Protein AF-J2QDH2-F1 (afdb_monomer_lite)

Structure (mmCIF, N/CA/C/O backbone):
data_AF-J2QDH2-F1
#
_entry.id   AF-J2QDH2-F1
#
loop_
_atom_site.group_PDB
_atom_site.id
_atom_site.type_symbol
_atom_site.label_atom_id
_atom_site.label_alt_id
_atom_site.label_comp_id
_atom_site.label_asym_id
_atom_site.label_entity_id
_atom_site.label_seq_id
_atom_site.pdbx_PDB_ins_code
_atom_site.Cartn_x
_atom_site.Cartn_y
_atom_site.Cartn_z
_atom_site.occupancy
_atom_site.B_iso_or_equiv
_atom_site.auth_seq_id
_atom_site.auth_comp_id
_atom_site.auth_asym_id
_atom_site.auth_atom_id
_atom_site.pdbx_PDB_model_num
ATOM 1 N N . MET A 1 1 ? -19.167 -17.449 27.082 1.00 42.44 1 MET A N 1
ATOM 2 C CA . MET A 1 1 ? -19.226 -16.406 26.036 1.00 42.44 1 MET A CA 1
ATOM 3 C C . MET A 1 1 ? -18.760 -15.128 26.693 1.00 42.44 1 MET A C 1
ATOM 5 O O . MET A 1 1 ? -19.269 -14.835 27.764 1.00 42.44 1 MET A O 1
ATOM 9 N N . THR A 1 2 ? -17.743 -14.459 26.155 1.00 48.00 2 THR A N 1
ATOM 10 C CA . THR A 1 2 ? -17.289 -13.172 26.697 1.00 48.00 2 THR A CA 1
ATOM 11 C C . THR A 1 2 ? -18.470 -12.206 26.712 1.00 48.00 2 THR A C 1
ATOM 13 O O . THR A 1 2 ? -19.178 -12.081 25.714 1.00 48.00 2 THR A O 1
ATOM 16 N N . ASP A 1 3 ? -18.713 -11.571 27.857 1.00 68.75 3 ASP A N 1
ATOM 17 C CA . ASP A 1 3 ? -19.910 -10.754 28.105 1.00 68.75 3 ASP A CA 1
ATOM 18 C C . ASP A 1 3 ? -19.932 -9.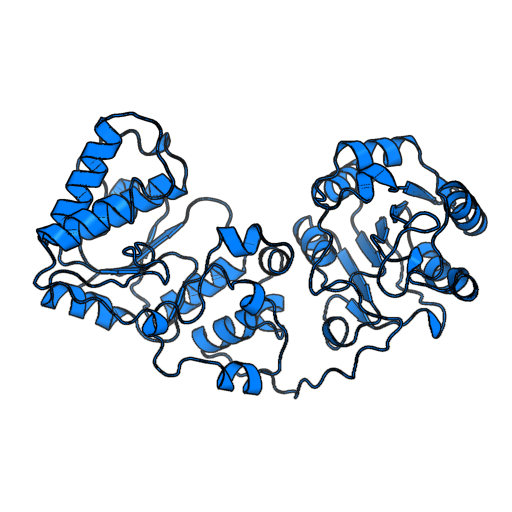466 27.249 1.00 68.75 3 ASP A C 1
ATOM 20 O O . ASP A 1 3 ? -20.932 -8.748 27.194 1.00 68.75 3 ASP A O 1
ATOM 24 N N . HIS A 1 4 ? -18.834 -9.182 26.529 1.00 82.88 4 HIS A N 1
ATOM 25 C CA . HIS A 1 4 ? -18.648 -7.997 25.694 1.00 82.88 4 HIS A CA 1
ATOM 26 C C . HIS A 1 4 ? -18.075 -8.370 24.318 1.00 82.88 4 HIS A C 1
ATOM 28 O O . HIS A 1 4 ? -16.984 -8.943 24.244 1.00 82.88 4 HIS A O 1
ATOM 34 N N . PRO A 1 5 ? -18.792 -8.070 23.222 1.00 94.06 5 PRO A N 1
ATOM 35 C CA . PRO A 1 5 ? -18.316 -8.352 21.875 1.00 94.06 5 PRO A CA 1
ATOM 36 C C . PRO A 1 5 ? -17.188 -7.396 21.460 1.00 94.06 5 PRO A C 1
ATOM 38 O O . PRO A 1 5 ? -17.185 -6.221 21.829 1.00 94.06 5 PRO A O 1
ATOM 41 N N . ILE A 1 6 ? -16.253 -7.903 20.656 1.00 97.94 6 ILE A N 1
ATOM 42 C CA . ILE A 1 6 ? -15.279 -7.091 19.918 1.00 97.94 6 ILE A CA 1
ATOM 43 C C . ILE A 1 6 ? -15.691 -7.139 18.450 1.00 97.94 6 ILE A C 1
ATOM 45 O O . ILE A 1 6 ? -15.802 -8.222 17.876 1.00 97.94 6 ILE A O 1
ATOM 49 N N . TRP A 1 7 ? -15.959 -5.980 17.868 1.00 98.56 7 TRP A N 1
ATOM 50 C CA . TRP A 1 7 ? -16.484 -5.815 16.521 1.00 98.56 7 TRP A CA 1
ATOM 51 C C . TRP A 1 7 ? -15.403 -5.304 15.579 1.00 98.56 7 TRP A C 1
ATOM 53 O O . TRP A 1 7 ? -14.687 -4.359 15.906 1.00 98.56 7 TRP A O 1
ATOM 63 N N . LEU A 1 8 ? -15.347 -5.907 14.399 1.00 98.44 8 LEU A N 1
ATOM 64 C CA . LEU A 1 8 ? -14.529 -5.492 13.268 1.00 98.44 8 LEU A CA 1
ATOM 65 C C . LEU A 1 8 ? -15.455 -5.384 12.056 1.00 98.44 8 LEU A C 1
ATOM 67 O O . LEU A 1 8 ? -16.413 -6.154 11.944 1.00 98.44 8 LEU A O 1
ATOM 71 N N . PHE A 1 9 ? -15.162 -4.475 11.135 1.00 98.12 9 PHE A N 1
ATOM 72 C CA . PHE A 1 9 ? -15.890 -4.370 9.875 1.00 98.12 9 PHE A CA 1
ATOM 73 C C . PHE A 1 9 ? -14.920 -4.294 8.697 1.00 98.12 9 PHE A C 1
ATOM 75 O O . PHE A 1 9 ? -13.940 -3.550 8.744 1.00 98.12 9 PHE A O 1
ATOM 82 N N . TRP A 1 10 ? -15.193 -5.063 7.643 1.00 97.50 10 TRP A N 1
ATOM 83 C CA . TRP A 1 10 ? -14.480 -4.965 6.372 1.00 97.50 10 TRP A CA 1
ATOM 84 C C . TRP A 1 10 ? -15.395 -5.345 5.212 1.00 97.50 10 TRP A C 1
ATOM 86 O O . TRP A 1 10 ? -16.083 -6.359 5.275 1.00 97.50 10 TRP A O 1
ATOM 96 N N . GLU A 1 11 ? -15.342 -4.570 4.132 1.00 94.81 11 GLU A N 1
ATOM 97 C CA . GLU A 1 11 ? -16.109 -4.805 2.910 1.00 94.81 11 GLU A CA 1
ATOM 98 C C . GLU A 1 11 ? -15.200 -4.610 1.689 1.00 94.81 11 GLU A C 1
ATOM 100 O O . GLU A 1 11 ? -14.429 -3.649 1.625 1.00 94.81 11 GLU A O 1
ATOM 105 N N . GLY A 1 12 ? -15.309 -5.507 0.707 1.00 92.75 12 GLY A N 1
ATOM 106 C CA . GLY A 1 12 ? -14.529 -5.459 -0.531 1.00 92.75 12 GLY A CA 1
ATOM 107 C C . GLY A 1 12 ? -13.142 -6.121 -0.458 1.00 92.75 12 GLY A C 1
ATOM 108 O O . GLY A 1 12 ? -12.828 -6.832 0.503 1.00 92.75 12 GLY A O 1
ATOM 109 N N . PRO A 1 13 ? -12.305 -5.926 -1.498 1.00 92.50 13 PRO A N 1
ATOM 110 C CA . PRO A 1 13 ? -10.986 -6.546 -1.594 1.00 92.50 13 PRO A CA 1
ATOM 111 C C . PRO A 1 13 ? -10.103 -6.212 -0.393 1.00 92.50 13 PRO A C 1
ATOM 113 O O . PRO A 1 13 ? -10.040 -5.063 0.047 1.00 92.50 13 PRO A O 1
ATOM 116 N N . ARG A 1 14 ? -9.405 -7.223 0.124 1.00 93.81 14 ARG A N 1
ATOM 117 C CA . ARG A 1 14 ? -8.587 -7.110 1.329 1.00 93.81 14 ARG A CA 1
ATOM 118 C C . ARG A 1 14 ? -7.113 -7.362 1.006 1.00 93.81 14 ARG A C 1
ATOM 120 O O . ARG A 1 14 ? -6.783 -8.464 0.580 1.00 93.81 14 ARG A O 1
ATOM 127 N N . PRO A 1 15 ? -6.231 -6.361 1.178 1.00 96.06 15 PRO A N 1
ATOM 128 C CA . PRO A 1 15 ? -4.789 -6.559 1.065 1.00 96.06 15 PRO A CA 1
ATOM 129 C C . PRO A 1 15 ? -4.255 -7.518 2.134 1.00 96.06 15 PRO A C 1
ATOM 131 O O . PRO A 1 15 ? -4.761 -7.549 3.258 1.00 96.06 15 PRO A O 1
ATOM 134 N N . ALA A 1 16 ? -3.162 -8.218 1.827 1.00 98.12 16 ALA A N 1
ATOM 135 C CA . ALA A 1 16 ? -2.583 -9.225 2.717 1.00 98.12 16 ALA A CA 1
ATOM 136 C C . ALA A 1 16 ? -2.164 -8.668 4.091 1.00 98.12 16 ALA A C 1
ATOM 138 O O . ALA A 1 16 ? -2.292 -9.351 5.105 1.00 98.12 16 ALA A O 1
ATOM 139 N N . TYR A 1 17 ? -1.700 -7.417 4.168 1.00 98.31 17 TYR A N 1
ATOM 140 C CA . TYR A 1 17 ? -1.352 -6.822 5.461 1.00 98.31 17 TYR A CA 1
ATOM 141 C C . TYR A 1 17 ? -2.584 -6.589 6.353 1.00 98.31 17 TYR A C 1
ATOM 143 O O . TYR A 1 17 ? -2.464 -6.675 7.573 1.00 98.31 17 TYR A O 1
ATOM 151 N N . ILE A 1 18 ? -3.769 -6.357 5.772 1.00 98.50 18 ILE A N 1
ATOM 152 C CA . ILE A 1 18 ? -5.029 -6.266 6.524 1.00 98.50 18 ILE A CA 1
ATOM 153 C C . ILE A 1 18 ? -5.440 -7.653 7.022 1.00 98.50 18 ILE A C 1
ATOM 155 O O . ILE A 1 18 ? -5.856 -7.785 8.170 1.00 98.50 18 ILE A O 1
ATOM 159 N N . ASP A 1 19 ? -5.272 -8.705 6.210 1.00 98.50 19 ASP A N 1
ATOM 160 C CA . ASP A 1 19 ? -5.447 -10.087 6.680 1.00 98.50 19 ASP A CA 1
ATOM 161 C C . ASP A 1 19 ? -4.558 -10.384 7.892 1.00 98.50 19 ASP A C 1
ATOM 163 O O . ASP A 1 19 ? -5.022 -10.957 8.878 1.00 98.50 19 ASP A O 1
ATOM 167 N N . LEU A 1 20 ? -3.294 -9.957 7.855 1.00 98.81 20 LEU A N 1
ATOM 168 C CA . LEU A 1 20 ? -2.367 -10.128 8.973 1.00 98.81 20 LEU A CA 1
ATOM 169 C C . LEU A 1 20 ? -2.765 -9.279 10.193 1.00 98.81 20 LEU A C 1
ATOM 171 O O . LEU A 1 20 ? -2.701 -9.782 11.313 1.00 98.81 20 LEU A O 1
ATOM 175 N N . CYS A 1 21 ? -3.248 -8.045 10.006 1.00 98.81 21 CYS A N 1
ATOM 176 C CA . CYS A 1 21 ? -3.816 -7.232 11.091 1.00 98.81 21 CYS A CA 1
ATOM 177 C C . CYS A 1 21 ? -4.972 -7.973 11.781 1.00 98.81 21 CYS A C 1
ATOM 179 O O . CYS A 1 21 ? -4.939 -8.191 12.993 1.00 98.81 21 CYS A O 1
ATOM 181 N N . LEU A 1 22 ? -5.937 -8.479 11.010 1.00 98.69 22 LEU A N 1
ATOM 182 C CA . LEU A 1 22 ? -7.057 -9.269 11.529 1.00 98.69 22 LEU A CA 1
ATOM 183 C C . LEU A 1 22 ? -6.595 -10.528 12.270 1.00 98.69 22 LEU A C 1
ATOM 185 O O . LEU A 1 22 ? -7.142 -10.849 13.325 1.00 98.69 22 LEU A O 1
ATOM 189 N N . GLN A 1 23 ? -5.576 -11.225 11.763 1.00 98.69 23 GLN A N 1
ATOM 190 C CA . GLN A 1 23 ? -4.991 -12.376 12.454 1.00 98.69 23 GLN A CA 1
ATOM 191 C C . GLN A 1 23 ? -4.374 -11.978 13.799 1.00 98.69 23 GLN A C 1
ATOM 193 O O . GLN A 1 23 ? -4.548 -12.708 14.776 1.00 98.69 23 GLN A O 1
ATOM 198 N N . THR A 1 24 ? -3.712 -10.817 13.886 1.00 98.81 24 THR A N 1
ATOM 199 C CA . THR A 1 24 ? -3.190 -10.314 15.168 1.00 98.81 24 THR A CA 1
ATOM 200 C C . THR A 1 24 ? -4.336 -10.076 16.154 1.00 98.81 24 THR A C 1
ATOM 202 O O . THR A 1 24 ? -4.274 -10.542 17.289 1.00 98.81 24 THR A O 1
ATOM 205 N N . ILE A 1 25 ? -5.442 -9.466 15.709 1.00 98.62 25 ILE A N 1
ATOM 206 C CA . ILE A 1 25 ? -6.617 -9.216 16.552 1.00 98.62 25 ILE A CA 1
ATOM 207 C C . ILE A 1 25 ? -7.249 -10.533 17.006 1.00 98.62 25 ILE A C 1
ATOM 209 O O . ILE A 1 25 ? -7.475 -10.712 18.198 1.00 98.62 25 ILE A O 1
ATOM 213 N N . LEU A 1 26 ? -7.502 -11.478 16.097 1.00 98.19 26 LEU A N 1
ATOM 214 C CA . LEU A 1 26 ? -8.117 -12.771 16.423 1.00 98.19 26 LEU A CA 1
ATOM 215 C C . LEU A 1 26 ? -7.245 -13.615 17.354 1.00 98.19 26 LEU A C 1
ATOM 217 O O . LEU A 1 26 ? -7.765 -14.331 18.207 1.00 98.19 26 LEU A O 1
ATOM 221 N N . ARG A 1 27 ? -5.920 -13.509 17.236 1.00 97.88 27 ARG A N 1
ATOM 222 C CA . ARG A 1 27 ? -4.990 -14.170 18.152 1.00 97.88 27 ARG A CA 1
ATOM 223 C C . ARG A 1 27 ? -5.118 -13.630 19.575 1.00 97.88 27 ARG A C 1
ATOM 225 O O . ARG A 1 27 ? -5.117 -14.409 20.526 1.00 97.88 27 ARG A O 1
ATOM 232 N N . ARG A 1 28 ? -5.209 -12.306 19.725 1.00 97.19 28 ARG A N 1
ATOM 233 C CA . ARG A 1 28 ? -5.349 -11.643 21.031 1.00 97.19 28 ARG A CA 1
ATOM 234 C C . ARG A 1 28 ? -6.768 -11.739 21.586 1.00 97.19 28 ARG A C 1
ATOM 236 O O . ARG A 1 28 ? -6.949 -11.801 22.796 1.00 97.19 28 ARG A O 1
ATOM 243 N N . CYS A 1 29 ? -7.755 -11.793 20.701 1.00 96.69 29 CYS A N 1
ATOM 244 C CA . CYS A 1 29 ? -9.174 -11.769 21.008 1.00 96.69 29 CYS A CA 1
ATOM 245 C C . CYS A 1 29 ? -9.929 -12.806 20.151 1.00 96.69 29 CYS A C 1
ATOM 247 O O . CYS A 1 29 ? -10.618 -12.427 19.200 1.00 96.69 29 CYS A O 1
ATOM 249 N N . PRO A 1 30 ? -9.883 -14.111 20.495 1.00 95.88 30 PRO A N 1
ATOM 250 C CA . PRO A 1 30 ? -10.499 -15.174 19.684 1.00 95.88 30 PRO A CA 1
ATOM 251 C C . PRO A 1 30 ? -12.016 -15.045 19.483 1.00 95.88 30 PRO A C 1
ATOM 253 O O . PRO A 1 30 ? -12.580 -15.663 18.587 1.00 95.88 30 PRO A O 1
ATOM 256 N N . GLY A 1 31 ? -12.688 -14.257 20.329 1.00 94.81 31 GLY A N 1
ATOM 257 C CA . GLY A 1 31 ? -14.117 -13.956 20.220 1.00 94.81 31 GLY A CA 1
ATOM 258 C C . GLY A 1 31 ? -14.459 -12.735 19.358 1.00 94.81 31 GLY A C 1
ATOM 259 O O . GLY A 1 31 ? -15.637 -12.375 19.299 1.00 94.81 31 GLY A O 1
ATOM 260 N N . ALA A 1 32 ? -13.473 -12.071 18.741 1.00 97.50 32 ALA A N 1
ATOM 261 C CA . ALA A 1 32 ? -13.716 -10.926 17.870 1.00 97.50 32 ALA A CA 1
ATOM 262 C C . ALA A 1 32 ? -14.526 -11.333 16.629 1.00 97.50 32 ALA A C 1
ATOM 264 O O . ALA A 1 32 ? -14.354 -12.414 16.067 1.00 97.50 32 ALA A O 1
ATOM 265 N N . ARG A 1 33 ? -15.440 -10.457 16.214 1.00 97.75 33 ARG A N 1
ATOM 266 C CA . ARG A 1 33 ? -16.404 -10.699 15.140 1.00 97.75 33 ARG A CA 1
ATOM 267 C C . ARG A 1 33 ? -16.120 -9.761 13.985 1.00 97.75 33 ARG A C 1
ATOM 269 O O . ARG A 1 33 ? -16.406 -8.570 14.080 1.00 97.75 33 ARG A O 1
ATOM 276 N N . LEU A 1 34 ? -15.587 -10.317 12.903 1.00 97.94 34 LEU A N 1
ATOM 277 C CA . LEU A 1 34 ? -15.494 -9.621 11.631 1.00 97.94 34 LEU A CA 1
ATOM 278 C C . LEU A 1 34 ? -16.835 -9.680 10.909 1.00 97.94 34 LEU A C 1
ATOM 280 O O . LEU A 1 34 ? -17.331 -10.763 10.609 1.00 97.94 34 LEU A O 1
ATOM 284 N N . LEU A 1 35 ? -17.402 -8.508 10.651 1.00 98.19 35 LEU A N 1
ATOM 285 C CA . LEU A 1 35 ? -18.624 -8.336 9.886 1.00 98.19 35 LEU A CA 1
ATOM 286 C C . LEU A 1 35 ? -18.293 -7.784 8.499 1.00 98.19 35 LEU A C 1
ATOM 288 O O . LEU A 1 35 ? -17.455 -6.894 8.360 1.00 98.19 35 LEU A O 1
ATOM 292 N N . ASP A 1 36 ? -19.000 -8.291 7.500 1.00 96.94 36 ASP A N 1
ATOM 293 C CA . ASP A 1 36 ? -19.213 -7.628 6.218 1.00 96.94 36 ASP A CA 1
ATOM 294 C C . ASP A 1 36 ? -20.588 -6.932 6.235 1.00 96.94 36 ASP A C 1
ATOM 296 O O . ASP A 1 36 ? -21.283 -6.883 7.266 1.00 96.94 36 ASP A O 1
ATOM 300 N N . ARG A 1 37 ? -21.011 -6.369 5.102 1.00 96.19 37 ARG A N 1
ATOM 301 C CA . ARG A 1 37 ? -22.301 -5.683 4.999 1.00 96.19 37 ARG A CA 1
ATOM 302 C C . ARG A 1 37 ? -23.484 -6.600 5.325 1.00 96.19 37 ARG A C 1
ATOM 304 O O . ARG A 1 37 ? -24.434 -6.134 5.961 1.00 96.19 37 ARG A O 1
ATOM 311 N N . ALA A 1 38 ? -23.439 -7.871 4.924 1.00 96.69 38 ALA A N 1
ATOM 312 C CA . ALA A 1 38 ? -24.506 -8.843 5.170 1.00 96.69 38 ALA A CA 1
ATOM 313 C C . ALA A 1 38 ? -24.568 -9.264 6.649 1.00 96.69 38 ALA A C 1
ATOM 315 O O . ALA A 1 38 ? -25.647 -9.302 7.245 1.00 96.69 38 ALA A O 1
ATOM 316 N N . GLY A 1 39 ? -23.412 -9.506 7.266 1.00 97.50 39 GLY A N 1
ATOM 317 C CA . GLY A 1 39 ? -23.271 -9.803 8.686 1.00 97.50 39 GLY A CA 1
ATOM 318 C C . GLY A 1 39 ? -23.740 -8.649 9.568 1.00 97.50 39 GLY A C 1
ATOM 319 O O . GLY A 1 39 ? -24.411 -8.881 10.574 1.00 97.50 39 GLY A O 1
ATOM 320 N N . PHE A 1 40 ? -23.466 -7.402 9.168 1.00 98.06 40 PHE A N 1
ATOM 321 C CA . PHE A 1 40 ? -24.058 -6.235 9.819 1.00 98.06 40 PHE A CA 1
ATOM 322 C C . PHE A 1 40 ? -25.580 -6.166 9.623 1.00 98.06 40 PHE A C 1
ATOM 324 O O . PHE A 1 40 ? -26.294 -5.873 10.582 1.00 98.06 40 PHE A O 1
ATOM 331 N N . ASP A 1 41 ? -26.098 -6.467 8.423 1.00 97.81 41 ASP A N 1
ATOM 332 C CA . ASP A 1 41 ? -27.541 -6.395 8.138 1.00 97.81 41 ASP A CA 1
ATOM 333 C C . ASP A 1 41 ? -28.371 -7.257 9.094 1.00 97.81 41 ASP A C 1
ATOM 335 O O . ASP A 1 41 ? -29.416 -6.820 9.567 1.00 97.81 41 ASP A O 1
ATOM 339 N N . ALA A 1 42 ? -27.859 -8.438 9.451 1.00 97.56 42 ALA A N 1
ATOM 340 C CA . ALA A 1 42 ? -28.499 -9.354 10.394 1.00 97.56 42 ALA A CA 1
ATOM 341 C C . ALA A 1 42 ? -28.635 -8.788 11.824 1.00 97.56 42 ALA A C 1
ATOM 343 O O . ALA A 1 42 ? -29.474 -9.255 12.595 1.00 97.56 42 ALA A O 1
ATOM 344 N N . LEU A 1 43 ? -27.816 -7.796 12.190 1.00 97.31 43 LEU A N 1
ATOM 345 C CA . LEU A 1 43 ? -27.856 -7.106 13.486 1.00 97.31 43 LEU A CA 1
ATOM 346 C C . LEU A 1 43 ? -28.612 -5.769 13.412 1.00 97.31 43 LEU A C 1
ATOM 348 O O . LEU A 1 43 ? -29.001 -5.201 14.439 1.00 97.31 43 LEU A O 1
ATOM 352 N N . TRP A 1 44 ? -28.815 -5.246 12.204 1.00 97.88 44 TRP A N 1
ATOM 353 C CA . TRP A 1 44 ? -29.377 -3.927 11.973 1.00 97.88 44 TRP A CA 1
ATOM 354 C C . TRP A 1 44 ? -30.910 -3.974 11.962 1.00 97.88 44 TRP A C 1
ATOM 356 O O . TRP A 1 44 ? -31.519 -4.382 10.979 1.00 97.88 44 TRP A O 1
ATOM 366 N N . VAL A 1 45 ? -31.545 -3.530 13.052 1.00 97.38 45 VAL A N 1
ATOM 367 C CA . VAL A 1 45 ? -33.010 -3.546 13.241 1.00 97.38 45 VAL A CA 1
ATOM 368 C C . VAL A 1 45 ? -33.621 -2.158 13.471 1.00 97.38 45 VAL A C 1
ATOM 370 O O . VAL A 1 45 ? -34.803 -1.963 13.193 1.00 97.38 45 VAL A O 1
ATOM 373 N N . HIS A 1 46 ? -32.841 -1.178 13.938 1.00 96.12 46 HIS A N 1
ATOM 374 C CA . HIS A 1 46 ? -33.297 0.204 14.160 1.00 96.12 46 HIS A CA 1
ATOM 375 C C . HIS A 1 46 ? -32.850 1.148 13.039 1.00 96.12 46 HIS A C 1
ATOM 377 O O . HIS A 1 46 ? -31.790 0.952 12.457 1.00 96.12 46 HIS A O 1
ATOM 383 N N . ASP A 1 47 ? -33.647 2.181 12.744 1.00 97.62 47 ASP A N 1
ATOM 384 C CA . ASP A 1 47 ? -33.337 3.207 11.730 1.00 97.62 47 ASP A CA 1
ATOM 385 C C . ASP A 1 47 ? -33.039 2.625 10.326 1.00 97.62 47 ASP A C 1
ATOM 387 O O . ASP A 1 47 ? -32.196 3.127 9.583 1.00 97.62 47 ASP A O 1
ATOM 391 N N . ARG A 1 48 ? -33.763 1.557 9.947 1.00 96.81 48 ARG A N 1
ATOM 392 C CA . ARG A 1 48 ? -33.691 0.888 8.627 1.00 96.81 48 ARG A CA 1
ATOM 393 C C . ARG A 1 48 ? -34.063 1.788 7.445 1.00 96.81 48 ARG A C 1
ATOM 395 O O . ARG A 1 48 ? -33.834 1.413 6.302 1.00 96.81 48 ARG A O 1
ATOM 402 N N . ASP A 1 49 ? -34.655 2.951 7.709 1.00 96.06 49 ASP A N 1
ATOM 403 C CA . ASP A 1 49 ? -34.978 3.965 6.703 1.00 96.06 49 ASP A CA 1
ATOM 404 C C . ASP A 1 49 ? -33.740 4.698 6.157 1.00 96.06 49 ASP A C 1
ATOM 406 O O . ASP A 1 49 ? -33.832 5.404 5.147 1.00 96.06 49 ASP A O 1
ATOM 410 N N . LEU A 1 50 ? -32.587 4.571 6.823 1.00 96.88 50 LEU A N 1
ATOM 411 C CA . LEU A 1 50 ? -31.356 5.239 6.415 1.00 96.88 50 LEU A CA 1
ATOM 412 C C . LEU A 1 50 ? -30.748 4.593 5.158 1.00 96.88 50 LEU A C 1
ATOM 414 O O . LEU A 1 50 ? -30.679 3.369 5.063 1.00 96.88 50 LEU A O 1
ATOM 418 N N . PRO A 1 51 ? -30.246 5.390 4.197 1.00 93.44 51 PRO A N 1
ATOM 419 C CA . PRO A 1 51 ? -29.789 4.882 2.907 1.00 93.44 51 PRO A CA 1
ATOM 420 C C . PRO A 1 51 ? -28.326 4.407 2.980 1.00 93.44 51 PRO A C 1
ATOM 422 O O . PRO A 1 51 ? -27.465 4.946 2.285 1.00 93.44 51 PRO A O 1
ATOM 425 N N . LEU A 1 52 ? -28.025 3.436 3.849 1.00 95.00 52 LEU A N 1
ATOM 426 C CA . LEU A 1 52 ? -26.652 3.003 4.145 1.00 95.00 52 LEU A CA 1
ATOM 427 C C . LEU A 1 52 ? -25.877 2.586 2.886 1.00 95.00 52 LEU A C 1
ATOM 429 O O . LEU A 1 52 ? -24.758 3.042 2.679 1.00 95.00 52 LEU A O 1
ATOM 433 N N . ASP A 1 53 ? -26.515 1.823 1.999 1.00 94.19 53 ASP A N 1
ATOM 434 C CA . ASP A 1 53 ? -25.883 1.288 0.783 1.00 94.19 53 ASP A CA 1
ATOM 435 C C . ASP A 1 53 ? -25.563 2.372 -0.266 1.00 94.19 53 ASP A C 1
ATOM 437 O O . ASP A 1 53 ? -24.835 2.122 -1.222 1.00 94.19 53 ASP A O 1
ATOM 441 N N . SER A 1 54 ? -26.083 3.593 -0.090 1.00 94.12 54 SER A N 1
ATOM 442 C CA . SER A 1 54 ? -25.745 4.747 -0.938 1.00 94.12 54 SER A CA 1
ATOM 443 C C . SER A 1 54 ? -24.522 5.529 -0.450 1.00 94.12 54 SER A C 1
ATOM 445 O O . SER A 1 54 ? -24.052 6.432 -1.143 1.00 94.12 54 SER A O 1
ATOM 447 N N . LEU A 1 55 ? -24.026 5.229 0.754 1.00 95.88 55 LEU A N 1
ATOM 448 C CA . LEU A 1 55 ? -22.879 5.916 1.337 1.00 95.88 55 LEU A CA 1
ATOM 449 C C . LEU A 1 55 ? -21.567 5.334 0.805 1.00 95.88 55 LEU A C 1
ATOM 451 O O . LEU A 1 55 ? -21.477 4.150 0.480 1.00 95.88 55 LEU A O 1
ATOM 455 N N . ALA A 1 56 ? -20.515 6.152 0.797 1.00 95.25 56 ALA A N 1
ATOM 456 C CA . ALA A 1 56 ? -19.156 5.656 0.606 1.00 95.25 56 ALA A CA 1
ATOM 457 C C . ALA A 1 56 ? -18.778 4.675 1.735 1.00 95.25 56 ALA A C 1
ATOM 459 O O . ALA A 1 56 ? -19.244 4.819 2.866 1.00 95.25 56 ALA A O 1
ATOM 460 N N . LEU A 1 57 ? -17.924 3.686 1.448 1.00 94.56 57 LEU A N 1
ATOM 461 C CA . LEU A 1 57 ? -17.597 2.598 2.387 1.00 94.56 57 LEU A CA 1
ATOM 462 C C . LEU A 1 57 ? -17.079 3.089 3.749 1.00 94.56 57 LEU A C 1
ATOM 464 O O . LEU A 1 57 ? -17.428 2.522 4.782 1.00 94.56 57 LEU A O 1
ATOM 468 N N . ASN A 1 58 ? -16.297 4.170 3.774 1.00 94.31 58 ASN A N 1
ATOM 469 C CA . ASN A 1 58 ? -15.836 4.789 5.019 1.00 94.31 58 ASN A CA 1
ATOM 470 C C . ASN A 1 58 ? -17.014 5.304 5.867 1.00 94.31 58 ASN A C 1
ATOM 472 O O . ASN A 1 58 ? -17.078 5.040 7.064 1.00 94.31 58 ASN A O 1
ATOM 476 N N . HIS A 1 59 ? -17.993 5.960 5.241 1.00 97.44 59 HIS A N 1
ATOM 477 C CA . HIS A 1 59 ? -19.201 6.443 5.916 1.00 97.44 59 HIS A CA 1
ATOM 478 C C . HIS A 1 59 ? -20.142 5.307 6.328 1.00 97.44 59 HIS A C 1
ATOM 480 O O . HIS A 1 59 ? -20.809 5.421 7.357 1.00 97.44 59 HIS A O 1
ATOM 486 N N . GLN A 1 60 ? -20.181 4.205 5.570 1.00 97.38 60 GLN A N 1
ATOM 487 C CA . GLN A 1 60 ? -20.873 2.990 6.004 1.00 97.38 60 GLN A CA 1
ATOM 488 C C . GLN A 1 60 ? -20.245 2.449 7.291 1.00 97.38 60 GLN A C 1
ATOM 490 O O . GLN A 1 60 ? -20.957 2.240 8.271 1.00 97.38 60 GLN A O 1
ATOM 495 N N . SER A 1 61 ? -18.916 2.308 7.321 1.00 97.31 61 SER A N 1
ATOM 496 C CA . SER A 1 61 ? -18.176 1.859 8.507 1.00 97.31 61 SER A CA 1
ATOM 497 C C . SER A 1 61 ? -18.417 2.762 9.727 1.00 97.31 61 SER A C 1
ATOM 499 O O . SER A 1 61 ? -18.667 2.272 10.828 1.00 97.31 61 SER A O 1
ATOM 501 N N . ASP A 1 62 ? -18.440 4.087 9.545 1.00 98.31 62 ASP A N 1
ATOM 502 C CA . ASP A 1 62 ? -18.744 5.050 10.616 1.00 98.31 62 ASP A CA 1
ATOM 503 C C . ASP A 1 62 ? -20.144 4.869 11.214 1.00 98.31 62 ASP A C 1
ATOM 505 O O . ASP A 1 62 ? -20.320 4.915 12.436 1.00 98.31 62 ASP A O 1
ATOM 509 N N . PHE A 1 63 ? -21.149 4.624 10.371 1.00 98.56 63 PHE A N 1
ATOM 510 C CA . PHE A 1 63 ? -22.492 4.307 10.850 1.00 98.56 63 PHE A CA 1
ATOM 511 C C . PHE A 1 63 ? -22.529 2.958 11.576 1.00 98.56 63 PHE A C 1
ATOM 513 O O . PHE A 1 63 ? -23.088 2.864 12.669 1.00 98.56 63 PHE A O 1
ATOM 520 N N . ILE A 1 64 ? -21.914 1.928 10.991 1.00 98.56 64 ILE A N 1
ATOM 521 C CA . ILE A 1 64 ? -21.905 0.559 11.513 1.00 98.56 64 ILE A CA 1
ATOM 522 C C . ILE A 1 64 ? -21.286 0.518 12.908 1.00 98.56 64 ILE A C 1
ATOM 524 O O . ILE A 1 64 ? -21.909 0.006 13.837 1.00 98.56 64 ILE A O 1
ATOM 528 N N . ARG A 1 65 ? -20.110 1.125 13.103 1.00 98.19 65 ARG A N 1
ATOM 529 C CA . ARG A 1 65 ? -19.463 1.166 14.422 1.00 98.19 65 ARG A CA 1
ATOM 530 C C . ARG A 1 65 ? -20.295 1.918 15.462 1.00 98.19 65 ARG A C 1
ATOM 532 O O . ARG A 1 65 ? -20.395 1.472 16.605 1.00 98.19 65 ARG A O 1
ATOM 539 N N . ALA A 1 66 ? -20.935 3.025 15.069 1.00 98.56 66 ALA A N 1
ATOM 540 C CA . ALA A 1 66 ? -21.813 3.789 15.952 1.00 98.56 66 ALA A CA 1
ATOM 541 C C . ALA A 1 66 ? -23.036 2.958 16.368 1.00 98.56 66 ALA A C 1
ATOM 543 O O . ALA A 1 66 ? -23.378 2.911 17.550 1.00 98.56 66 ALA A O 1
ATOM 544 N N . TYR A 1 67 ? -23.662 2.269 15.409 1.00 98.69 67 TYR A N 1
ATOM 545 C CA . TYR A 1 67 ? -24.806 1.392 15.643 1.00 98.69 67 TYR A CA 1
ATOM 546 C C . TYR A 1 67 ? -24.441 0.227 16.571 1.00 98.69 67 TYR A C 1
ATOM 548 O O . TYR A 1 67 ? -25.106 0.009 17.585 1.00 98.69 67 TYR A O 1
ATOM 556 N N . LEU A 1 68 ? -23.367 -0.503 16.251 1.00 98.44 68 LEU A N 1
ATOM 557 C CA . LEU A 1 68 ? -22.945 -1.683 17.005 1.00 98.44 68 LEU A CA 1
ATOM 558 C C . LEU A 1 68 ? -22.690 -1.335 18.469 1.00 98.44 68 LEU A C 1
ATOM 560 O O . LEU A 1 68 ? -23.232 -1.985 19.361 1.00 98.44 68 LEU A O 1
ATOM 564 N N . LEU A 1 69 ? -21.943 -0.264 18.736 1.00 98.31 69 LEU A N 1
ATOM 565 C CA . LEU A 1 69 ? -21.666 0.145 20.109 1.00 98.31 69 LEU A CA 1
ATOM 566 C C . LEU A 1 69 ? -22.897 0.719 20.821 1.00 98.31 69 LEU A C 1
ATOM 568 O O . LEU A 1 69 ? -23.066 0.484 22.018 1.00 98.31 69 LEU A O 1
ATOM 572 N N . ALA A 1 70 ? -23.778 1.441 20.123 1.00 98.19 70 ALA A N 1
ATOM 573 C CA . ALA A 1 70 ? -24.986 1.989 20.737 1.00 98.19 70 ALA A CA 1
ATOM 574 C C . ALA A 1 70 ? -25.965 0.890 21.176 1.00 98.19 70 ALA A C 1
ATOM 576 O O . ALA A 1 70 ? -26.510 0.968 22.280 1.00 98.19 70 ALA A O 1
ATOM 577 N N . HIS A 1 71 ? -26.163 -0.131 20.338 1.00 97.62 71 HIS A N 1
ATOM 578 C CA . HIS A 1 71 ? -27.187 -1.159 20.541 1.00 97.62 71 HIS A CA 1
ATOM 579 C C . HIS A 1 71 ? -26.665 -2.446 21.183 1.00 97.62 71 HIS A C 1
ATOM 581 O O . HIS A 1 71 ? -27.404 -3.101 21.913 1.00 97.62 71 HIS A O 1
ATOM 587 N N . HIS A 1 72 ? -25.399 -2.795 20.956 1.00 96.88 72 HIS A N 1
ATOM 588 C CA . HIS A 1 72 ? -24.800 -4.036 21.453 1.00 96.88 72 HIS A CA 1
ATOM 589 C C . HIS A 1 72 ? -23.625 -3.806 22.410 1.00 96.88 72 HIS A C 1
ATOM 591 O O . HIS A 1 72 ? -23.228 -4.733 23.115 1.00 96.88 72 HIS A O 1
ATOM 597 N N . GLY A 1 73 ? -23.095 -2.581 22.486 1.00 97.44 73 GLY A N 1
ATOM 598 C CA . GLY A 1 73 ? -21.936 -2.261 23.316 1.00 97.44 73 GLY A CA 1
ATOM 599 C C . GLY A 1 73 ? -20.682 -3.030 22.898 1.00 97.44 73 GLY A C 1
ATOM 600 O O . GLY A 1 73 ? -20.573 -3.519 21.771 1.00 97.44 73 GLY A O 1
ATOM 601 N N . GLY A 1 74 ? -19.740 -3.141 23.832 1.00 97.75 74 GLY A N 1
ATOM 602 C CA . GLY A 1 74 ? -18.472 -3.831 23.625 1.00 97.75 74 GLY A CA 1
ATOM 603 C C . GLY A 1 74 ? -17.381 -2.891 23.126 1.00 97.75 74 GLY A C 1
ATOM 604 O O . GLY A 1 74 ? -17.331 -1.730 23.536 1.00 97.75 74 GLY A O 1
ATOM 605 N N . LEU A 1 75 ? -16.503 -3.402 22.266 1.00 98.62 75 LEU A N 1
ATOM 606 C CA . LEU A 1 75 ? -15.392 -2.672 21.656 1.00 98.62 75 LEU A CA 1
ATOM 607 C C . LEU A 1 75 ? -15.503 -2.762 20.136 1.00 98.62 75 LEU A C 1
ATOM 609 O O . LEU A 1 75 ? -15.788 -3.827 19.602 1.00 98.62 75 LEU A O 1
ATOM 613 N N . TYR A 1 76 ? -15.258 -1.664 19.442 1.00 98.75 76 TYR A N 1
ATOM 614 C CA . TYR A 1 76 ? -15.066 -1.639 18.001 1.00 98.75 76 TYR A CA 1
ATOM 615 C C . TYR A 1 76 ? -13.600 -1.318 17.708 1.00 98.75 76 TYR A C 1
ATOM 617 O O . TYR A 1 76 ? -13.029 -0.432 18.354 1.00 98.75 76 TYR A O 1
ATOM 625 N N . VAL A 1 77 ? -13.011 -2.028 16.747 1.00 98.56 77 VAL A N 1
ATOM 626 C CA . VAL A 1 77 ? -11.632 -1.838 16.284 1.00 98.56 77 VAL A CA 1
ATOM 627 C C . VAL A 1 77 ? -11.637 -1.855 14.751 1.00 98.56 77 VAL A C 1
ATOM 629 O O . VAL A 1 77 ? -12.243 -2.737 14.145 1.00 98.56 77 VAL A O 1
ATOM 632 N N . ASP A 1 78 ? -10.999 -0.883 14.103 1.00 98.00 78 ASP A N 1
ATOM 633 C CA . ASP A 1 78 ? -10.816 -0.926 12.651 1.00 98.00 78 ASP A CA 1
ATOM 634 C C . ASP A 1 78 ? -9.881 -2.088 12.266 1.00 98.00 78 ASP A C 1
ATOM 636 O O . ASP A 1 78 ? -8.979 -2.479 13.011 1.00 98.00 78 ASP A O 1
ATOM 640 N N . ALA A 1 79 ? -10.131 -2.685 11.099 1.00 97.69 79 ALA A N 1
ATOM 641 C CA . ALA A 1 79 ? -9.446 -3.899 10.651 1.00 97.69 79 ALA A CA 1
ATOM 642 C C . ALA A 1 79 ? -7.947 -3.696 10.359 1.00 97.69 79 ALA A C 1
ATOM 644 O O . ALA A 1 79 ? -7.199 -4.669 10.309 1.00 97.69 79 ALA A O 1
ATOM 645 N N . ASP A 1 80 ? -7.505 -2.452 10.181 1.00 97.56 80 ASP A N 1
ATOM 646 C CA . ASP A 1 80 ? -6.109 -2.047 10.008 1.00 97.56 80 ASP A CA 1
ATOM 647 C C . ASP A 1 80 ? -5.405 -1.787 11.355 1.00 97.56 80 ASP A C 1
ATOM 649 O O . ASP A 1 80 ? -4.566 -0.900 11.491 1.00 97.56 80 ASP A O 1
ATOM 653 N N . CYS A 1 81 ? -5.726 -2.592 12.369 1.00 98.50 81 CYS A N 1
ATOM 654 C CA . CYS A 1 81 ? -5.101 -2.566 13.686 1.00 98.50 81 CYS A CA 1
ATOM 655 C C . CYS A 1 81 ? -4.152 -3.755 13.876 1.00 98.50 81 CYS A C 1
ATOM 657 O O . CYS A 1 81 ? -4.549 -4.913 13.727 1.00 98.50 81 CYS A O 1
ATOM 659 N N . VAL A 1 82 ? -2.910 -3.478 14.281 1.00 98.56 82 VAL A N 1
ATOM 660 C CA . VAL A 1 82 ? -1.985 -4.516 14.754 1.00 98.56 82 VAL A CA 1
ATOM 661 C C . VAL A 1 82 ? -2.112 -4.645 16.268 1.00 98.56 82 VAL A C 1
ATOM 663 O O . VAL A 1 82 ? -1.595 -3.812 17.015 1.00 98.56 82 VAL A O 1
ATOM 666 N N . ALA A 1 83 ? -2.792 -5.692 16.736 1.00 98.44 83 ALA A N 1
ATOM 667 C CA . ALA A 1 83 ? -2.993 -5.950 18.159 1.00 98.44 83 ALA A CA 1
ATOM 668 C C . ALA A 1 83 ? -1.755 -6.605 18.792 1.00 98.44 83 ALA A C 1
ATOM 670 O O . ALA A 1 83 ? -1.335 -7.701 18.413 1.00 98.44 83 ALA A O 1
ATOM 671 N N . LEU A 1 84 ? -1.187 -5.950 19.807 1.00 97.81 84 LEU A N 1
ATOM 672 C CA . LEU A 1 84 ? -0.012 -6.439 20.537 1.00 97.81 84 LEU A CA 1
ATOM 673 C C . LEU A 1 84 ? -0.387 -7.139 21.849 1.00 97.81 84 LEU A C 1
ATOM 675 O O . LEU A 1 84 ? 0.373 -7.969 22.344 1.00 97.81 84 LEU A O 1
ATOM 679 N N . ARG A 1 85 ? -1.564 -6.828 22.403 1.00 96.38 85 ARG A N 1
ATOM 680 C CA . ARG A 1 85 ? -2.083 -7.351 23.677 1.00 96.38 85 ARG A CA 1
ATOM 681 C C . ARG A 1 85 ? -3.549 -7.762 23.521 1.00 96.38 85 ARG A C 1
ATOM 683 O O . ARG A 1 85 ? -4.197 -7.382 22.549 1.00 96.38 85 ARG A O 1
ATOM 690 N N . ASP A 1 86 ? -4.076 -8.522 24.482 1.00 96.88 86 ASP A N 1
ATOM 691 C CA . ASP A 1 86 ? -5.523 -8.767 24.586 1.00 96.88 86 ASP A CA 1
ATOM 692 C C . ASP A 1 86 ? -6.266 -7.433 24.742 1.00 96.88 86 ASP A C 1
ATOM 694 O O . ASP A 1 86 ? -5.987 -6.685 25.673 1.00 96.88 86 ASP A O 1
ATOM 698 N N . LEU A 1 87 ? -7.192 -7.128 23.830 1.00 97.75 87 LEU A N 1
ATOM 699 C CA . LEU A 1 87 ? -7.977 -5.889 23.831 1.00 97.75 87 LEU A CA 1
ATOM 700 C C . LEU A 1 87 ? -9.265 -6.000 24.664 1.00 97.75 87 LEU A C 1
ATOM 702 O O . LEU A 1 87 ? -9.921 -4.988 24.916 1.00 97.75 87 LEU A O 1
ATOM 706 N N . SER A 1 88 ? -9.627 -7.197 25.139 1.00 96.31 88 SER A N 1
ATOM 707 C CA . SER A 1 88 ? -10.818 -7.433 25.972 1.00 96.31 88 SER A CA 1
ATOM 708 C C . SER A 1 88 ? -10.895 -6.543 27.227 1.00 96.31 88 SER A C 1
ATOM 710 O O . SER A 1 88 ? -11.995 -6.077 27.545 1.00 96.31 88 SER A O 1
ATOM 712 N N . PRO A 1 89 ? -9.781 -6.212 27.918 1.00 97.06 89 PRO A N 1
ATOM 713 C CA . PRO A 1 89 ? -9.802 -5.259 29.027 1.00 97.06 89 PRO A CA 1
ATOM 714 C C . PRO A 1 89 ? -10.348 -3.875 28.651 1.00 97.06 89 PRO A C 1
ATOM 716 O O . PRO A 1 89 ? -10.985 -3.237 29.484 1.00 97.06 89 PRO A O 1
ATOM 719 N N . LEU A 1 90 ? -10.171 -3.416 27.405 1.00 97.56 90 LEU A N 1
ATOM 720 C CA . LEU A 1 90 ? -10.708 -2.127 26.950 1.00 97.56 90 LEU A CA 1
ATOM 721 C C . LEU A 1 90 ? -12.242 -2.151 26.859 1.00 97.56 90 LEU A C 1
ATOM 723 O O . LEU A 1 90 ? -12.898 -1.162 27.191 1.00 97.56 90 LEU A O 1
ATOM 727 N N . ALA A 1 91 ? -12.825 -3.289 26.466 1.00 96.25 91 ALA A N 1
ATOM 728 C CA . ALA A 1 91 ? -14.275 -3.484 26.464 1.00 96.25 91 ALA A CA 1
ATOM 729 C C . ALA A 1 91 ? -14.847 -3.464 27.894 1.00 96.25 91 ALA A C 1
ATOM 731 O O . ALA A 1 91 ? -15.887 -2.854 28.148 1.00 96.25 91 ALA A O 1
ATOM 732 N N . GLU A 1 92 ? -14.140 -4.080 28.844 1.00 95.62 92 GLU A N 1
ATOM 733 C CA . GLU A 1 92 ? -14.528 -4.074 30.258 1.00 95.62 92 GLU A CA 1
ATOM 734 C C . GLU A 1 92 ? -14.415 -2.671 30.875 1.00 95.62 92 GLU A C 1
ATOM 736 O O . GLU A 1 92 ? -15.343 -2.207 31.541 1.00 95.62 92 GLU A O 1
ATOM 741 N N . MET A 1 93 ? -13.338 -1.934 30.584 1.00 96.75 93 MET A N 1
ATOM 742 C CA . MET A 1 93 ? -13.220 -0.527 30.980 1.00 96.75 93 MET A CA 1
ATOM 743 C C . MET A 1 93 ? -14.382 0.306 30.420 1.00 96.75 93 MET A C 1
ATOM 745 O O . MET A 1 93 ? -14.956 1.125 31.137 1.00 96.75 93 MET A O 1
ATOM 749 N N . ALA A 1 94 ? -14.799 0.065 29.173 1.00 96.81 94 ALA A N 1
ATOM 750 C CA . ALA A 1 94 ? -15.934 0.766 28.579 1.00 96.81 94 ALA A CA 1
ATOM 751 C C . ALA A 1 94 ? -17.262 0.469 29.287 1.00 96.81 94 ALA A C 1
ATOM 753 O O . ALA A 1 94 ? -18.114 1.351 29.404 1.00 96.81 94 ALA A O 1
ATOM 754 N N . ARG A 1 95 ? -17.447 -0.747 29.806 1.00 93.88 95 ARG A N 1
ATOM 755 C CA . ARG A 1 95 ? -18.616 -1.094 30.621 1.00 93.88 95 ARG A CA 1
ATOM 756 C C . ARG A 1 95 ? -18.632 -0.336 31.951 1.00 93.88 95 ARG A C 1
ATOM 758 O O . ARG A 1 95 ? -19.697 0.135 32.366 1.00 93.88 95 ARG A O 1
ATOM 765 N N . GLN A 1 96 ? -17.469 -0.226 32.596 1.00 94.75 96 GLN A N 1
ATOM 766 C CA . GLN A 1 96 ? -17.288 0.434 33.894 1.00 94.75 96 GLN A CA 1
ATOM 767 C C . GLN A 1 96 ? -17.434 1.960 33.792 1.00 94.75 96 GLN A C 1
ATOM 769 O O . GLN A 1 96 ? -18.172 2.558 34.570 1.00 94.75 96 GLN A O 1
ATOM 774 N N . HIS A 1 97 ? -16.797 2.567 32.792 1.00 96.94 97 HIS A N 1
ATOM 775 C CA . HIS A 1 97 ? -16.749 4.018 32.565 1.00 96.94 97 HIS A CA 1
ATOM 776 C C . HIS A 1 97 ? -17.856 4.534 31.627 1.00 96.94 97 HIS A C 1
ATOM 778 O O . HIS A 1 97 ? -17.944 5.721 31.317 1.00 96.94 97 HIS A O 1
ATOM 784 N N . GLY A 1 98 ? -18.695 3.639 31.104 1.00 96.50 98 GLY A N 1
ATOM 785 C CA . GLY A 1 98 ? -19.721 3.938 30.102 1.00 96.50 98 GLY A CA 1
ATOM 786 C C . GLY A 1 98 ? -19.174 4.147 28.683 1.00 96.50 98 GLY A C 1
ATOM 787 O O . GLY A 1 98 ? -19.875 3.820 27.721 1.00 96.50 98 GLY A O 1
ATOM 788 N N . PHE A 1 99 ? -17.947 4.656 28.544 1.00 98.50 99 PHE A N 1
ATOM 789 C CA . PHE A 1 99 ? -17.233 4.823 27.280 1.00 98.50 99 PHE A CA 1
ATOM 790 C C . PHE A 1 99 ? -15.713 4.785 27.487 1.00 98.50 99 PHE A C 1
ATOM 792 O O . PHE A 1 99 ? -15.207 5.341 28.464 1.00 98.50 99 PHE A O 1
ATOM 799 N N . VAL A 1 100 ? -15.001 4.186 26.532 1.00 98.56 100 VAL A N 1
ATOM 800 C CA . VAL A 1 100 ? -13.540 4.236 26.392 1.00 98.56 100 VAL A CA 1
ATOM 801 C C . VAL A 1 100 ? -13.188 4.643 24.968 1.00 98.56 100 VAL A C 1
ATOM 803 O O . VAL A 1 100 ? -13.754 4.124 24.009 1.00 98.56 100 VAL A O 1
ATOM 806 N N . GLY A 1 101 ? -12.217 5.534 24.818 1.00 98.25 101 GLY A N 1
ATOM 807 C CA . GLY A 1 101 ? -11.644 5.888 23.521 1.00 98.25 101 GLY A CA 1
ATOM 808 C C . GLY A 1 101 ? -10.365 6.689 23.700 1.00 98.25 101 GLY A C 1
ATOM 809 O O . GLY A 1 101 ? -9.863 6.819 24.812 1.00 98.25 101 GLY A O 1
ATOM 810 N N . TYR A 1 102 ? -9.840 7.256 22.622 1.00 98.19 102 TYR A N 1
ATOM 811 C CA . TYR A 1 102 ? -8.650 8.104 22.674 1.00 98.19 102 TYR A CA 1
ATOM 812 C C . TYR A 1 102 ? -8.783 9.284 21.707 1.00 98.19 102 TYR A C 1
ATOM 814 O O . TYR A 1 102 ? -9.680 9.319 20.858 1.00 98.19 102 TYR A O 1
ATOM 822 N N . ARG A 1 103 ? -7.908 10.281 21.858 1.00 97.38 103 ARG A N 1
ATOM 823 C CA . ARG A 1 103 ? -7.811 11.407 20.923 1.00 97.38 103 ARG A CA 1
ATOM 824 C C . ARG A 1 103 ? -6.675 11.173 19.944 1.00 97.38 103 ARG A C 1
ATOM 826 O O . ARG A 1 103 ? -5.599 10.735 20.346 1.00 97.38 103 ARG A O 1
ATOM 833 N N . GLU A 1 104 ? -6.899 11.497 18.681 1.00 93.38 104 GLU A N 1
ATOM 834 C CA . GLU A 1 104 ? -5.808 11.576 17.714 1.00 93.38 104 GLU A CA 1
ATOM 835 C C . GLU A 1 104 ? -4.848 12.724 18.070 1.00 93.38 104 GLU A C 1
ATOM 837 O O . GLU A 1 104 ? -5.235 13.626 18.824 1.00 93.38 104 GLU A O 1
ATOM 842 N N . PRO A 1 105 ? -3.612 12.736 17.534 1.00 91.19 105 PRO A N 1
ATOM 843 C CA . PRO A 1 105 ? -2.648 13.812 17.783 1.00 91.19 105 PRO A CA 1
ATOM 844 C C . PRO A 1 105 ? -3.193 15.218 17.485 1.00 91.19 105 PRO A C 1
ATOM 846 O O . PRO A 1 105 ? -2.832 16.183 18.153 1.00 91.19 105 PRO A O 1
ATOM 849 N N . GLN A 1 106 ? -4.123 15.337 16.534 1.00 90.56 106 GLN A N 1
ATOM 850 C CA . GLN A 1 106 ? -4.793 16.589 16.169 1.00 90.56 106 GLN A CA 1
ATOM 851 C C . GLN A 1 106 ? -5.881 17.020 17.179 1.00 90.56 106 GLN A C 1
ATOM 853 O O . GLN A 1 106 ? -6.499 18.072 17.024 1.00 90.56 106 GLN A O 1
ATOM 858 N N . GLY A 1 107 ? -6.138 16.224 18.221 1.00 93.31 107 GLY A N 1
ATOM 859 C CA . GLY A 1 107 ? -6.966 16.577 19.377 1.00 93.31 107 GLY A CA 1
ATOM 860 C C . GLY A 1 107 ? -8.435 16.154 19.302 1.00 93.31 107 GLY A C 1
ATOM 861 O O . GLY A 1 107 ? -9.143 16.222 20.312 1.00 93.31 107 GLY A O 1
ATOM 862 N N . TYR A 1 108 ? -8.930 15.680 18.158 1.00 95.06 108 TYR A N 1
ATOM 863 C CA . TYR A 1 108 ? -10.290 15.146 18.054 1.00 95.06 108 TYR A CA 1
ATOM 864 C C . TYR A 1 108 ? -10.376 13.690 18.532 1.00 95.06 108 TYR A C 1
ATOM 866 O O . TYR A 1 108 ? -9.388 12.962 18.537 1.00 95.06 108 TYR A O 1
ATOM 874 N N . MET A 1 109 ? -11.569 13.259 18.953 1.00 97.69 109 MET A N 1
ATOM 875 C CA . MET A 1 109 ? -11.820 11.857 19.294 1.00 97.69 109 MET A CA 1
ATOM 876 C C . MET A 1 109 ? -11.646 10.955 18.073 1.00 97.69 109 MET A C 1
ATOM 878 O O . MET A 1 109 ? -12.311 11.167 17.055 1.00 97.69 109 MET A O 1
ATOM 882 N N . SER A 1 110 ? -10.811 9.927 18.201 1.00 97.00 110 SER A N 1
ATOM 883 C CA . SER A 1 110 ? -10.764 8.854 17.215 1.00 97.00 110 SER A CA 1
ATOM 884 C C . SER A 1 110 ? -12.015 7.979 17.322 1.00 97.00 110 SER A C 1
ATOM 886 O O . SER A 1 110 ? -12.602 7.842 18.398 1.00 97.00 110 SER A O 1
ATOM 888 N N . CYS A 1 111 ? -12.426 7.391 16.200 1.00 97.19 111 CYS A N 1
ATOM 889 C CA . CYS A 1 111 ? -13.481 6.377 16.149 1.00 97.19 111 CYS A CA 1
ATOM 890 C C . CYS A 1 111 ? -12.977 5.025 15.616 1.00 97.19 111 CYS A C 1
ATOM 892 O O . CYS A 1 111 ? -13.783 4.108 15.464 1.00 97.19 111 CYS A O 1
ATOM 894 N N . ASN A 1 112 ? -11.672 4.888 15.348 1.00 96.75 112 ASN A N 1
ATOM 895 C CA . ASN A 1 112 ? -11.054 3.654 14.845 1.00 96.75 112 ASN A CA 1
ATOM 896 C C . ASN A 1 112 ? -10.811 2.598 15.940 1.00 96.75 112 ASN A C 1
ATOM 898 O O . ASN A 1 112 ? -10.729 1.413 15.644 1.00 96.75 112 ASN A O 1
ATOM 902 N N . LEU A 1 113 ? -10.778 3.010 17.209 1.00 98.38 113 LEU A N 1
ATOM 903 C CA . LEU A 1 113 ? -10.842 2.142 18.377 1.00 98.38 113 LEU A CA 1
ATOM 904 C C . LEU A 1 113 ? -11.646 2.853 19.461 1.00 98.38 113 LEU A C 1
ATOM 906 O O . LEU A 1 113 ? -11.246 3.901 19.973 1.00 98.38 113 LEU A O 1
ATOM 910 N N . MET A 1 114 ? -12.795 2.285 19.811 1.00 98.12 114 MET A N 1
ATOM 911 C CA . MET A 1 114 ? -13.652 2.813 20.870 1.00 98.12 114 MET A CA 1
ATOM 912 C C . MET A 1 114 ? -14.538 1.719 21.449 1.00 98.12 114 MET A C 1
ATOM 914 O O . MET A 1 114 ? -14.969 0.808 20.745 1.00 98.12 114 MET A O 1
ATOM 918 N N . GLY A 1 115 ? -14.823 1.814 22.742 1.00 98.38 115 GLY A N 1
ATOM 919 C CA . GLY A 1 115 ? -15.715 0.904 23.441 1.00 98.38 115 GLY A CA 1
ATOM 920 C C . GLY A 1 115 ? -16.818 1.655 24.163 1.00 98.38 115 GLY A C 1
ATOM 921 O O . GLY A 1 115 ? -16.635 2.789 24.610 1.00 98.38 115 GLY A O 1
ATOM 922 N N . ALA A 1 116 ? -17.971 1.013 24.318 1.00 98.19 116 ALA A N 1
ATOM 923 C CA . ALA A 1 116 ? -19.078 1.581 25.071 1.00 98.19 116 ALA A CA 1
ATOM 924 C C . ALA A 1 116 ? -19.923 0.513 25.763 1.00 98.19 116 ALA A C 1
ATOM 926 O O . ALA A 1 116 ? -20.067 -0.617 25.291 1.00 98.19 116 ALA A O 1
ATOM 927 N N . ARG A 1 117 ? -20.575 0.910 26.857 1.00 96.38 117 ARG A N 1
ATOM 928 C CA . ARG A 1 117 ? -21.729 0.171 27.371 1.00 96.38 117 ARG A CA 1
ATOM 929 C C . ARG A 1 117 ? -22.914 0.392 26.428 1.00 96.38 117 ARG A C 1
ATOM 931 O O . ARG A 1 117 ? -23.204 1.541 26.093 1.00 96.38 117 ARG A O 1
ATOM 938 N N . ALA A 1 118 ? -23.624 -0.673 26.053 1.00 95.06 118 ALA A N 1
ATOM 939 C CA . ALA A 1 118 ? -24.854 -0.562 25.263 1.00 95.06 118 ALA A CA 1
ATOM 940 C C . ALA A 1 118 ? -25.835 0.421 25.934 1.00 95.06 118 ALA A C 1
ATOM 942 O O . ALA A 1 118 ? -26.020 0.388 27.154 1.00 95.06 118 ALA A O 1
ATOM 943 N N . GLY A 1 119 ? -26.409 1.343 25.158 1.00 94.69 119 GLY A N 1
ATOM 944 C CA . GLY A 1 119 ? -27.266 2.417 25.674 1.00 94.69 119 GLY A CA 1
ATOM 945 C C . GLY A 1 119 ? -26.565 3.462 26.560 1.00 94.69 119 GLY A C 1
ATOM 946 O O . GLY A 1 119 ? -27.236 4.302 27.160 1.00 94.69 119 GLY A O 1
ATOM 947 N N . GLY A 1 120 ? -25.232 3.441 26.671 1.00 96.00 120 GLY A N 1
ATOM 948 C CA . GLY A 1 120 ? -24.455 4.414 27.439 1.00 96.00 120 GLY A CA 1
ATOM 949 C C . GLY A 1 120 ? -24.641 5.849 26.931 1.00 96.00 120 GLY A C 1
ATOM 950 O O . GLY A 1 120 ? -24.813 6.084 25.736 1.00 96.00 120 GLY A O 1
ATOM 951 N N . ALA A 1 121 ? -24.586 6.834 27.834 1.00 97.69 121 ALA A N 1
ATOM 952 C CA . ALA A 1 121 ? -24.963 8.218 27.525 1.00 97.69 121 ALA A CA 1
ATOM 953 C C . ALA A 1 121 ? -24.146 8.853 26.383 1.00 97.69 121 ALA A C 1
ATOM 955 O O . ALA A 1 121 ? -24.712 9.579 25.566 1.00 97.69 121 ALA A O 1
ATOM 956 N N . VAL A 1 122 ? -22.838 8.572 26.316 1.00 98.44 122 VAL A N 1
ATOM 957 C CA . VAL A 1 122 ? -21.951 9.060 25.246 1.00 98.44 122 VAL A CA 1
ATOM 958 C C . VAL A 1 122 ? -22.315 8.414 23.912 1.00 98.44 122 VAL A C 1
ATOM 960 O O . VAL A 1 122 ? -22.640 9.128 22.966 1.00 98.44 122 VAL A O 1
ATOM 963 N N . ILE A 1 123 ? -22.314 7.079 23.833 1.00 98.38 123 ILE A N 1
ATOM 964 C CA . ILE A 1 123 ? -22.529 6.384 22.559 1.00 98.38 123 ILE A CA 1
ATOM 965 C C . ILE A 1 123 ? -23.952 6.574 22.024 1.00 98.38 123 ILE A C 1
ATOM 967 O O . ILE A 1 123 ? -24.141 6.756 20.826 1.00 98.38 123 ILE A O 1
ATOM 971 N N . ALA A 1 124 ? -24.955 6.647 22.903 1.00 98.44 124 ALA A N 1
ATOM 972 C CA . ALA A 1 124 ? -26.325 6.950 22.506 1.00 98.44 124 ALA A CA 1
ATOM 973 C C . ALA A 1 124 ? -26.464 8.384 21.960 1.00 98.44 124 ALA A C 1
ATOM 975 O O . ALA A 1 124 ? -27.261 8.623 21.053 1.00 98.44 124 ALA A O 1
ATOM 976 N N . ASP A 1 125 ? -25.714 9.359 22.494 1.00 98.69 125 ASP A N 1
ATOM 977 C CA . ASP A 1 125 ? -25.687 10.721 21.944 1.00 98.69 125 ASP A CA 1
ATOM 978 C C . ASP A 1 125 ? -24.929 10.798 20.619 1.00 98.69 125 ASP A C 1
ATOM 980 O O . ASP A 1 125 ? -25.414 11.444 19.690 1.00 98.69 125 ASP A O 1
ATOM 984 N N . HIS A 1 126 ? -23.795 10.102 20.504 1.00 98.75 126 HIS A N 1
ATOM 985 C CA . HIS A 1 126 ? -23.047 9.966 19.252 1.00 98.75 126 HIS A CA 1
ATOM 986 C C . HIS A 1 126 ? -23.927 9.376 18.148 1.00 98.75 126 HIS A C 1
ATOM 988 O O . HIS A 1 126 ? -24.142 10.035 17.131 1.00 98.75 126 HIS A O 1
ATOM 994 N N . TYR A 1 127 ? -24.537 8.214 18.391 1.00 98.75 127 TYR A N 1
ATOM 995 C CA . TYR A 1 127 ? -25.420 7.548 17.436 1.00 98.75 127 TYR A CA 1
ATOM 996 C C . TYR A 1 127 ? -26.600 8.433 17.011 1.00 98.75 127 TYR A C 1
ATOM 998 O O . TYR A 1 127 ? -26.832 8.624 15.818 1.00 98.75 127 TYR A O 1
ATOM 1006 N N . ARG A 1 128 ? -27.293 9.086 17.959 1.00 98.69 128 ARG A N 1
ATOM 1007 C CA . ARG A 1 128 ? -28.383 10.028 17.629 1.00 98.69 128 ARG A CA 1
ATOM 1008 C C . ARG A 1 128 ? -27.921 11.165 16.716 1.00 98.69 128 ARG A C 1
ATOM 1010 O O . ARG A 1 128 ? -28.673 11.581 15.833 1.00 98.69 128 ARG A O 1
ATOM 1017 N N . ARG A 1 129 ? -26.705 11.685 16.912 1.00 98.62 129 ARG A N 1
ATOM 1018 C CA . ARG A 1 129 ? -26.134 12.739 16.057 1.00 98.62 129 ARG A CA 1
ATOM 1019 C C . ARG A 1 129 ? -25.793 12.218 14.664 1.00 98.62 129 ARG A C 1
ATOM 1021 O O . ARG A 1 129 ? -26.084 12.921 13.701 1.00 98.62 129 ARG A O 1
ATOM 1028 N N . VAL A 1 130 ? -25.246 11.006 14.555 1.00 98.56 130 VAL A N 1
ATOM 1029 C CA . VAL A 1 130 ? -24.984 10.328 13.273 1.00 98.56 130 VAL A CA 1
ATOM 1030 C C . VAL A 1 130 ? -26.287 10.130 12.494 1.00 98.56 130 VAL A C 1
ATOM 1032 O O . VAL A 1 130 ? -26.397 10.583 11.355 1.00 98.56 130 VAL A O 1
ATOM 1035 N N . VAL A 1 131 ? -27.322 9.567 13.126 1.00 98.62 131 VAL A N 1
ATOM 1036 C CA . VAL A 1 131 ? -28.651 9.380 12.513 1.00 98.62 131 VAL A CA 1
ATOM 1037 C C . VAL A 1 131 ? -29.242 10.717 12.061 1.00 98.62 131 VAL A C 1
ATOM 1039 O O . VAL A 1 131 ? -29.690 10.855 10.922 1.00 98.62 131 VAL A O 1
ATOM 1042 N N . ALA A 1 132 ? -29.203 11.743 12.917 1.00 98.19 132 ALA A N 1
ATOM 1043 C CA . ALA A 1 132 ? -29.678 13.076 12.556 1.00 98.19 132 ALA A CA 1
ATOM 1044 C C . ALA A 1 132 ? -28.884 13.677 11.383 1.00 98.19 132 ALA A C 1
ATOM 1046 O O . ALA A 1 132 ? -29.469 14.339 10.524 1.00 98.19 132 ALA A O 1
ATOM 1047 N N . ARG A 1 133 ? -27.566 13.443 11.318 1.00 97.75 133 ARG A N 1
ATOM 1048 C CA . ARG A 1 133 ? -26.703 13.917 10.230 1.00 97.75 133 ARG A CA 1
ATOM 1049 C C . ARG A 1 133 ? -27.034 13.246 8.899 1.00 97.75 133 ARG A C 1
ATOM 1051 O O . ARG A 1 133 ? -27.055 13.942 7.882 1.00 97.75 133 ARG A O 1
ATOM 1058 N N . LEU A 1 134 ? -27.333 11.949 8.911 1.00 97.75 134 LEU A N 1
ATOM 1059 C CA . LEU A 1 134 ? -27.759 11.195 7.730 1.00 97.75 134 LEU A CA 1
ATOM 1060 C C . LEU A 1 134 ? -29.156 11.615 7.253 1.00 97.75 134 LEU A C 1
ATOM 1062 O O . LEU A 1 134 ? -29.357 11.847 6.061 1.00 97.75 134 LEU A O 1
ATOM 1066 N N . ARG A 1 135 ? -30.109 11.824 8.173 1.00 97.44 135 ARG A N 1
ATOM 1067 C CA . ARG A 1 135 ? -31.476 12.271 7.833 1.00 97.44 135 ARG A CA 1
ATOM 1068 C C . ARG A 1 135 ? -31.539 13.656 7.188 1.00 97.44 135 ARG A C 1
ATOM 1070 O O . ARG A 1 135 ? -32.489 13.932 6.464 1.00 97.44 135 ARG A O 1
ATOM 1077 N N . ARG A 1 136 ? -30.528 14.511 7.391 1.00 95.75 136 ARG A N 1
ATOM 1078 C CA . ARG A 1 136 ? -30.418 15.805 6.688 1.00 95.75 136 ARG A CA 1
ATOM 1079 C C . ARG A 1 136 ? -30.192 15.655 5.183 1.00 95.75 136 ARG A C 1
ATOM 1081 O O . ARG A 1 136 ? -30.490 16.595 4.457 1.00 95.75 136 ARG A O 1
ATOM 1088 N N . ARG A 1 137 ? -29.670 14.508 4.722 1.00 91.88 137 ARG A N 1
ATOM 1089 C CA . ARG A 1 137 ? -29.403 14.209 3.301 1.00 91.88 137 ARG A CA 1
ATOM 1090 C C . ARG A 1 137 ? -28.566 15.282 2.586 1.00 91.88 137 ARG A C 1
ATOM 1092 O O . ARG A 1 137 ? -28.763 15.552 1.408 1.00 91.88 137 ARG A O 1
ATOM 1099 N N . THR A 1 138 ? -27.624 15.892 3.304 1.00 93.88 138 THR A N 1
ATOM 1100 C CA . THR A 1 138 ? -26.650 16.842 2.745 1.00 93.88 138 THR A CA 1
ATOM 1101 C C . THR A 1 138 ? -25.285 16.175 2.552 1.00 93.88 138 THR A C 1
ATOM 1103 O O . THR A 1 138 ? -24.961 15.277 3.341 1.00 93.88 138 THR A O 1
ATOM 1106 N N . PRO A 1 139 ? -24.463 16.630 1.578 1.00 95.56 139 PRO A N 1
ATOM 1107 C CA . PRO A 1 139 ? -23.143 16.058 1.296 1.00 95.56 139 PRO A CA 1
ATOM 1108 C C . PRO A 1 139 ? -22.297 15.891 2.557 1.00 95.56 139 PRO A C 1
ATOM 1110 O O . PRO A 1 139 ? -22.254 16.805 3.380 1.00 95.56 139 PRO A O 1
ATOM 1113 N N . LEU A 1 140 ? -21.673 14.727 2.729 1.00 96.75 140 LEU A N 1
ATOM 1114 C CA . LEU A 1 140 ? -20.899 14.366 3.919 1.00 96.75 140 LEU A CA 1
ATOM 1115 C C . LEU A 1 140 ? -19.418 14.689 3.737 1.00 96.75 140 LEU A C 1
ATOM 1117 O O . LEU A 1 140 ? -18.835 14.382 2.701 1.00 96.75 140 LEU A O 1
ATOM 1121 N N . GLN A 1 141 ? -18.813 15.269 4.769 1.00 96.62 141 GLN A N 1
ATOM 1122 C CA . GLN A 1 141 ? -17.362 15.384 4.896 1.00 96.62 141 GLN A CA 1
ATOM 1123 C C . GLN A 1 141 ? -16.779 14.172 5.633 1.00 96.62 141 GLN A C 1
ATOM 1125 O O . GLN A 1 141 ? -17.509 13.367 6.215 1.00 96.62 141 GLN A O 1
ATOM 1130 N N . TRP A 1 142 ? -15.450 14.049 5.625 1.00 93.75 142 TRP A N 1
ATOM 1131 C CA . TRP A 1 142 ? -14.724 12.914 6.208 1.00 93.75 142 TRP A CA 1
ATOM 1132 C C . TRP A 1 142 ? -15.134 12.604 7.659 1.00 93.75 142 TRP A C 1
ATOM 1134 O O . TRP A 1 142 ? -15.441 11.465 7.979 1.00 93.75 142 TRP A O 1
ATOM 1144 N N . LEU A 1 143 ? -15.227 13.622 8.522 1.00 95.81 143 LEU A N 1
ATOM 1145 C CA . LEU A 1 143 ? -15.469 13.444 9.963 1.00 95.81 143 LEU A CA 1
ATOM 1146 C C . LEU A 1 143 ? -16.951 13.497 10.375 1.00 95.81 143 LEU A C 1
ATOM 1148 O O . LEU A 1 143 ? -17.258 13.403 11.567 1.00 95.81 143 LEU A O 1
ATOM 1152 N N . ASP A 1 144 ? -17.874 13.683 9.426 1.00 97.06 144 ASP A N 1
ATOM 1153 C CA . ASP A 1 144 ? -19.274 14.031 9.715 1.00 97.06 144 ASP A CA 1
ATOM 1154 C C . ASP A 1 144 ? -20.054 12.934 10.452 1.00 97.06 144 ASP A C 1
ATOM 1156 O O . ASP A 1 144 ? -21.012 13.249 11.163 1.00 97.06 144 ASP A O 1
ATOM 1160 N N . LEU A 1 145 ? -19.655 11.667 10.300 1.00 97.94 145 LEU A N 1
ATOM 1161 C CA . LEU A 1 145 ? -20.293 10.516 10.951 1.00 97.94 145 LEU A CA 1
ATOM 1162 C C . LEU A 1 145 ? -19.431 9.887 12.061 1.00 97.94 145 LEU A C 1
ATOM 1164 O O . LEU A 1 145 ? -19.908 9.022 12.790 1.00 97.94 145 LEU A O 1
ATOM 1168 N N . ALA A 1 146 ? -18.197 10.361 12.243 1.00 96.56 146 ALA A N 1
ATOM 1169 C CA . ALA A 1 146 ? -17.232 9.821 13.198 1.00 96.56 146 ALA A CA 1
ATOM 1170 C C . ALA A 1 146 ? -16.859 10.861 14.270 1.00 96.56 146 ALA A C 1
ATOM 1172 O O . ALA A 1 146 ? -17.625 11.107 15.209 1.00 96.56 146 ALA A O 1
ATOM 1173 N N . SER A 1 147 ? -15.695 11.500 14.135 1.00 97.62 147 SER A N 1
ATOM 1174 C CA . SER A 1 147 ? -15.092 12.346 15.169 1.00 97.62 147 SER A CA 1
ATOM 1175 C C . SER A 1 147 ? -15.895 13.603 15.500 1.00 97.62 147 SER A C 1
ATOM 1177 O O . SER A 1 147 ? -15.935 14.002 16.665 1.00 97.62 147 SER A O 1
ATOM 1179 N N . THR A 1 148 ? -16.563 14.227 14.522 1.00 98.31 148 THR A N 1
ATOM 1180 C CA . THR A 1 148 ? -17.374 15.437 14.753 1.00 98.31 148 THR A CA 1
ATOM 1181 C C . THR A 1 148 ? -18.530 15.169 15.727 1.00 98.31 148 THR A C 1
ATOM 1183 O O . THR A 1 148 ? -18.590 15.825 16.776 1.00 98.31 148 THR A O 1
ATOM 1186 N N . PRO A 1 149 ? -19.440 14.205 15.468 1.00 98.38 149 PRO A N 1
ATOM 1187 C CA . PRO A 1 149 ? -20.485 13.873 16.430 1.00 98.38 149 PRO A CA 1
ATOM 1188 C C . PRO A 1 149 ? -19.925 13.269 17.726 1.00 98.38 149 PRO A C 1
ATOM 1190 O O . PRO A 1 149 ? -20.525 13.485 18.780 1.00 98.38 149 PRO A O 1
ATOM 1193 N N . MET A 1 150 ? -18.787 12.561 17.687 1.00 98.56 150 MET A N 1
ATOM 1194 C CA . MET A 1 150 ? -18.202 11.941 18.884 1.00 98.56 150 MET A CA 1
ATOM 1195 C C . MET A 1 150 ? -17.638 12.986 19.851 1.00 98.56 150 MET A C 1
ATOM 1197 O O . MET A 1 150 ? -17.930 12.945 21.045 1.00 98.56 150 MET A O 1
ATOM 1201 N N . ASN A 1 151 ? -16.905 13.984 19.350 1.00 98.44 151 ASN A N 1
ATOM 1202 C CA . ASN A 1 151 ? -16.444 15.117 20.156 1.00 98.44 151 ASN A CA 1
ATOM 1203 C C . ASN A 1 151 ? -17.615 15.826 20.847 1.00 98.44 151 ASN A C 1
ATOM 1205 O O . ASN A 1 151 ? -17.534 16.135 22.035 1.00 98.44 151 ASN A O 1
ATOM 1209 N N . ALA A 1 152 ? -18.713 16.056 20.119 1.00 98.44 152 ALA A N 1
ATOM 1210 C CA . ALA A 1 152 ? -19.902 16.690 20.678 1.00 98.44 152 ALA A CA 1
ATOM 1211 C C . ALA A 1 152 ? -20.571 15.824 21.763 1.00 98.44 152 ALA A C 1
ATOM 1213 O O . ALA A 1 152 ? -21.020 16.357 22.779 1.00 98.44 152 ALA A O 1
ATOM 1214 N N . ALA A 1 153 ? -20.609 14.502 21.577 1.00 98.44 153 ALA A N 1
ATOM 1215 C CA . ALA A 1 153 ? -21.129 13.563 22.568 1.00 98.44 153 ALA A CA 1
ATOM 1216 C C . ALA A 1 153 ? -20.257 13.513 23.833 1.00 98.44 153 ALA A C 1
ATOM 1218 O O . ALA A 1 153 ? -20.783 13.593 24.943 1.00 98.44 153 ALA A O 1
ATOM 1219 N N . ILE A 1 154 ? -18.930 13.462 23.683 1.00 98.19 154 ILE A N 1
ATOM 1220 C CA . ILE A 1 154 ? -17.982 13.519 24.804 1.00 98.19 154 ILE A CA 1
ATOM 1221 C C . ILE A 1 154 ? -18.097 14.848 25.554 1.00 98.19 154 ILE A C 1
ATOM 1223 O O . ILE A 1 154 ? -18.195 14.842 26.778 1.00 98.19 154 ILE A O 1
ATOM 1227 N N . ALA A 1 155 ? -18.171 15.980 24.854 1.00 98.00 155 ALA A N 1
ATOM 1228 C CA . ALA A 1 155 ? -18.338 17.283 25.497 1.00 98.00 155 ALA A CA 1
ATOM 1229 C C . ALA A 1 155 ? -19.649 17.378 26.300 1.00 98.00 155 ALA A C 1
ATOM 1231 O O . ALA A 1 155 ? -19.677 17.969 27.376 1.00 98.00 155 ALA A O 1
ATOM 1232 N N . ALA A 1 156 ? -20.734 16.780 25.800 1.00 98.12 156 ALA A N 1
ATOM 1233 C CA . ALA A 1 156 ? -22.042 16.842 26.446 1.00 98.12 156 ALA A CA 1
ATOM 1234 C C . ALA A 1 156 ? -22.242 15.797 27.560 1.00 98.12 156 ALA A C 1
ATOM 1236 O O . ALA A 1 156 ? -23.002 16.043 28.498 1.00 98.12 156 ALA A O 1
ATOM 1237 N N . ARG A 1 157 ? -21.640 14.606 27.433 1.00 97.44 157 ARG A N 1
ATOM 1238 C CA . ARG A 1 157 ? -21.976 13.410 28.234 1.00 97.44 157 ARG A CA 1
ATOM 1239 C C . ARG A 1 157 ? -20.764 12.655 28.788 1.00 97.44 157 ARG A C 1
ATOM 1241 O O . ARG A 1 157 ? -20.947 11.680 29.506 1.00 97.44 157 ARG A O 1
ATOM 1248 N N . GLY A 1 158 ? -19.542 13.082 28.485 1.00 94.62 158 GLY A N 1
ATOM 1249 C CA . GLY A 1 158 ? -18.307 12.336 28.741 1.00 94.62 158 GLY A CA 1
ATOM 1250 C C . GLY A 1 158 ? -17.721 12.460 30.147 1.00 94.62 158 GLY A C 1
ATOM 1251 O O . GLY A 1 158 ? -16.542 12.184 30.309 1.00 94.62 158 GLY A O 1
ATOM 1252 N N . ARG A 1 159 ? -18.494 12.868 31.165 1.00 95.12 159 ARG A N 1
ATOM 1253 C CA . ARG A 1 159 ? -17.973 13.061 32.536 1.00 95.12 159 ARG A CA 1
ATOM 1254 C C . ARG A 1 159 ? -17.320 11.798 33.111 1.00 95.12 159 ARG A C 1
ATOM 1256 O O . ARG A 1 159 ? -16.339 11.905 33.834 1.00 95.12 159 ARG A O 1
ATOM 1263 N N . GLU A 1 160 ? -17.887 10.633 32.815 1.00 92.62 160 GLU A N 1
ATOM 1264 C CA . GLU A 1 160 ? -17.399 9.327 33.287 1.00 92.62 160 GLU A CA 1
ATOM 1265 C C . GLU A 1 160 ? -16.521 8.612 32.250 1.00 92.62 160 GLU A C 1
ATOM 1267 O O . GLU A 1 160 ? -15.928 7.585 32.569 1.00 92.62 160 GLU A O 1
ATOM 1272 N N . ALA A 1 161 ? -16.419 9.159 31.030 1.00 97.38 161 ALA A N 1
ATOM 1273 C CA . ALA A 1 161 ? -15.707 8.533 29.925 1.00 97.38 161 ALA A CA 1
ATOM 1274 C C . ALA A 1 161 ? -14.203 8.459 30.204 1.00 97.38 161 ALA A C 1
ATOM 1276 O O . ALA A 1 161 ? -13.580 9.446 30.603 1.00 97.38 161 ALA A O 1
ATOM 1277 N N . LEU A 1 162 ? -13.610 7.301 29.928 1.00 98.31 162 LEU A N 1
ATOM 1278 C CA . LEU A 1 162 ? -12.174 7.097 30.036 1.00 98.31 162 LEU A CA 1
ATOM 1279 C C . LEU A 1 162 ? -11.506 7.403 28.691 1.00 98.31 162 LEU A C 1
ATOM 1281 O O . LEU A 1 162 ? -11.750 6.727 27.691 1.00 98.31 162 LEU A O 1
ATOM 1285 N N . ILE A 1 163 ? -10.655 8.429 28.674 1.00 98.25 163 ILE A N 1
ATOM 1286 C CA . ILE A 1 163 ? -9.859 8.796 27.500 1.00 98.25 163 ILE A CA 1
ATOM 1287 C C . ILE A 1 163 ? -8.434 8.282 27.696 1.00 98.25 163 ILE A C 1
ATOM 1289 O O . ILE A 1 163 ? -7.716 8.751 28.578 1.00 98.25 163 ILE A O 1
ATOM 1293 N N . LEU A 1 164 ? -8.044 7.302 26.887 1.00 97.81 164 LEU A N 1
ATOM 1294 C CA . LEU A 1 164 ? -6.732 6.668 26.939 1.00 97.81 164 LEU A CA 1
ATOM 1295 C C . LEU A 1 164 ? -5.648 7.586 26.350 1.00 97.81 164 LEU A C 1
ATOM 129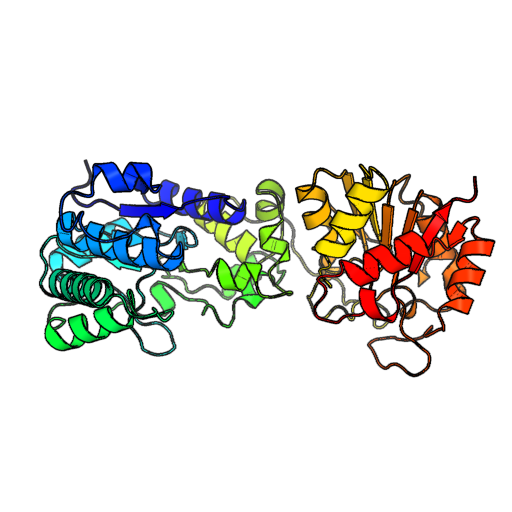7 O O . LEU A 1 164 ? -5.936 8.362 25.430 1.00 97.81 164 LEU A O 1
ATOM 1301 N N . PRO A 1 165 ? -4.390 7.478 26.820 1.00 96.62 165 PRO A N 1
ATOM 1302 C CA . PRO A 1 165 ? -3.261 8.151 26.189 1.00 96.62 165 PRO A CA 1
ATOM 1303 C C . PRO A 1 165 ? -3.095 7.705 24.733 1.00 96.62 165 PRO A C 1
ATOM 1305 O O . PRO A 1 165 ? -3.058 6.507 24.455 1.00 96.62 165 PRO A O 1
ATOM 1308 N N . THR A 1 166 ? -2.933 8.654 23.808 1.00 96.44 166 THR A N 1
ATOM 1309 C CA . THR A 1 166 ? -2.728 8.366 22.377 1.00 96.44 166 THR A CA 1
ATOM 1310 C C . THR A 1 166 ? -1.595 7.365 22.124 1.00 96.44 166 THR A C 1
ATOM 1312 O O . THR A 1 166 ? -1.850 6.398 21.409 1.00 96.44 166 THR A O 1
ATOM 1315 N N . PRO A 1 167 ? -0.407 7.472 22.764 1.00 95.69 167 PRO A N 1
ATOM 1316 C CA . PRO A 1 167 ? 0.678 6.514 22.541 1.00 95.69 167 PRO A CA 1
ATOM 1317 C C . PRO A 1 167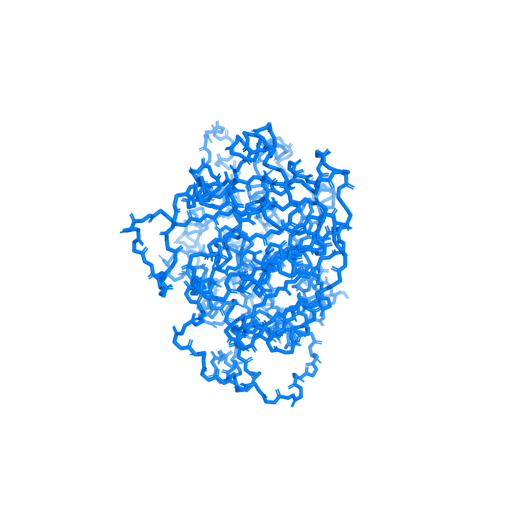 ? 0.374 5.080 22.993 1.00 95.69 167 PRO A C 1
ATOM 1319 O O . PRO A 1 167 ? 1.130 4.181 22.662 1.00 95.69 167 PRO A O 1
ATOM 1322 N N . ALA A 1 168 ? -0.704 4.836 23.747 1.00 96.19 168 ALA A N 1
ATOM 1323 C CA . ALA A 1 168 ? -1.097 3.482 24.137 1.00 96.19 168 ALA A CA 1
ATOM 1324 C C . ALA A 1 168 ? -1.899 2.749 23.042 1.00 96.19 168 ALA A C 1
ATOM 1326 O O . ALA A 1 168 ? -2.023 1.529 23.101 1.00 96.19 168 ALA A O 1
ATOM 1327 N N . ILE A 1 169 ? -2.466 3.477 22.072 1.00 97.44 169 ILE A N 1
ATOM 1328 C CA . ILE A 1 169 ? -3.338 2.940 21.007 1.00 97.44 169 ILE A CA 1
ATOM 1329 C C . ILE A 1 169 ? -2.771 3.232 19.614 1.00 97.44 169 ILE A C 1
ATOM 1331 O O . ILE A 1 169 ? -2.835 2.409 18.705 1.00 97.44 169 ILE A O 1
ATOM 1335 N N . MET A 1 170 ? -2.199 4.419 19.447 1.00 96.12 170 MET A N 1
ATOM 1336 C CA . MET A 1 170 ? -1.639 4.903 18.198 1.00 96.12 170 MET A CA 1
ATOM 1337 C C . MET A 1 170 ? -0.250 5.496 18.464 1.00 96.12 170 MET A C 1
ATOM 1339 O O . MET A 1 170 ? -0.086 6.717 18.448 1.00 96.12 170 MET A O 1
ATOM 1343 N N . PRO A 1 171 ? 0.754 4.645 18.758 1.00 95.94 171 PRO A N 1
ATOM 1344 C CA . PRO A 1 171 ? 2.122 5.105 18.988 1.00 95.94 171 PRO A CA 1
ATOM 1345 C C . PRO A 1 171 ? 2.727 5.790 17.760 1.00 95.94 171 PRO A C 1
ATOM 1347 O O . PRO A 1 171 ? 3.554 6.683 17.909 1.00 95.94 171 PRO A O 1
ATOM 1350 N N . LEU A 1 172 ? 2.297 5.379 16.562 1.00 94.94 172 LEU A N 1
ATOM 1351 C CA . LEU A 1 172 ? 2.674 5.979 15.289 1.00 94.94 172 LEU A CA 1
ATOM 1352 C C . LEU A 1 172 ? 1.472 6.728 14.685 1.00 94.94 172 LEU A C 1
ATOM 1354 O O . LEU A 1 172 ? 0.483 6.082 14.326 1.00 94.94 172 LEU A O 1
ATOM 1358 N N . PRO A 1 173 ? 1.525 8.064 14.562 1.00 92.94 173 PRO A N 1
ATOM 1359 C CA . PRO A 1 173 ? 0.506 8.847 13.872 1.00 92.94 173 PRO A CA 1
ATOM 1360 C C . PRO A 1 173 ? 0.350 8.465 12.393 1.00 92.94 173 PRO A C 1
ATOM 1362 O O . PRO A 1 173 ? 1.310 8.115 11.711 1.00 92.94 173 PRO A O 1
ATOM 1365 N N . TRP A 1 174 ? -0.859 8.606 11.846 1.00 90.88 174 TRP A N 1
ATOM 1366 C CA . TRP A 1 174 ? -1.154 8.247 10.454 1.00 90.88 174 TRP A CA 1
ATOM 1367 C C . TRP A 1 174 ? -0.460 9.178 9.454 1.00 90.88 174 TRP A C 1
ATOM 1369 O O . TRP A 1 174 ? -0.260 8.787 8.309 1.00 90.88 174 TRP A O 1
ATOM 1379 N N . ASN A 1 175 ? -0.096 10.395 9.869 1.00 89.88 175 ASN A N 1
ATOM 1380 C CA . ASN A 1 175 ? 0.658 11.363 9.071 1.00 89.88 175 ASN A CA 1
ATOM 1381 C C . ASN A 1 175 ? 2.178 11.124 9.108 1.00 89.88 175 ASN A C 1
ATOM 1383 O O . ASN A 1 175 ? 2.912 11.919 8.533 1.00 89.88 175 ASN A O 1
ATOM 1387 N N . GLU A 1 176 ? 2.626 10.062 9.782 1.00 93.94 176 GLU A N 1
ATOM 1388 C CA . GLU A 1 176 ? 4.019 9.590 9.834 1.00 93.94 176 GLU A CA 1
ATOM 1389 C C . GLU A 1 176 ? 4.115 8.127 9.350 1.00 93.94 176 GLU A C 1
ATOM 1391 O O . GLU A 1 176 ? 5.008 7.362 9.725 1.00 93.94 176 GLU A O 1
ATOM 1396 N N . SER A 1 177 ? 3.146 7.696 8.531 1.00 93.81 177 SER A N 1
ATOM 1397 C CA . SER A 1 177 ? 3.013 6.300 8.100 1.00 93.81 177 SER A CA 1
ATOM 1398 C C . SER A 1 177 ? 4.208 5.779 7.299 1.00 93.81 177 SER A C 1
ATOM 1400 O O . SER A 1 177 ? 4.405 4.569 7.254 1.00 93.81 177 SER A O 1
ATOM 1402 N N . GLU A 1 178 ? 5.043 6.648 6.720 1.00 95.69 178 GLU A N 1
ATOM 1403 C CA . GLU A 1 178 ? 6.290 6.255 6.055 1.00 95.69 178 GLU A CA 1
ATOM 1404 C C . GLU A 1 178 ? 7.216 5.446 6.964 1.00 95.69 178 GLU A C 1
ATOM 1406 O O . GLU A 1 178 ? 7.948 4.583 6.482 1.00 95.69 178 GLU A O 1
ATOM 1411 N N . ALA A 1 179 ? 7.132 5.646 8.284 1.00 96.00 179 ALA A N 1
ATOM 1412 C CA . ALA A 1 179 ? 7.897 4.872 9.249 1.00 96.00 179 ALA A CA 1
ATOM 1413 C C . ALA A 1 179 ? 7.595 3.366 9.151 1.00 96.00 179 ALA A C 1
ATOM 1415 O O . ALA A 1 179 ? 8.482 2.556 9.424 1.00 96.00 179 ALA A O 1
ATOM 1416 N N . LEU A 1 180 ? 6.386 2.986 8.709 1.00 97.38 180 LEU A N 1
ATOM 1417 C CA . LEU A 1 180 ? 5.977 1.594 8.488 1.00 97.38 180 LEU A CA 1
ATOM 1418 C C . LEU A 1 180 ? 6.816 0.899 7.413 1.00 97.38 180 LEU A C 1
ATOM 1420 O O . LEU A 1 180 ? 7.039 -0.307 7.517 1.00 97.38 180 LEU A O 1
ATOM 1424 N N . ALA A 1 181 ? 7.293 1.649 6.417 1.00 96.75 181 ALA A N 1
ATOM 1425 C CA . ALA A 1 181 ? 8.094 1.153 5.300 1.00 96.75 181 ALA A CA 1
ATOM 1426 C C . ALA A 1 181 ? 9.608 1.324 5.514 1.00 96.75 181 ALA A C 1
ATOM 1428 O O . ALA A 1 181 ? 10.401 1.049 4.614 1.00 96.75 181 ALA A O 1
ATOM 1429 N N . VAL A 1 182 ? 10.048 1.725 6.711 1.00 94.81 182 VAL A N 1
ATOM 1430 C CA . VAL A 1 182 ? 11.481 1.778 7.015 1.00 94.81 182 VAL A CA 1
ATOM 1431 C C . VAL A 1 182 ? 12.004 0.385 7.359 1.00 94.81 182 VAL A C 1
ATOM 1433 O O . VAL A 1 182 ? 11.452 -0.301 8.221 1.00 94.81 182 VAL A O 1
ATOM 1436 N N . ARG A 1 183 ? 13.101 -0.013 6.707 1.00 93.06 183 ARG A N 1
ATOM 1437 C CA . ARG A 1 183 ? 13.794 -1.290 6.926 1.00 93.06 183 ARG A CA 1
ATOM 1438 C C . ARG A 1 183 ? 14.830 -1.167 8.044 1.00 93.06 183 ARG A C 1
ATOM 1440 O O . ARG A 1 183 ? 15.657 -0.257 8.013 1.00 93.06 183 ARG A O 1
ATOM 1447 N N . ARG A 1 184 ? 14.795 -2.070 9.030 1.00 91.31 184 ARG A N 1
ATOM 1448 C CA . ARG A 1 184 ? 15.800 -2.199 10.110 1.00 91.31 184 ARG A CA 1
ATOM 1449 C C . ARG A 1 184 ? 15.875 -3.645 10.598 1.00 91.31 184 ARG A C 1
ATOM 1451 O O . ARG A 1 184 ? 14.990 -4.446 10.314 1.00 91.31 184 ARG A O 1
ATOM 1458 N N . ASP A 1 185 ? 16.908 -3.968 11.370 1.00 91.12 185 ASP A N 1
ATOM 1459 C CA . ASP A 1 185 ? 16.871 -5.175 12.196 1.00 91.12 185 ASP A CA 1
ATOM 1460 C C . ASP A 1 185 ? 15.771 -5.081 13.278 1.00 91.12 185 ASP A C 1
ATOM 1462 O O . ASP A 1 185 ? 15.371 -3.992 13.709 1.00 91.12 185 ASP A O 1
ATOM 1466 N N . ASP A 1 186 ? 15.281 -6.240 13.725 1.00 92.62 186 ASP A N 1
ATOM 1467 C CA . ASP A 1 186 ? 14.185 -6.325 14.697 1.00 92.62 186 ASP A CA 1
ATOM 1468 C C . ASP A 1 186 ? 14.567 -5.716 16.063 1.00 92.62 186 ASP A C 1
ATOM 1470 O O . ASP A 1 186 ? 13.692 -5.235 16.782 1.00 92.62 186 ASP A O 1
ATOM 1474 N N . SER A 1 187 ? 15.858 -5.672 16.425 1.00 91.50 187 SER A N 1
ATOM 1475 C CA . SER A 1 187 ? 16.314 -5.081 17.693 1.00 91.50 187 SER A CA 1
ATOM 1476 C C . SER A 1 187 ? 16.194 -3.554 17.705 1.00 91.50 187 SER A C 1
ATOM 1478 O O . SER A 1 187 ? 15.765 -2.965 18.698 1.00 91.50 187 SER A O 1
ATOM 1480 N N . ARG A 1 188 ? 16.492 -2.904 16.574 1.00 92.56 188 ARG A N 1
ATOM 1481 C CA . ARG A 1 188 ? 16.330 -1.461 16.378 1.00 92.56 188 ARG A CA 1
ATOM 1482 C C . ARG A 1 188 ? 14.863 -1.071 16.303 1.00 92.56 188 ARG A C 1
ATOM 1484 O O . ARG A 1 188 ? 14.495 -0.039 16.853 1.00 92.56 188 ARG A O 1
ATOM 1491 N N . HIS A 1 189 ? 14.023 -1.885 15.661 1.00 94.19 189 HIS A N 1
ATOM 1492 C CA . HIS A 1 189 ? 12.572 -1.678 15.704 1.00 94.19 189 HIS A CA 1
ATOM 1493 C C . HIS A 1 189 ? 12.032 -1.818 17.131 1.00 94.19 189 HIS A C 1
ATOM 1495 O O . HIS A 1 189 ? 11.265 -0.965 17.571 1.00 94.19 189 HIS A O 1
ATOM 1501 N N . ALA A 1 190 ? 12.483 -2.829 17.882 1.00 93.25 190 ALA A N 1
ATOM 1502 C CA . ALA A 1 190 ? 12.090 -3.027 19.278 1.00 93.25 190 ALA A CA 1
ATOM 1503 C C . ALA A 1 190 ? 12.440 -1.827 20.169 1.00 93.25 190 ALA A C 1
ATOM 1505 O O . ALA A 1 190 ? 11.615 -1.405 20.975 1.00 93.25 190 ALA A O 1
ATOM 1506 N N . ALA A 1 191 ? 13.629 -1.242 19.996 1.00 92.50 191 ALA A N 1
ATOM 1507 C CA . ALA A 1 191 ? 14.083 -0.087 20.773 1.00 92.50 191 ALA A CA 1
ATOM 1508 C C . ALA A 1 191 ? 13.250 1.191 20.547 1.00 92.50 191 ALA A C 1
ATOM 1510 O O . ALA A 1 191 ? 13.300 2.103 21.370 1.00 92.50 191 ALA A O 1
ATOM 1511 N N . LEU A 1 192 ? 12.498 1.267 19.444 1.00 90.06 192 LEU A N 1
ATOM 1512 C CA . LEU A 1 192 ? 11.628 2.397 19.102 1.00 90.06 192 LEU A CA 1
ATOM 1513 C C . LEU A 1 192 ? 10.161 2.162 19.496 1.00 90.06 192 LEU A C 1
ATOM 1515 O O . LEU A 1 192 ? 9.328 3.047 19.306 1.00 90.06 192 LEU A O 1
ATOM 1519 N N . MET A 1 193 ? 9.822 0.980 20.021 1.00 92.19 193 MET A N 1
ATOM 1520 C CA . MET A 1 193 ? 8.454 0.678 20.426 1.00 92.19 193 MET A CA 1
ATOM 1521 C C . MET A 1 193 ? 8.062 1.389 21.720 1.00 92.19 193 MET A C 1
ATOM 1523 O O . MET A 1 193 ? 8.833 1.481 22.672 1.00 92.19 193 MET A O 1
ATOM 1527 N N . VAL A 1 194 ? 6.787 1.765 21.803 1.00 92.19 194 VAL A N 1
ATOM 1528 C CA . VAL A 1 194 ? 6.134 2.058 23.083 1.00 92.19 194 VAL A CA 1
ATOM 1529 C C . VAL A 1 194 ? 5.794 0.736 23.780 1.00 92.19 194 VAL A C 1
ATOM 1531 O O . VAL A 1 194 ? 4.938 -0.009 23.304 1.00 92.19 194 VAL A O 1
ATOM 1534 N N . GLU A 1 195 ? 6.472 0.452 24.897 1.00 82.62 195 GLU A N 1
ATOM 1535 C CA . GLU A 1 195 ? 6.429 -0.838 25.613 1.00 82.62 195 GLU A CA 1
ATOM 1536 C C . GLU A 1 195 ? 5.008 -1.279 26.005 1.00 82.62 195 GLU A C 1
ATOM 1538 O O . GLU A 1 195 ? 4.640 -2.437 25.821 1.00 82.62 195 GLU A O 1
ATOM 1543 N N . ASP A 1 196 ? 4.180 -0.346 26.477 1.00 87.50 196 ASP A N 1
ATOM 1544 C CA . ASP A 1 196 ? 2.837 -0.636 26.988 1.00 87.50 196 ASP A CA 1
ATOM 1545 C C . ASP A 1 196 ? 1.703 -0.466 25.967 1.00 87.50 196 ASP A C 1
ATOM 1547 O O . ASP A 1 196 ? 0.526 -0.553 26.333 1.00 87.50 196 ASP A O 1
ATOM 1551 N N . ALA A 1 197 ? 2.023 -0.250 24.689 1.00 96.31 197 ALA A N 1
ATOM 1552 C CA . ALA A 1 197 ? 1.008 -0.092 23.655 1.00 96.31 197 ALA A CA 1
ATOM 1553 C C . ALA A 1 197 ? 0.111 -1.340 23.544 1.00 96.31 197 ALA A C 1
ATOM 1555 O O . ALA A 1 197 ? 0.582 -2.475 23.439 1.00 96.31 197 ALA A O 1
ATOM 1556 N N . TRP A 1 198 ? -1.207 -1.134 23.535 1.00 97.69 198 TRP A N 1
ATOM 1557 C CA . TRP A 1 198 ? -2.187 -2.194 23.280 1.00 97.69 198 TRP A CA 1
ATOM 1558 C C . TRP A 1 198 ? -2.120 -2.672 21.833 1.00 97.69 198 TRP A C 1
ATOM 1560 O O . TRP A 1 198 ? -2.264 -3.862 21.546 1.00 97.69 198 TRP A O 1
ATOM 1570 N N . CYS A 1 199 ? -1.920 -1.723 20.923 1.00 98.19 199 CYS A N 1
ATOM 1571 C CA . CYS A 1 199 ? -1.920 -1.936 19.489 1.00 98.19 199 CYS A CA 1
ATOM 1572 C C . CYS A 1 199 ? -1.217 -0.785 18.762 1.00 98.19 199 CYS A C 1
ATOM 1574 O O . CYS A 1 199 ? -0.841 0.216 19.375 1.00 98.19 199 CYS A O 1
ATOM 1576 N N . TYR A 1 200 ? -1.052 -0.954 17.453 1.00 97.69 200 TYR A N 1
ATOM 1577 C CA . TYR A 1 200 ? -0.748 0.119 16.514 1.00 97.69 200 TYR A CA 1
ATOM 1578 C C . TYR A 1 200 ? -1.927 0.247 15.552 1.00 97.69 200 TYR A C 1
ATOM 1580 O O . TYR A 1 200 ? -2.148 -0.637 14.721 1.00 97.69 200 TYR A O 1
ATOM 1588 N N . MET A 1 201 ? -2.680 1.341 15.670 1.00 97.38 201 MET A N 1
ATOM 1589 C CA . MET A 1 201 ? -3.670 1.717 14.660 1.00 97.38 201 MET A CA 1
ATOM 1590 C C . MET A 1 201 ? -2.955 2.211 13.402 1.00 97.38 201 MET A C 1
ATOM 1592 O O . MET A 1 201 ? -2.224 3.202 13.456 1.00 97.38 201 MET A O 1
ATOM 1596 N N . LEU A 1 202 ? -3.160 1.520 12.283 1.00 96.56 202 LEU A N 1
ATOM 1597 C CA . LEU A 1 202 ? -2.651 1.937 10.982 1.00 96.56 202 LEU A CA 1
ATOM 1598 C C . LEU A 1 202 ? -3.681 2.832 10.269 1.00 96.56 202 LEU A C 1
ATOM 1600 O O . LEU A 1 202 ? -4.708 3.215 10.827 1.00 96.56 202 LEU A O 1
ATOM 1604 N N . SER A 1 203 ? -3.376 3.191 9.023 1.00 95.06 203 SER A N 1
ATOM 1605 C CA . SER A 1 203 ? -4.311 3.849 8.112 1.00 95.06 203 SER A CA 1
ATOM 1606 C C . SER A 1 203 ? -4.196 3.199 6.741 1.00 95.06 203 SER A C 1
ATOM 1608 O O . SER A 1 203 ? -3.243 3.465 6.001 1.00 95.06 203 SER A O 1
ATOM 1610 N N . ASN A 1 204 ? -5.175 2.368 6.376 1.00 95.44 204 ASN A N 1
ATOM 1611 C CA . ASN A 1 204 ? -5.226 1.734 5.055 1.00 95.44 204 ASN A CA 1
ATOM 1612 C C . ASN A 1 204 ? -5.198 2.766 3.915 1.00 95.44 204 ASN A C 1
ATOM 1614 O O . ASN A 1 204 ? -4.580 2.541 2.875 1.00 95.44 204 ASN A O 1
ATOM 1618 N N . ASN A 1 205 ? -5.815 3.931 4.124 1.00 93.56 205 ASN A N 1
ATOM 1619 C CA . ASN A 1 205 ? -5.800 5.012 3.142 1.00 93.56 205 ASN A CA 1
ATOM 1620 C C . ASN A 1 205 ? -4.406 5.616 2.967 1.00 93.56 205 ASN A C 1
ATOM 1622 O O . ASN A 1 205 ? -3.996 5.850 1.832 1.00 93.56 205 ASN A O 1
ATOM 1626 N N . THR A 1 206 ? -3.671 5.850 4.059 1.00 94.44 206 THR A N 1
ATOM 1627 C CA . THR A 1 206 ? -2.326 6.428 3.953 1.00 94.44 206 THR A CA 1
ATOM 1628 C C . THR A 1 206 ? -1.337 5.414 3.386 1.00 94.44 206 THR A C 1
ATOM 1630 O O . THR A 1 206 ? -0.584 5.766 2.485 1.00 94.44 206 THR A O 1
ATOM 1633 N N . ILE A 1 207 ? -1.406 4.145 3.816 1.00 96.38 207 ILE A N 1
ATOM 1634 C CA . ILE A 1 207 ? -0.550 3.069 3.287 1.00 96.38 207 ILE A CA 1
ATOM 1635 C C . ILE A 1 207 ? -0.718 2.926 1.771 1.00 96.38 207 ILE A C 1
ATOM 1637 O O . ILE A 1 207 ? 0.258 2.749 1.058 1.00 96.38 207 ILE A O 1
ATOM 1641 N N . ARG A 1 208 ? -1.945 3.016 1.249 1.00 94.25 208 ARG A N 1
ATOM 1642 C CA . ARG A 1 208 ? -2.192 2.914 -0.200 1.00 94.25 208 ARG A CA 1
ATOM 1643 C C . ARG A 1 208 ? -1.910 4.213 -0.962 1.00 94.25 208 ARG A C 1
ATOM 1645 O O . ARG A 1 208 ? -1.707 4.173 -2.173 1.00 94.25 208 ARG A O 1
ATOM 1652 N N . GLY A 1 209 ? -1.972 5.358 -0.284 1.00 92.62 209 GLY A N 1
ATOM 1653 C CA . GLY A 1 209 ? -1.917 6.685 -0.898 1.00 92.62 209 GLY A CA 1
ATOM 1654 C C . GLY A 1 209 ? -0.526 7.321 -0.967 1.00 92.62 209 GLY A C 1
ATOM 1655 O O . GLY A 1 209 ? -0.323 8.209 -1.804 1.00 92.62 209 GLY A O 1
ATOM 1656 N N . ASP A 1 210 ? 0.407 6.898 -0.112 1.00 93.31 210 ASP A N 1
ATOM 1657 C CA . ASP A 1 210 ? 1.787 7.397 -0.056 1.00 93.31 210 ASP A CA 1
ATOM 1658 C C . ASP A 1 210 ? 2.735 6.459 -0.824 1.00 93.31 210 ASP A C 1
ATOM 1660 O O . ASP A 1 210 ? 2.753 5.249 -0.613 1.00 93.31 210 ASP A O 1
ATOM 1664 N N . GLU A 1 211 ? 3.543 7.017 -1.724 1.00 92.94 211 GLU A N 1
ATOM 1665 C CA . GLU A 1 211 ? 4.480 6.271 -2.579 1.00 92.94 211 GLU A CA 1
ATOM 1666 C C . GLU A 1 211 ? 5.560 5.525 -1.785 1.00 92.94 211 GLU A C 1
ATOM 1668 O O . GLU A 1 211 ? 6.088 4.522 -2.262 1.00 92.94 211 GLU A O 1
ATOM 1673 N N . ARG A 1 212 ? 5.853 5.969 -0.555 1.00 94.62 212 ARG A N 1
ATOM 1674 C CA . ARG A 1 212 ? 6.821 5.325 0.346 1.00 94.62 212 ARG A CA 1
ATOM 1675 C C . ARG A 1 212 ? 6.268 4.060 0.995 1.00 94.62 212 ARG A C 1
ATOM 1677 O O . ARG A 1 212 ? 7.034 3.192 1.394 1.00 94.62 212 ARG A O 1
ATOM 1684 N N . THR A 1 213 ? 4.946 3.940 1.126 1.00 96.81 213 THR A N 1
ATOM 1685 C CA . THR A 1 213 ? 4.289 2.828 1.840 1.00 96.81 213 THR A CA 1
ATOM 1686 C C . THR A 1 213 ? 3.436 1.950 0.937 1.00 96.81 213 THR A C 1
ATOM 1688 O O . THR A 1 213 ? 3.176 0.801 1.296 1.00 96.81 213 THR A O 1
ATOM 1691 N N . ARG A 1 214 ? 3.058 2.426 -0.255 1.00 96.62 214 ARG A N 1
ATOM 1692 C CA . ARG A 1 214 ? 2.174 1.720 -1.196 1.00 96.62 214 ARG A CA 1
ATOM 1693 C C . ARG A 1 214 ? 2.660 0.326 -1.567 1.00 96.62 214 ARG A C 1
ATOM 1695 O O . ARG A 1 214 ? 1.826 -0.564 -1.735 1.00 96.62 214 ARG A O 1
ATOM 1702 N N . LEU A 1 215 ? 3.973 0.089 -1.590 1.00 96.75 215 LEU A N 1
ATOM 1703 C CA . LEU A 1 215 ? 4.539 -1.247 -1.811 1.00 96.75 215 LEU A CA 1
ATOM 1704 C C . LEU A 1 215 ? 4.000 -2.282 -0.806 1.00 96.75 215 LEU A C 1
ATOM 1706 O O . LEU A 1 215 ? 3.667 -3.396 -1.200 1.00 96.75 215 LEU A O 1
ATOM 1710 N N . LEU A 1 216 ? 3.796 -1.894 0.461 1.00 97.50 216 LEU A N 1
ATOM 1711 C CA . LEU A 1 216 ? 3.282 -2.767 1.524 1.00 97.50 216 LEU A CA 1
ATOM 1712 C C . LEU A 1 216 ? 1.869 -3.284 1.214 1.00 97.50 216 LEU A C 1
ATOM 1714 O O . LEU A 1 216 ? 1.478 -4.344 1.697 1.00 97.50 216 LEU A O 1
ATOM 1718 N N . SER A 1 217 ? 1.098 -2.546 0.405 1.00 96.94 217 SER A N 1
ATOM 1719 C CA . SER A 1 217 ? -0.261 -2.933 0.015 1.00 96.94 217 SER A CA 1
ATOM 1720 C C . SER A 1 217 ? -0.314 -4.008 -1.074 1.00 96.94 217 SER A C 1
ATOM 1722 O O . SER A 1 217 ? -1.345 -4.665 -1.210 1.00 96.94 217 SER A O 1
ATOM 1724 N N . HIS A 1 218 ? 0.795 -4.221 -1.789 1.00 97.12 218 HIS A N 1
ATOM 1725 C CA . HIS A 1 218 ? 0.915 -5.193 -2.882 1.00 97.12 218 HIS A CA 1
ATOM 1726 C C . HIS A 1 218 ? 1.695 -6.452 -2.487 1.00 97.12 218 HIS A C 1
ATOM 1728 O O . HIS A 1 218 ? 1.674 -7.449 -3.205 1.00 97.12 218 HIS A O 1
ATOM 1734 N N . MET A 1 219 ? 2.381 -6.429 -1.343 1.00 97.44 219 MET A N 1
ATOM 1735 C CA . MET A 1 219 ? 3.159 -7.571 -0.871 1.00 97.44 219 MET A CA 1
ATOM 1736 C C . MET A 1 219 ? 2.261 -8.737 -0.423 1.00 97.44 219 MET A C 1
ATOM 1738 O O . MET A 1 219 ? 1.302 -8.519 0.324 1.00 97.44 219 MET A O 1
ATOM 1742 N N . PRO A 1 220 ? 2.593 -9.992 -0.784 1.00 97.06 220 PRO A N 1
ATOM 1743 C CA . PRO A 1 220 ? 1.930 -11.160 -0.218 1.00 97.06 220 PRO A CA 1
ATOM 1744 C C . PRO A 1 220 ? 2.296 -11.338 1.263 1.00 97.06 220 PRO A C 1
ATOM 1746 O O . PRO A 1 220 ? 3.346 -10.885 1.726 1.00 97.06 220 PRO A O 1
ATOM 1749 N N . ALA A 1 221 ? 1.437 -12.034 2.014 1.00 97.75 221 ALA A N 1
ATOM 1750 C CA . ALA A 1 221 ? 1.586 -12.204 3.463 1.00 97.75 221 ALA A CA 1
ATOM 1751 C C . ALA A 1 221 ? 2.929 -12.840 3.862 1.00 97.75 221 ALA A C 1
ATOM 1753 O O . ALA A 1 221 ? 3.568 -12.393 4.810 1.00 97.75 221 ALA A O 1
ATOM 1754 N N . GLU A 1 222 ? 3.376 -13.851 3.117 1.00 96.75 222 GLU A N 1
ATOM 1755 C CA . GLU A 1 222 ? 4.672 -14.510 3.317 1.00 96.75 222 GLU A CA 1
ATOM 1756 C C . GLU A 1 222 ? 5.846 -13.528 3.232 1.00 96.75 222 GLU A C 1
ATOM 1758 O O . GLU A 1 222 ? 6.691 -13.501 4.124 1.00 96.75 222 GLU A O 1
ATOM 1763 N N . HIS A 1 223 ? 5.857 -12.657 2.222 1.00 96.12 223 HIS A N 1
ATOM 1764 C CA . HIS A 1 223 ? 6.908 -11.659 2.056 1.00 96.12 223 HIS A CA 1
ATOM 1765 C C . HIS A 1 223 ? 6.801 -10.566 3.119 1.00 96.12 223 HIS A C 1
ATOM 1767 O O . HIS A 1 223 ? 7.811 -10.176 3.695 1.00 96.12 223 HIS A O 1
ATOM 1773 N N . LEU A 1 224 ? 5.587 -10.111 3.453 1.00 96.94 224 LEU A N 1
ATOM 1774 C CA . LEU A 1 224 ? 5.387 -9.163 4.555 1.00 96.94 224 LEU A CA 1
ATOM 1775 C C . LEU A 1 224 ? 5.991 -9.688 5.856 1.00 96.94 224 LEU A C 1
ATOM 1777 O O . LEU A 1 224 ? 6.613 -8.918 6.576 1.00 96.94 224 LEU A O 1
ATOM 1781 N N . LEU A 1 225 ? 5.844 -10.977 6.158 1.00 96.88 225 LEU A N 1
ATOM 1782 C CA . LEU A 1 225 ? 6.389 -11.573 7.378 1.00 96.88 225 LEU A CA 1
ATOM 1783 C C . LEU A 1 225 ? 7.888 -11.890 7.294 1.00 96.88 225 LEU A C 1
ATOM 1785 O O . LEU A 1 225 ? 8.535 -11.922 8.341 1.00 96.88 225 LEU A O 1
ATOM 1789 N N . ALA A 1 226 ? 8.441 -12.088 6.097 1.00 93.88 226 ALA A N 1
ATOM 1790 C CA . ALA A 1 226 ? 9.870 -12.330 5.879 1.00 93.88 226 ALA A CA 1
ATOM 1791 C C . ALA A 1 226 ? 10.710 -11.040 5.831 1.00 93.88 226 ALA A C 1
ATOM 1793 O O . ALA A 1 226 ? 11.917 -11.076 6.051 1.00 93.88 226 ALA A O 1
ATOM 1794 N N . GLU A 1 227 ? 10.081 -9.895 5.571 1.00 93.62 227 GLU A N 1
ATOM 1795 C CA . GLU A 1 227 ? 10.779 -8.634 5.323 1.00 93.62 227 GLU A CA 1
ATOM 1796 C C . GLU A 1 227 ? 11.068 -7.808 6.586 1.00 93.62 227 GLU A C 1
ATOM 1798 O O . GLU A 1 227 ? 10.565 -8.056 7.689 1.00 93.62 227 GLU A O 1
ATOM 1803 N N . ARG A 1 228 ? 11.914 -6.788 6.422 1.00 93.50 228 ARG A N 1
ATOM 1804 C CA . ARG A 1 228 ? 12.485 -5.987 7.523 1.00 93.50 228 ARG A CA 1
ATOM 1805 C C . ARG A 1 228 ? 11.800 -4.641 7.759 1.00 93.50 228 ARG A C 1
ATOM 1807 O O . ARG A 1 228 ? 12.311 -3.808 8.510 1.00 93.50 228 ARG A O 1
ATOM 1814 N N . TYR A 1 229 ? 10.650 -4.415 7.132 1.00 95.81 229 TYR A N 1
ATOM 1815 C CA . TYR A 1 229 ? 9.851 -3.210 7.340 1.00 95.81 229 TYR A CA 1
ATOM 1816 C C . TYR A 1 229 ? 9.348 -3.113 8.786 1.00 95.81 229 TYR A C 1
ATOM 1818 O O . TYR A 1 229 ? 9.139 -4.129 9.452 1.00 95.81 229 TYR A O 1
ATOM 1826 N N . PHE A 1 230 ? 9.114 -1.898 9.285 1.00 97.25 230 PHE A N 1
ATOM 1827 C CA . PHE A 1 230 ? 8.550 -1.734 10.627 1.00 97.25 230 PHE A CA 1
ATOM 1828 C C . PHE A 1 230 ? 7.165 -2.387 10.736 1.00 97.25 230 PHE A C 1
ATOM 1830 O O . PHE A 1 230 ? 6.882 -3.046 11.735 1.00 97.25 230 PHE A O 1
ATOM 1837 N N . LEU A 1 231 ? 6.338 -2.314 9.683 1.00 98.06 231 LEU A N 1
ATOM 1838 C CA . LEU A 1 231 ? 5.075 -3.057 9.629 1.00 98.06 231 LEU A CA 1
ATOM 1839 C C . LEU A 1 231 ? 5.296 -4.571 9.752 1.00 98.06 231 LEU A C 1
ATOM 1841 O O . LEU A 1 231 ? 4.614 -5.223 10.536 1.00 98.06 231 LEU A O 1
ATOM 1845 N N . SER A 1 232 ? 6.269 -5.128 9.028 1.00 97.44 232 SER A N 1
ATOM 1846 C CA . SER A 1 232 ? 6.627 -6.548 9.104 1.00 97.44 232 SER A CA 1
ATOM 1847 C C . SER A 1 232 ? 6.973 -6.973 10.531 1.00 97.44 232 SER A C 1
ATOM 1849 O O . SER A 1 232 ? 6.462 -7.976 11.032 1.00 97.44 232 SER A O 1
ATOM 1851 N N . TYR A 1 233 ? 7.784 -6.165 11.214 1.00 97.19 233 TYR A N 1
ATOM 1852 C CA . TYR A 1 233 ? 8.130 -6.372 12.615 1.00 97.19 233 TYR A CA 1
ATOM 1853 C C . TYR A 1 233 ? 6.896 -6.321 13.532 1.00 97.19 233 TYR A C 1
ATOM 1855 O O . TYR A 1 233 ? 6.696 -7.231 14.340 1.00 97.19 233 TYR A O 1
ATOM 1863 N N . LEU A 1 234 ? 6.031 -5.310 13.382 1.00 97.81 234 LEU A N 1
ATOM 1864 C CA . LEU A 1 234 ? 4.794 -5.189 14.163 1.00 97.81 234 LEU A CA 1
ATOM 1865 C C . LEU A 1 234 ? 3.879 -6.406 13.969 1.00 97.81 234 LEU A C 1
ATOM 1867 O O . LEU A 1 234 ? 3.360 -6.942 14.948 1.00 97.81 234 LEU A O 1
ATOM 1871 N N . LEU A 1 235 ? 3.716 -6.877 12.730 1.00 98.56 235 LEU A N 1
ATOM 1872 C CA . LEU A 1 235 ? 2.899 -8.049 12.409 1.00 98.56 235 LEU A CA 1
ATOM 1873 C C . LEU A 1 235 ? 3.475 -9.322 13.040 1.00 98.56 235 LEU A C 1
ATOM 1875 O O . LEU A 1 235 ? 2.737 -10.056 13.698 1.00 98.56 235 LEU A O 1
ATOM 1879 N N . ARG A 1 236 ? 4.794 -9.554 12.937 1.00 98.00 236 ARG A N 1
ATOM 1880 C CA . ARG A 1 236 ? 5.459 -10.675 13.627 1.00 98.00 236 ARG A CA 1
ATOM 1881 C C . ARG A 1 236 ? 5.226 -10.621 15.136 1.00 98.00 236 ARG A C 1
ATOM 1883 O O . ARG A 1 236 ? 4.827 -11.623 15.727 1.00 98.00 236 ARG A O 1
ATOM 1890 N N . ARG A 1 237 ? 5.400 -9.447 15.755 1.00 96.69 237 ARG A N 1
ATOM 1891 C CA . ARG A 1 237 ? 5.160 -9.238 17.195 1.00 96.69 237 ARG A CA 1
ATOM 1892 C C . ARG A 1 237 ? 3.706 -9.502 17.582 1.00 96.69 237 ARG A C 1
ATOM 1894 O O . ARG A 1 237 ? 3.457 -10.197 18.563 1.00 96.69 237 ARG A O 1
ATOM 1901 N N . GLY A 1 238 ? 2.744 -8.994 16.814 1.00 97.31 238 GLY A N 1
ATOM 1902 C CA . GLY A 1 238 ? 1.318 -9.221 17.056 1.00 97.31 238 GLY A CA 1
ATOM 1903 C C . GLY A 1 238 ? 0.906 -10.693 16.923 1.00 97.31 238 GLY A C 1
ATOM 1904 O O . GLY A 1 238 ? 0.006 -11.141 17.631 1.00 97.31 238 GLY A O 1
ATOM 1905 N N . LEU A 1 239 ? 1.606 -11.462 16.085 1.00 98.31 239 LEU A N 1
ATOM 1906 C CA . LEU A 1 239 ? 1.373 -12.892 15.854 1.00 98.31 239 LEU A CA 1
ATOM 1907 C C . LEU A 1 239 ? 2.201 -13.830 16.756 1.00 98.31 239 LEU A C 1
ATOM 1909 O O . LEU A 1 239 ? 2.055 -15.046 16.648 1.00 98.31 239 LEU A O 1
ATOM 1913 N N . ASP A 1 240 ? 3.037 -13.289 17.649 1.00 96.94 240 ASP A N 1
ATOM 1914 C CA . ASP A 1 240 ? 4.054 -14.024 18.425 1.00 96.94 240 ASP A CA 1
ATOM 1915 C C . ASP A 1 240 ? 4.991 -14.884 17.553 1.00 96.94 240 ASP A C 1
ATOM 1917 O O . ASP A 1 240 ? 5.408 -15.976 17.946 1.00 96.94 240 ASP A O 1
ATOM 1921 N N . LEU A 1 241 ? 5.315 -14.403 16.353 1.00 97.00 241 LEU A N 1
ATOM 1922 C CA . LEU A 1 241 ? 6.327 -15.024 15.506 1.00 97.00 241 LEU A CA 1
ATOM 1923 C C . LEU A 1 241 ? 7.731 -14.656 16.012 1.00 97.00 241 LEU A C 1
ATOM 1925 O O . LEU A 1 241 ? 7.921 -13.563 16.559 1.00 97.00 241 LEU A O 1
ATOM 1929 N N . PRO A 1 242 ? 8.722 -15.553 15.848 1.00 94.19 242 PRO A N 1
ATOM 1930 C CA . PRO A 1 242 ? 10.094 -15.251 16.228 1.00 94.19 242 PRO A CA 1
ATOM 1931 C C . PRO A 1 242 ? 10.630 -14.051 15.427 1.00 94.19 242 PRO A C 1
ATOM 1933 O O . PRO A 1 242 ? 10.200 -13.833 14.289 1.00 94.19 242 PRO A O 1
ATOM 1936 N N . PRO A 1 243 ? 11.567 -13.274 16.000 1.00 90.81 243 PRO A N 1
ATOM 1937 C CA . PRO A 1 243 ? 12.255 -12.237 15.247 1.00 90.81 243 PRO A CA 1
ATOM 1938 C C . PRO A 1 243 ? 13.092 -12.856 14.124 1.00 90.81 243 PRO A C 1
ATOM 1940 O O . PRO A 1 243 ? 13.462 -14.033 14.181 1.00 90.81 243 PRO A O 1
ATOM 1943 N N . LEU A 1 244 ? 13.428 -12.051 13.119 1.00 91.19 244 LEU A N 1
ATOM 1944 C CA . LEU A 1 244 ? 14.362 -12.474 12.076 1.00 91.19 244 LEU A CA 1
ATOM 1945 C C . LEU A 1 244 ? 15.751 -12.712 12.693 1.00 91.19 244 LEU A C 1
ATOM 1947 O O . LEU A 1 244 ? 16.249 -11.873 13.443 1.00 91.19 244 LEU A O 1
ATOM 1951 N N . ALA A 1 245 ? 16.348 -13.872 12.400 1.00 76.25 245 ALA A N 1
ATOM 1952 C CA . ALA A 1 245 ? 17.555 -14.357 13.075 1.00 76.25 245 ALA A CA 1
ATOM 1953 C C . ALA A 1 245 ? 18.811 -13.524 12.762 1.00 76.25 245 ALA A C 1
ATOM 1955 O O . ALA A 1 245 ? 19.665 -13.353 13.633 1.00 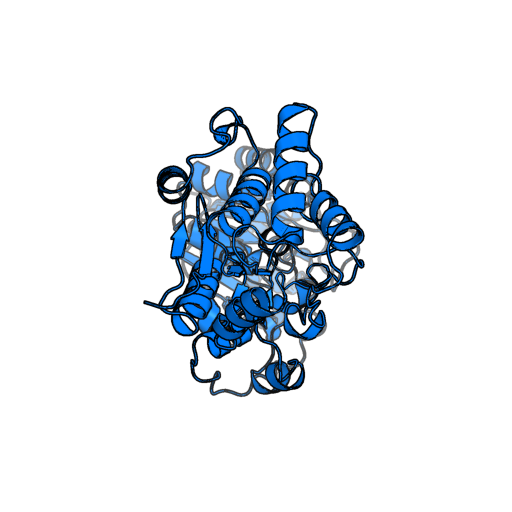76.25 245 ALA A O 1
ATOM 1956 N N . ASP A 1 246 ? 18.910 -12.990 11.543 1.00 75.56 246 ASP A N 1
ATOM 1957 C CA . ASP A 1 246 ? 20.130 -12.343 11.068 1.00 75.56 246 ASP A CA 1
ATOM 1958 C C . ASP A 1 246 ? 20.144 -10.842 11.361 1.00 75.56 246 ASP A C 1
ATOM 1960 O O . ASP A 1 246 ? 19.169 -10.118 11.096 1.00 75.56 246 ASP A O 1
ATOM 1964 N N . ALA A 1 247 ? 21.289 -10.370 11.861 1.00 71.75 247 ALA A N 1
ATOM 1965 C CA . ALA A 1 247 ? 21.571 -8.951 12.005 1.00 71.75 247 ALA A CA 1
ATOM 1966 C C . ALA A 1 247 ? 21.515 -8.272 10.631 1.00 71.75 247 ALA A C 1
ATOM 1968 O O . ALA A 1 247 ? 22.148 -8.717 9.679 1.00 71.75 247 ALA A O 1
ATOM 1969 N N . PHE A 1 248 ? 20.774 -7.170 10.541 1.00 76.31 248 PHE A N 1
ATOM 1970 C CA . PHE A 1 248 ? 20.689 -6.364 9.329 1.00 76.31 248 PHE A CA 1
ATOM 1971 C C . PHE A 1 248 ? 21.464 -5.073 9.524 1.00 76.31 248 PHE A C 1
ATOM 1973 O O . PHE A 1 248 ? 20.977 -4.108 10.117 1.00 76.31 248 PHE A O 1
ATOM 1980 N N . VAL A 1 249 ? 22.691 -5.075 9.022 1.00 71.56 249 VAL A N 1
ATOM 1981 C CA . VAL A 1 249 ? 23.497 -3.870 8.868 1.00 71.56 249 VAL A CA 1
ATOM 1982 C C . VAL A 1 249 ? 23.717 -3.722 7.369 1.00 71.56 249 VAL A C 1
ATOM 1984 O O . VAL A 1 249 ? 24.629 -4.364 6.849 1.00 71.56 249 VAL A O 1
ATOM 1987 N N . PRO A 1 250 ? 22.859 -2.970 6.653 1.00 68.38 250 PRO A N 1
ATOM 1988 C CA . PRO A 1 250 ? 23.117 -2.722 5.247 1.00 68.38 250 PRO A CA 1
ATOM 1989 C C . PRO A 1 250 ? 24.468 -2.013 5.152 1.00 68.38 250 PRO A C 1
ATOM 1991 O O . PRO A 1 250 ? 24.768 -1.114 5.949 1.00 68.38 250 PRO A O 1
ATOM 1994 N N . GLU A 1 251 ? 25.308 -2.466 4.225 1.00 79.31 251 GLU A N 1
ATOM 1995 C CA . GLU A 1 251 ? 26.508 -1.718 3.871 1.00 79.31 251 GLU A CA 1
ATOM 1996 C C . GLU A 1 251 ? 26.102 -0.304 3.436 1.00 79.31 251 GLU A C 1
ATOM 1998 O O . GLU A 1 251 ? 24.997 -0.126 2.913 1.00 79.31 251 GLU A O 1
ATOM 2003 N N . PRO A 1 252 ? 26.946 0.716 3.666 1.00 85.31 252 PRO A N 1
ATOM 2004 C CA . PRO A 1 252 ? 26.666 2.045 3.149 1.00 85.31 252 PRO A CA 1
ATOM 2005 C C . PRO A 1 252 ? 26.425 1.971 1.642 1.00 85.31 252 PRO A C 1
ATOM 2007 O O . PRO A 1 252 ? 27.272 1.453 0.913 1.00 85.31 252 PRO A O 1
ATOM 2010 N N . THR A 1 253 ? 25.283 2.486 1.190 1.00 89.25 253 THR A N 1
ATOM 2011 C CA . THR A 1 253 ? 24.970 2.590 -0.234 1.00 89.25 253 THR A CA 1
ATOM 2012 C C . THR A 1 253 ? 26.060 3.433 -0.912 1.00 89.25 253 THR A C 1
ATOM 2014 O O . THR A 1 253 ? 26.305 4.561 -0.468 1.00 89.25 253 THR A O 1
ATOM 2017 N N . PRO A 1 254 ? 26.761 2.903 -1.933 1.00 92.50 254 PRO A N 1
ATOM 2018 C CA . PRO A 1 254 ? 27.723 3.670 -2.720 1.00 92.50 254 PRO A CA 1
ATOM 2019 C C . PRO A 1 254 ? 27.116 4.967 -3.271 1.00 92.50 254 PRO A C 1
ATOM 2021 O O . PRO A 1 254 ? 25.936 4.999 -3.599 1.00 92.50 254 PRO A O 1
ATOM 2024 N N . GLU A 1 255 ? 27.922 6.026 -3.403 1.00 92.94 255 GLU A N 1
ATOM 2025 C CA . GLU A 1 255 ? 27.445 7.366 -3.801 1.00 92.94 255 GLU A CA 1
ATOM 2026 C C . GLU A 1 255 ? 26.742 7.380 -5.169 1.00 92.94 255 GLU A C 1
ATOM 2028 O O . GLU A 1 255 ? 25.824 8.169 -5.377 1.00 92.94 255 GLU A O 1
ATOM 2033 N N . HIS A 1 256 ? 27.141 6.490 -6.083 1.00 93.06 256 HIS A N 1
ATOM 2034 C CA . HIS A 1 256 ? 26.541 6.352 -7.412 1.00 93.06 256 HIS A CA 1
ATOM 2035 C C . HIS A 1 256 ? 25.230 5.552 -7.437 1.00 93.06 256 HIS A C 1
ATOM 2037 O O . HIS A 1 256 ? 24.553 5.539 -8.458 1.00 93.06 256 HIS A O 1
ATOM 2043 N N . LEU A 1 257 ? 24.864 4.889 -6.335 1.00 93.88 257 LEU A N 1
ATOM 2044 C CA . LEU A 1 257 ? 23.633 4.107 -6.193 1.00 93.88 257 LEU A CA 1
ATOM 2045 C C . LEU A 1 257 ? 22.604 4.856 -5.326 1.00 93.88 257 LEU A C 1
ATOM 2047 O O . LEU A 1 257 ? 22.901 5.891 -4.723 1.00 93.88 257 LEU A O 1
ATOM 2051 N N . GLY A 1 258 ? 21.379 4.333 -5.249 1.00 90.75 258 GLY A N 1
ATOM 2052 C CA . GLY A 1 258 ? 20.295 4.929 -4.466 1.00 90.75 258 GLY A CA 1
ATOM 2053 C C . GLY A 1 258 ? 19.536 6.014 -5.236 1.00 90.75 258 GLY A C 1
ATOM 2054 O O . GLY A 1 258 ? 19.103 5.796 -6.358 1.00 90.75 258 GLY A O 1
ATOM 2055 N N . GLY A 1 259 ? 19.292 7.174 -4.617 1.00 88.56 259 GLY A N 1
ATOM 2056 C CA . GLY A 1 259 ? 18.565 8.291 -5.249 1.00 88.56 259 GLY A CA 1
ATOM 2057 C C . GLY A 1 259 ? 17.036 8.152 -5.297 1.00 88.56 259 GLY A C 1
ATOM 2058 O O . GLY A 1 259 ? 16.340 9.144 -5.479 1.00 88.56 259 GLY A O 1
ATOM 2059 N N . HIS A 1 260 ? 16.494 6.965 -5.021 1.00 91.44 260 HIS A N 1
ATOM 2060 C CA . HIS A 1 260 ? 15.051 6.685 -5.037 1.00 91.44 260 HIS A CA 1
ATOM 2061 C C . HIS A 1 260 ? 14.271 7.273 -3.830 1.00 91.44 260 HIS A C 1
ATOM 2063 O O . HIS A 1 260 ? 13.059 7.099 -3.728 1.00 91.44 260 HIS A O 1
ATOM 2069 N N . GLU A 1 261 ? 14.935 7.900 -2.847 1.00 91.62 261 GLU A N 1
ATOM 2070 C CA . GLU A 1 261 ? 14.314 8.542 -1.662 1.00 91.62 261 GLU A CA 1
ATOM 2071 C C . GLU A 1 261 ? 13.297 7.671 -0.882 1.00 91.62 261 GLU A C 1
ATOM 2073 O O . GLU A 1 261 ? 12.293 8.157 -0.357 1.00 91.62 261 GLU A O 1
ATOM 2078 N N . HIS A 1 262 ? 13.541 6.361 -0.805 1.00 92.62 262 HIS A N 1
ATOM 2079 C CA . HIS A 1 262 ? 12.622 5.350 -0.248 1.00 92.62 262 HIS A CA 1
ATOM 2080 C C . HIS A 1 262 ? 11.235 5.268 -0.921 1.00 92.62 262 HIS A C 1
ATOM 2082 O O . HIS A 1 262 ? 10.286 4.770 -0.315 1.00 92.62 262 HIS A O 1
ATOM 2088 N N . LYS A 1 263 ? 11.105 5.742 -2.162 1.00 93.38 263 LYS A N 1
ATOM 2089 C CA . LYS A 1 263 ? 9.872 5.713 -2.957 1.00 93.38 263 LYS A CA 1
ATOM 2090 C C . LYS A 1 263 ? 10.024 4.758 -4.133 1.00 93.38 263 LYS A C 1
ATOM 2092 O O . LYS A 1 263 ? 11.108 4.613 -4.685 1.00 93.38 263 LYS A O 1
ATOM 2097 N N . THR A 1 264 ? 8.912 4.166 -4.544 1.00 95.62 264 THR A N 1
ATOM 2098 C CA . THR A 1 264 ? 8.786 3.549 -5.867 1.00 95.62 264 THR A CA 1
ATOM 2099 C C . THR A 1 264 ? 8.034 4.517 -6.776 1.00 95.62 264 THR A C 1
ATOM 2101 O O . THR A 1 264 ? 6.981 5.030 -6.384 1.00 95.62 264 THR A O 1
ATOM 2104 N N . GLN A 1 265 ? 8.518 4.725 -8.002 1.00 95.12 265 GLN A N 1
ATOM 2105 C CA . GLN A 1 265 ? 7.766 5.431 -9.044 1.00 95.12 265 GLN A CA 1
ATOM 2106 C C . GLN A 1 265 ? 6.655 4.520 -9.585 1.00 95.12 265 GLN A C 1
ATOM 2108 O O . GLN A 1 265 ? 6.811 3.843 -10.599 1.00 95.12 265 GLN A O 1
ATOM 2113 N N . PHE A 1 266 ? 5.533 4.452 -8.866 1.00 97.06 266 PHE A N 1
ATOM 2114 C CA . PHE A 1 266 ? 4.402 3.616 -9.263 1.00 97.06 266 PHE A CA 1
ATOM 2115 C C . PHE A 1 266 ? 3.766 4.112 -10.560 1.00 97.06 266 PHE A C 1
ATOM 2117 O O . PHE A 1 266 ? 3.320 5.257 -10.637 1.00 97.06 266 PHE A O 1
ATOM 2124 N N . ASP A 1 267 ? 3.622 3.207 -11.524 1.00 97.81 267 ASP A N 1
ATOM 2125 C CA . ASP A 1 267 ? 2.850 3.440 -12.737 1.00 97.81 267 ASP A CA 1
ATOM 2126 C C . ASP A 1 267 ? 1.982 2.230 -13.095 1.00 97.81 267 ASP A C 1
ATOM 2128 O O . ASP A 1 267 ? 2.206 1.492 -14.054 1.00 97.81 267 ASP A O 1
ATOM 2132 N N . GLU A 1 268 ? 0.973 2.024 -12.253 1.00 97.62 268 GLU A N 1
ATOM 2133 C CA . GLU A 1 268 ? 0.031 0.913 -12.336 1.00 97.62 268 GLU A CA 1
ATOM 2134 C C . GLU A 1 268 ? -0.716 0.889 -13.682 1.00 97.62 268 GLU A C 1
ATOM 2136 O O . GLU A 1 268 ? -0.824 -0.156 -14.319 1.00 97.62 268 GLU A O 1
ATOM 2141 N N . GLY A 1 269 ? -1.165 2.056 -14.153 1.00 98.38 269 GLY A N 1
ATOM 2142 C CA . GLY A 1 269 ? -1.897 2.190 -15.413 1.00 98.38 269 GLY A CA 1
ATOM 2143 C C . GLY A 1 269 ? -1.055 1.897 -16.660 1.00 98.38 269 GLY A C 1
ATOM 2144 O O . GLY A 1 269 ? -1.527 1.201 -17.561 1.00 98.38 269 GLY A O 1
ATOM 2145 N N . ALA A 1 270 ? 0.199 2.362 -16.708 1.00 98.56 270 ALA A N 1
ATOM 2146 C CA . ALA A 1 270 ? 1.102 2.023 -17.807 1.00 98.56 270 ALA A CA 1
ATOM 2147 C C . ALA A 1 270 ? 1.452 0.531 -17.820 1.00 98.56 270 ALA A C 1
ATOM 2149 O O . ALA A 1 270 ? 1.434 -0.088 -18.887 1.00 98.56 270 ALA A O 1
ATOM 2150 N N . LEU A 1 271 ? 1.727 -0.063 -16.651 1.00 98.75 271 LEU A N 1
ATOM 2151 C CA . LEU A 1 271 ? 2.019 -1.491 -16.575 1.00 98.75 271 LEU A CA 1
ATOM 2152 C C . LEU A 1 271 ? 0.813 -2.330 -17.017 1.00 98.75 271 LEU A C 1
ATOM 2154 O O . LEU A 1 271 ? 0.974 -3.219 -17.849 1.00 98.75 271 LEU A O 1
ATOM 2158 N N . ASP A 1 272 ? -0.391 -2.029 -16.524 1.00 98.75 272 ASP A N 1
ATOM 2159 C CA . ASP A 1 272 ? -1.619 -2.732 -16.917 1.00 98.75 272 ASP A CA 1
ATOM 2160 C C . ASP A 1 272 ? -1.859 -2.673 -18.431 1.00 98.75 272 ASP A C 1
ATOM 2162 O O . ASP A 1 272 ? -2.232 -3.675 -19.048 1.00 98.75 272 ASP A O 1
ATOM 2166 N N . TYR A 1 273 ? -1.615 -1.509 -19.043 1.00 98.81 273 TYR A N 1
ATOM 2167 C CA . TYR A 1 273 ? -1.702 -1.340 -20.490 1.00 98.81 273 TYR A CA 1
ATOM 2168 C C . TYR A 1 273 ? -0.723 -2.263 -21.228 1.00 98.81 273 TYR A C 1
ATOM 2170 O O . TYR A 1 273 ? -1.126 -2.948 -22.170 1.00 98.81 273 TYR A O 1
ATOM 2178 N N . LEU A 1 274 ? 0.543 -2.314 -20.803 1.00 98.81 274 LEU A N 1
ATOM 2179 C CA . LEU A 1 274 ? 1.564 -3.149 -21.443 1.00 98.81 274 LEU A CA 1
ATOM 2180 C C . LEU A 1 274 ? 1.300 -4.645 -21.245 1.00 98.81 274 LEU A C 1
ATOM 2182 O O . LEU A 1 274 ? 1.438 -5.410 -22.201 1.00 98.81 274 LEU A O 1
ATOM 2186 N N . ILE A 1 275 ? 0.846 -5.054 -20.055 1.00 98.75 275 ILE A N 1
ATOM 2187 C CA . ILE A 1 275 ? 0.409 -6.432 -19.785 1.00 98.75 275 ILE A CA 1
ATOM 2188 C C . ILE A 1 275 ? -0.690 -6.825 -20.774 1.00 98.75 275 ILE A C 1
ATOM 2190 O O . ILE A 1 275 ? -0.583 -7.856 -21.437 1.00 98.75 275 ILE A O 1
ATOM 2194 N N . ALA A 1 276 ? -1.727 -5.994 -20.913 1.00 98.69 276 ALA A N 1
ATOM 2195 C CA . ALA A 1 276 ? -2.850 -6.277 -21.801 1.00 98.69 276 ALA A CA 1
ATOM 2196 C C . ALA A 1 276 ? -2.456 -6.255 -23.286 1.00 98.69 276 ALA A C 1
ATOM 2198 O O . ALA A 1 276 ? -2.926 -7.090 -24.058 1.00 98.69 276 ALA A O 1
ATOM 2199 N N . ARG A 1 277 ? -1.597 -5.311 -23.692 1.00 98.44 277 ARG A N 1
ATOM 2200 C CA . ARG A 1 277 ? -1.150 -5.160 -25.082 1.00 98.44 277 ARG A CA 1
ATOM 2201 C C . ARG A 1 277 ? -0.313 -6.348 -25.546 1.00 98.44 277 ARG A C 1
ATOM 2203 O O . ARG A 1 277 ? -0.516 -6.818 -26.663 1.00 98.44 277 ARG A O 1
ATOM 2210 N N . PHE A 1 278 ? 0.630 -6.790 -24.719 1.00 98.50 278 PHE A N 1
ATOM 2211 C CA . PHE A 1 278 ? 1.608 -7.809 -25.098 1.00 98.50 278 PHE A CA 1
ATOM 2212 C C . PHE A 1 278 ? 1.259 -9.213 -24.593 1.00 98.50 278 PHE A C 1
ATOM 2214 O O . PHE A 1 278 ? 1.887 -10.181 -25.008 1.00 98.50 278 PHE A O 1
ATOM 2221 N N . GLY A 1 279 ? 0.252 -9.356 -23.724 1.00 98.19 279 GLY A N 1
ATOM 2222 C CA . GLY A 1 279 ? -0.068 -10.640 -23.096 1.00 98.19 279 GLY A CA 1
ATOM 2223 C C . GLY A 1 279 ? 1.062 -11.143 -22.192 1.00 98.19 279 GLY A C 1
ATOM 2224 O O . GLY A 1 279 ? 1.298 -12.349 -22.123 1.00 98.19 279 GLY A O 1
ATOM 2225 N N . ALA A 1 280 ? 1.783 -10.218 -21.550 1.00 98.31 280 ALA A N 1
ATOM 2226 C CA . ALA A 1 280 ? 2.979 -10.508 -20.766 1.00 98.31 280 ALA A CA 1
ATOM 2227 C C . ALA A 1 280 ? 2.654 -11.339 -19.514 1.00 98.31 280 ALA A C 1
ATOM 2229 O O . ALA A 1 280 ? 1.723 -11.026 -18.771 1.00 98.31 280 ALA A O 1
ATOM 2230 N N . ASN A 1 281 ? 3.464 -12.366 -19.253 1.00 98.56 281 ASN A N 1
ATOM 2231 C CA . ASN A 1 281 ? 3.365 -13.250 -18.087 1.00 98.56 281 ASN A CA 1
ATOM 2232 C C . ASN A 1 281 ? 4.572 -13.109 -17.148 1.00 98.56 281 ASN A C 1
ATOM 2234 O O . ASN A 1 281 ? 4.571 -13.659 -16.045 1.00 98.56 281 ASN A O 1
ATOM 2238 N N . SER A 1 282 ? 5.607 -12.384 -17.569 1.00 98.88 282 SER A N 1
ATOM 2239 C CA . SER A 1 282 ? 6.836 -12.184 -16.809 1.00 98.88 282 SER A CA 1
ATOM 2240 C C . SER A 1 282 ? 7.359 -10.749 -16.922 1.00 98.88 282 SER A C 1
ATOM 2242 O O . SER A 1 282 ? 7.220 -10.110 -17.965 1.00 98.88 282 SER A O 1
ATOM 2244 N N . PHE A 1 283 ? 7.919 -10.235 -15.824 1.00 98.88 283 PHE A N 1
ATOM 2245 C CA . PHE A 1 283 ? 8.311 -8.833 -15.656 1.00 98.88 283 PHE A CA 1
ATOM 2246 C C . PHE A 1 283 ? 9.687 -8.692 -14.994 1.00 98.88 283 PHE A C 1
ATOM 2248 O O . PHE A 1 283 ? 9.950 -9.345 -13.981 1.00 98.88 283 PHE A O 1
ATOM 2255 N N . LEU A 1 284 ? 10.533 -7.816 -15.530 1.00 98.88 284 LEU A N 1
ATOM 2256 C CA . LEU A 1 284 ? 11.828 -7.467 -14.950 1.00 98.88 284 LEU A CA 1
ATOM 2257 C C . LEU A 1 284 ? 11.940 -5.953 -14.757 1.00 98.88 284 LEU A C 1
ATOM 2259 O O . LEU A 1 284 ? 11.929 -5.211 -15.733 1.00 98.88 284 LEU A O 1
ATOM 2263 N N . ASP A 1 285 ? 12.084 -5.515 -13.509 1.00 98.81 285 ASP A N 1
ATOM 2264 C CA . ASP A 1 285 ? 12.243 -4.106 -13.128 1.00 98.81 285 ASP A CA 1
ATOM 2265 C C . ASP A 1 285 ? 13.723 -3.780 -12.877 1.00 98.81 285 ASP A C 1
ATOM 2267 O O . ASP A 1 285 ? 14.293 -4.202 -11.871 1.00 98.81 285 ASP A O 1
ATOM 2271 N N . VAL A 1 286 ? 14.376 -3.093 -13.810 1.00 98.69 286 VAL A N 1
ATOM 2272 C CA . VAL A 1 286 ? 15.802 -2.753 -13.757 1.00 98.69 286 VAL A CA 1
ATOM 2273 C C . VAL A 1 286 ? 15.972 -1.359 -13.154 1.00 98.69 286 VAL A C 1
ATOM 2275 O O . VAL A 1 286 ? 15.469 -0.381 -13.704 1.00 98.69 286 VAL A O 1
ATOM 2278 N N . GLY A 1 287 ? 16.701 -1.275 -12.038 1.00 97.81 287 GLY A N 1
ATOM 2279 C CA . GLY A 1 287 ? 16.758 -0.075 -11.200 1.00 97.81 287 GLY A CA 1
ATOM 2280 C C . GLY A 1 287 ? 15.532 0.056 -10.300 1.00 97.81 287 GLY A C 1
ATOM 2281 O O . GLY A 1 287 ? 14.969 1.140 -10.175 1.00 97.81 287 GLY A O 1
ATOM 2282 N N . CYS A 1 288 ? 15.058 -1.054 -9.725 1.00 97.81 288 CYS A N 1
ATOM 2283 C CA . CYS A 1 288 ? 13.747 -1.079 -9.076 1.00 97.81 288 CYS A CA 1
ATOM 2284 C C . CYS A 1 288 ? 13.681 -0.299 -7.751 1.00 97.81 288 CYS A C 1
ATOM 2286 O O . CYS A 1 288 ? 12.583 -0.024 -7.265 1.00 97.81 288 CYS A O 1
ATOM 2288 N N . GLY A 1 289 ? 14.822 0.004 -7.119 1.00 96.12 289 GLY A N 1
ATOM 2289 C CA . GLY A 1 289 ? 14.895 0.547 -5.766 1.00 96.12 289 GLY A CA 1
ATOM 2290 C C . GLY A 1 289 ? 14.044 -0.280 -4.787 1.00 96.12 289 GLY A C 1
ATOM 2291 O O . GLY A 1 289 ? 14.143 -1.513 -4.757 1.00 96.12 289 GLY A O 1
ATOM 2292 N N . PRO A 1 290 ? 13.149 0.348 -3.997 1.00 96.25 290 PRO A N 1
ATOM 2293 C CA . PRO A 1 290 ? 12.090 -0.377 -3.308 1.00 96.25 290 PRO A CA 1
ATOM 2294 C C . PRO A 1 290 ? 11.188 -1.095 -4.334 1.00 96.25 290 PRO A C 1
ATOM 2296 O O . PRO A 1 290 ? 10.618 -0.428 -5.199 1.00 96.25 290 PRO A O 1
ATOM 2299 N N . PRO A 1 291 ? 10.947 -2.415 -4.211 1.00 97.25 291 PRO A N 1
ATOM 2300 C CA . PRO A 1 291 ? 10.402 -3.255 -5.288 1.00 97.25 291 PRO A CA 1
ATOM 2301 C C . PRO A 1 291 ? 8.871 -3.147 -5.445 1.00 97.25 291 PRO A C 1
ATOM 2303 O O . PRO A 1 291 ? 8.157 -4.145 -5.562 1.00 97.25 291 PRO A O 1
ATOM 2306 N N . GLY A 1 292 ? 8.322 -1.933 -5.401 1.00 97.62 292 GLY A N 1
ATOM 2307 C CA . GLY A 1 292 ? 6.884 -1.685 -5.455 1.00 97.62 292 GLY A CA 1
ATOM 2308 C C . GLY A 1 292 ? 6.251 -2.097 -6.785 1.00 97.62 292 GLY A C 1
ATOM 2309 O O . GLY A 1 292 ? 5.197 -2.734 -6.765 1.00 97.62 292 GLY A O 1
ATOM 2310 N N . MET A 1 293 ? 6.898 -1.811 -7.922 1.00 98.50 293 MET A N 1
ATOM 2311 C CA . MET A 1 293 ? 6.403 -2.222 -9.242 1.00 98.50 293 MET A CA 1
ATOM 2312 C C . MET A 1 293 ? 6.522 -3.734 -9.444 1.00 98.50 293 MET A C 1
ATOM 2314 O O . MET A 1 293 ? 5.599 -4.341 -9.981 1.00 98.50 293 MET A O 1
ATOM 2318 N N . VAL A 1 294 ? 7.568 -4.371 -8.902 1.00 98.75 294 VAL A N 1
ATOM 2319 C CA . VAL A 1 294 ? 7.687 -5.839 -8.852 1.00 98.75 294 VAL A CA 1
ATOM 2320 C C . VAL A 1 294 ? 6.512 -6.459 -8.091 1.00 98.75 294 VAL A C 1
ATOM 2322 O O . VAL A 1 294 ? 5.848 -7.360 -8.604 1.00 98.75 294 VAL A O 1
ATOM 2325 N N . TYR A 1 295 ? 6.202 -5.968 -6.886 1.00 98.44 295 TYR A N 1
ATOM 2326 C CA . TYR A 1 295 ? 5.061 -6.473 -6.113 1.00 98.44 295 TYR A CA 1
ATOM 2327 C C . TYR A 1 295 ? 3.721 -6.200 -6.797 1.00 98.44 295 TYR A C 1
ATOM 2329 O O . TYR A 1 295 ? 2.843 -7.065 -6.790 1.00 98.44 295 TYR A O 1
ATOM 2337 N N . TYR A 1 296 ? 3.573 -5.043 -7.442 1.00 98.38 296 TYR A N 1
ATOM 2338 C CA . TYR A 1 296 ? 2.384 -4.748 -8.226 1.00 98.38 296 TYR A CA 1
ATOM 2339 C C . TYR A 1 296 ? 2.228 -5.711 -9.417 1.00 98.38 296 TYR A C 1
ATOM 2341 O O . TYR A 1 296 ? 1.158 -6.300 -9.577 1.00 98.38 296 TYR A O 1
ATOM 2349 N N . ALA A 1 297 ? 3.293 -5.981 -10.178 1.00 98.69 297 ALA A N 1
ATOM 2350 C CA . ALA A 1 297 ? 3.294 -6.958 -11.269 1.00 98.69 297 ALA A CA 1
ATOM 2351 C C . ALA A 1 297 ? 2.914 -8.371 -10.782 1.00 98.69 297 ALA A C 1
ATOM 2353 O O . ALA A 1 297 ? 2.075 -9.036 -11.394 1.00 98.69 297 ALA A O 1
ATOM 2354 N N . ARG A 1 298 ? 3.439 -8.811 -9.627 1.00 98.25 298 ARG A N 1
ATOM 2355 C CA . ARG A 1 298 ? 3.030 -10.086 -9.002 1.00 98.25 298 ARG A CA 1
ATOM 2356 C C . ARG A 1 298 ? 1.548 -10.099 -8.635 1.00 98.25 298 ARG A C 1
ATOM 2358 O O . ARG A 1 298 ? 0.884 -11.110 -8.842 1.00 98.25 298 ARG A O 1
ATOM 2365 N N . SER A 1 299 ? 1.003 -8.978 -8.153 1.00 96.56 299 SER A N 1
ATOM 2366 C CA . SER A 1 299 ? -0.436 -8.851 -7.862 1.00 96.56 299 SER A CA 1
ATOM 2367 C C . SER A 1 299 ? -1.317 -8.962 -9.118 1.00 96.56 299 SER A C 1
ATOM 2369 O O . SER A 1 299 ? -2.493 -9.318 -9.019 1.00 96.56 299 SER A O 1
ATOM 2371 N N . ARG A 1 300 ? -0.745 -8.712 -10.305 1.00 97.38 300 ARG A N 1
ATOM 2372 C CA . ARG A 1 300 ? -1.367 -8.945 -11.618 1.00 97.38 300 ARG A CA 1
ATOM 2373 C C . ARG A 1 300 ? -1.160 -10.364 -12.160 1.00 97.38 300 ARG A C 1
ATOM 2375 O O . ARG A 1 300 ? -1.685 -10.682 -13.221 1.00 97.38 300 ARG A O 1
ATOM 2382 N N . GLY A 1 301 ? -0.457 -11.226 -11.425 1.00 97.50 301 GLY A N 1
ATOM 2383 C CA . GLY A 1 301 ? -0.216 -12.622 -11.790 1.00 97.50 301 GLY A CA 1
ATOM 2384 C C . GLY A 1 301 ? 1.063 -12.867 -12.592 1.00 97.50 301 GLY A C 1
ATOM 2385 O O . GLY A 1 301 ? 1.251 -13.983 -13.068 1.00 97.50 301 GLY A O 1
ATOM 2386 N N . LEU A 1 302 ? 1.943 -11.869 -12.741 1.00 98.56 302 LEU A N 1
ATOM 2387 C CA . LEU A 1 302 ? 3.203 -12.037 -13.467 1.00 98.56 302 LEU A CA 1
ATOM 2388 C C . LEU A 1 302 ? 4.274 -12.703 -12.592 1.00 98.56 302 LEU A C 1
ATOM 2390 O O . LEU A 1 302 ? 4.390 -12.431 -11.393 1.00 98.56 302 LEU A O 1
ATOM 2394 N N . HIS A 1 303 ? 5.130 -13.509 -13.220 1.00 98.38 303 HIS A N 1
ATOM 2395 C CA . HIS A 1 303 ? 6.427 -13.866 -12.655 1.00 98.38 303 HIS A CA 1
ATOM 2396 C C . HIS A 1 303 ? 7.352 -12.644 -12.720 1.00 98.38 303 HIS A C 1
ATOM 2398 O O . HIS A 1 303 ? 7.839 -12.294 -13.795 1.00 98.38 303 HIS A O 1
ATOM 2404 N N . ALA A 1 304 ? 7.569 -11.980 -11.585 1.00 98.69 304 ALA A N 1
ATOM 2405 C CA . ALA A 1 304 ? 8.263 -10.696 -11.553 1.00 98.69 304 ALA A CA 1
ATOM 2406 C C . ALA A 1 304 ? 9.484 -10.680 -10.628 1.00 98.69 304 ALA A C 1
ATOM 2408 O O . ALA A 1 304 ? 9.402 -11.143 -9.483 1.00 98.69 304 ALA A O 1
ATOM 2409 N N . MET A 1 305 ? 10.569 -10.078 -11.113 1.00 98.69 305 MET A N 1
ATOM 2410 C CA . MET A 1 305 ? 11.811 -9.818 -10.382 1.00 98.69 305 MET A CA 1
ATOM 2411 C C . MET A 1 305 ? 12.259 -8.369 -10.597 1.00 98.69 305 MET A C 1
ATOM 2413 O O . MET A 1 305 ? 11.910 -7.750 -11.599 1.00 98.69 305 MET A O 1
ATOM 2417 N N . GLY A 1 306 ? 13.030 -7.838 -9.655 1.00 98.56 306 GLY A N 1
ATOM 2418 C CA . GLY A 1 306 ? 13.743 -6.572 -9.782 1.00 98.56 306 GLY A CA 1
ATOM 2419 C C . GLY A 1 306 ? 15.255 -6.772 -9.840 1.00 98.56 306 GLY A C 1
ATOM 2420 O O . GLY A 1 306 ? 15.767 -7.825 -9.452 1.00 98.56 306 GLY A O 1
ATOM 2421 N N . VAL A 1 307 ? 15.971 -5.752 -10.294 1.00 98.62 307 VAL A N 1
ATOM 2422 C CA . VAL A 1 307 ? 17.430 -5.640 -10.233 1.00 98.62 307 VAL A CA 1
ATOM 2423 C C . VAL A 1 307 ? 17.755 -4.285 -9.631 1.00 98.62 307 VAL A C 1
ATOM 2425 O O . VAL A 1 307 ? 17.287 -3.268 -10.139 1.00 98.62 307 VAL A O 1
ATOM 2428 N N . ASP A 1 308 ? 18.552 -4.257 -8.569 1.00 97.94 308 ASP A N 1
ATOM 2429 C CA . ASP A 1 308 ? 19.018 -3.005 -7.976 1.00 97.94 308 ASP A CA 1
ATOM 2430 C C . ASP A 1 308 ? 20.356 -3.200 -7.260 1.00 97.94 308 ASP A C 1
ATOM 2432 O O . ASP A 1 308 ? 20.656 -4.289 -6.766 1.00 97.94 308 ASP A O 1
ATOM 2436 N N . GLY A 1 309 ? 21.166 -2.146 -7.211 1.00 96.31 309 GLY A N 1
ATOM 2437 C CA . GLY A 1 309 ? 22.469 -2.170 -6.556 1.00 96.31 309 GLY A CA 1
ATOM 2438 C C . GLY A 1 309 ? 22.437 -1.729 -5.092 1.00 96.31 309 GLY A C 1
ATOM 2439 O O . GLY A 1 309 ? 23.424 -1.946 -4.391 1.00 96.31 309 GLY A O 1
ATOM 2440 N N . ASP A 1 310 ? 21.361 -1.092 -4.614 1.00 95.25 310 ASP A N 1
ATOM 2441 C CA . ASP A 1 310 ? 21.278 -0.585 -3.245 1.00 95.25 310 ASP A CA 1
ATOM 2442 C C . ASP A 1 310 ? 21.099 -1.740 -2.237 1.00 95.25 310 ASP A C 1
ATOM 2444 O O . ASP A 1 310 ? 20.013 -2.339 -2.152 1.00 95.25 310 ASP A O 1
ATOM 2448 N N . PRO A 1 311 ? 22.117 -2.039 -1.401 1.00 92.50 311 PRO A N 1
ATOM 2449 C CA . PRO A 1 311 ? 22.042 -3.127 -0.431 1.00 92.50 311 PRO A CA 1
ATOM 2450 C C . PRO A 1 311 ? 20.969 -2.893 0.641 1.00 92.50 311 PRO A C 1
ATOM 2452 O O . PRO A 1 311 ? 20.604 -3.834 1.345 1.00 92.50 311 PRO A O 1
ATOM 2455 N N . LEU A 1 312 ? 20.429 -1.675 0.791 1.00 92.12 312 LEU A N 1
ATOM 2456 C CA . LEU A 1 312 ? 19.303 -1.432 1.690 1.00 92.12 312 LEU A CA 1
ATOM 2457 C C . LEU A 1 312 ? 18.053 -2.224 1.274 1.00 92.12 312 LEU A C 1
ATOM 2459 O O . LEU A 1 312 ? 17.322 -2.693 2.155 1.00 92.12 312 LEU A O 1
ATOM 2463 N N . TYR A 1 313 ? 17.806 -2.379 -0.030 1.00 92.94 313 TYR A N 1
ATOM 2464 C CA . TYR A 1 313 ? 16.634 -3.081 -0.565 1.00 92.94 313 TYR A CA 1
ATOM 2465 C C . TYR A 1 313 ? 16.977 -4.427 -1.172 1.00 92.94 313 TYR A C 1
ATOM 2467 O O . TYR A 1 313 ? 16.255 -5.383 -0.902 1.00 92.94 313 TYR A O 1
ATOM 2475 N N . ALA A 1 314 ? 18.051 -4.504 -1.958 1.00 93.50 314 ALA A N 1
ATOM 2476 C CA . ALA A 1 314 ? 18.375 -5.697 -2.725 1.00 93.50 314 ALA A CA 1
ATOM 2477 C C . ALA A 1 314 ? 18.859 -6.855 -1.842 1.00 93.50 314 ALA A C 1
ATOM 2479 O O . ALA A 1 314 ? 18.502 -8.012 -2.079 1.00 93.50 314 ALA A O 1
ATOM 2480 N N . ARG A 1 315 ? 19.609 -6.544 -0.778 1.00 89.12 315 ARG A N 1
ATOM 2481 C CA . ARG A 1 315 ? 20.181 -7.558 0.107 1.00 89.12 315 ARG A CA 1
ATOM 2482 C C . ARG A 1 315 ? 19.097 -8.370 0.803 1.00 89.12 315 ARG A C 1
ATOM 2484 O O . ARG A 1 315 ? 18.184 -7.816 1.421 1.00 89.12 315 ARG A O 1
ATOM 2491 N N . ASP A 1 316 ? 19.242 -9.690 0.719 1.00 84.81 316 ASP A N 1
ATOM 2492 C CA . ASP A 1 316 ? 18.317 -10.695 1.254 1.00 84.81 316 ASP A CA 1
ATOM 2493 C C . ASP A 1 316 ? 16.879 -10.580 0.713 1.00 84.81 316 ASP A C 1
ATOM 2495 O O . ASP A 1 316 ? 15.955 -11.183 1.264 1.00 84.81 316 ASP A O 1
ATOM 2499 N N . SER A 1 317 ? 16.663 -9.811 -0.360 1.00 90.75 317 SER A N 1
ATOM 2500 C CA . SER A 1 317 ? 15.341 -9.683 -0.955 1.00 90.75 317 SER A CA 1
ATOM 2501 C C . SER A 1 317 ? 14.977 -10.949 -1.732 1.00 90.75 317 SER A C 1
ATOM 2503 O O . SER A 1 317 ? 15.740 -11.387 -2.592 1.00 90.75 317 SER A O 1
ATOM 2505 N N . PRO A 1 318 ? 13.774 -11.514 -1.535 1.00 92.06 318 PRO A N 1
ATOM 2506 C CA . PRO A 1 318 ? 13.305 -12.638 -2.341 1.00 92.06 318 PRO A CA 1
ATOM 2507 C C . PRO A 1 318 ? 12.861 -12.218 -3.752 1.00 92.06 318 PRO A C 1
ATOM 2509 O O . PRO A 1 318 ? 12.435 -13.065 -4.539 1.00 92.06 318 PRO A O 1
ATOM 2512 N N . VAL A 1 319 ? 12.865 -10.915 -4.059 1.00 96.81 319 VAL A N 1
ATOM 2513 C CA . VAL A 1 319 ? 12.330 -10.374 -5.318 1.00 96.81 319 VAL A CA 1
ATOM 2514 C C . VAL A 1 319 ? 13.299 -9.467 -6.060 1.00 96.81 319 VAL A C 1
ATOM 2516 O O . VAL A 1 319 ? 12.928 -8.970 -7.117 1.00 96.81 319 VAL A O 1
ATOM 2519 N N . ILE A 1 320 ? 14.511 -9.256 -5.543 1.00 97.81 320 ILE A N 1
ATOM 2520 C CA . ILE A 1 320 ? 15.521 -8.398 -6.166 1.00 97.81 320 ILE A CA 1
ATOM 2521 C C . ILE A 1 320 ? 16.813 -9.190 -6.347 1.00 97.81 320 ILE A C 1
ATOM 2523 O O . ILE A 1 320 ? 17.251 -9.900 -5.445 1.00 97.81 320 ILE A O 1
ATOM 2527 N N . ILE A 1 321 ? 17.424 -9.047 -7.516 1.00 97.81 321 ILE A N 1
ATOM 2528 C CA . ILE A 1 321 ? 18.795 -9.468 -7.785 1.00 97.81 321 ILE A CA 1
ATOM 2529 C C . ILE A 1 321 ? 19.710 -8.285 -7.434 1.00 97.81 321 ILE A C 1
ATOM 2531 O O . ILE A 1 321 ? 19.626 -7.240 -8.079 1.00 97.81 321 ILE A O 1
ATOM 2535 N N . GLU A 1 322 ? 20.563 -8.435 -6.413 1.00 96.88 322 GLU A N 1
ATOM 2536 C CA . GLU A 1 322 ? 21.556 -7.412 -6.036 1.00 96.88 322 GLU A CA 1
ATOM 2537 C C . GLU A 1 322 ? 22.638 -7.315 -7.117 1.00 96.88 322 GLU A C 1
ATOM 2539 O O . GLU A 1 322 ? 23.446 -8.235 -7.276 1.00 96.88 322 GLU A O 1
ATOM 2544 N N . HIS A 1 323 ? 22.647 -6.217 -7.878 1.00 97.62 323 HIS A N 1
ATOM 2545 C CA . HIS A 1 323 ? 23.613 -6.008 -8.957 1.00 97.62 323 HIS A CA 1
ATOM 2546 C C . HIS A 1 323 ? 23.924 -4.529 -9.198 1.00 97.62 323 HIS A C 1
ATOM 2548 O O . HIS A 1 323 ? 23.032 -3.705 -9.370 1.00 97.62 323 HIS A O 1
ATOM 2554 N N . ASP A 1 324 ? 25.216 -4.215 -9.273 1.00 97.00 324 ASP A N 1
ATOM 2555 C CA . ASP A 1 324 ? 25.742 -2.889 -9.599 1.00 97.00 324 ASP A CA 1
ATOM 2556 C C . ASP A 1 324 ? 26.302 -2.909 -11.026 1.00 97.00 324 ASP A C 1
ATOM 2558 O O . ASP A 1 324 ? 27.323 -3.550 -11.301 1.00 97.00 324 ASP A O 1
ATOM 2562 N N . TYR A 1 325 ? 25.644 -2.193 -11.940 1.00 97.62 325 TYR A N 1
ATOM 2563 C CA . TYR A 1 325 ? 26.027 -2.156 -13.350 1.00 97.62 325 TYR A CA 1
ATOM 2564 C C . TYR A 1 325 ? 27.374 -1.471 -13.614 1.00 97.62 325 TYR A C 1
ATOM 2566 O O . TYR A 1 325 ? 27.933 -1.676 -14.688 1.00 97.62 325 TYR A O 1
ATOM 2574 N N . ALA A 1 326 ? 27.975 -0.769 -12.647 1.00 95.94 326 ALA A N 1
ATOM 2575 C CA . ALA A 1 326 ? 29.364 -0.318 -12.767 1.00 95.94 326 ALA A CA 1
ATOM 2576 C C . ALA A 1 326 ? 30.379 -1.480 -12.694 1.00 95.94 326 ALA A C 1
ATOM 2578 O O . ALA A 1 326 ? 31.545 -1.316 -13.050 1.00 95.94 326 ALA A O 1
ATOM 2579 N N . ARG A 1 327 ? 29.960 -2.669 -12.234 1.00 96.12 327 ARG A N 1
ATOM 2580 C CA . ARG A 1 327 ? 30.839 -3.840 -12.052 1.00 96.12 327 ARG A CA 1
ATOM 2581 C C . ARG A 1 327 ? 30.828 -4.813 -13.228 1.00 96.12 327 ARG A C 1
ATOM 2583 O O . ARG A 1 327 ? 31.746 -5.624 -13.340 1.00 96.12 327 ARG A O 1
ATOM 2590 N N . GLY A 1 328 ? 29.808 -4.759 -14.083 1.00 97.56 328 GLY A N 1
ATOM 2591 C CA . GLY A 1 328 ? 29.688 -5.642 -15.241 1.00 97.56 328 GLY A CA 1
ATOM 2592 C C . GLY A 1 328 ? 28.246 -5.906 -15.681 1.00 97.56 328 GLY A C 1
ATOM 2593 O O . GLY A 1 328 ? 27.301 -5.433 -15.043 1.00 97.56 328 GLY A O 1
ATOM 2594 N N . PRO A 1 329 ? 28.064 -6.677 -16.769 1.00 98.00 329 PRO A N 1
ATOM 2595 C CA . PRO A 1 329 ? 26.748 -7.085 -17.254 1.00 98.00 329 PRO A CA 1
ATOM 2596 C C . PRO A 1 329 ? 26.080 -8.104 -16.323 1.00 98.00 329 PRO A C 1
ATOM 2598 O O . PRO A 1 329 ? 26.755 -8.837 -15.598 1.00 98.00 329 PRO A O 1
ATOM 2601 N N . LEU A 1 330 ? 24.751 -8.192 -16.410 1.00 97.94 330 LEU A N 1
ATOM 2602 C CA . LEU A 1 330 ? 23.936 -9.197 -15.724 1.00 97.94 330 LEU A CA 1
ATOM 2603 C C . LEU A 1 330 ? 23.028 -9.918 -16.724 1.00 97.94 330 LEU A C 1
ATOM 2605 O O . LEU A 1 330 ? 22.257 -9.274 -17.435 1.00 97.94 330 LEU A O 1
ATOM 2609 N N . ASP A 1 331 ? 23.070 -11.249 -16.725 1.00 97.25 331 ASP A N 1
ATOM 2610 C CA . ASP A 1 331 ? 22.029 -12.088 -17.326 1.00 97.25 331 ASP A CA 1
ATOM 2611 C C . ASP A 1 331 ? 20.995 -12.435 -16.246 1.00 97.25 331 ASP A C 1
ATOM 2613 O O . ASP A 1 331 ? 21.269 -13.219 -15.337 1.00 97.25 331 ASP A O 1
ATOM 2617 N N . ALA A 1 332 ? 19.819 -11.810 -16.326 1.00 96.88 332 ALA A N 1
ATOM 2618 C CA . ALA A 1 332 ? 18.722 -12.022 -15.382 1.00 96.88 332 ALA A CA 1
ATOM 2619 C C . ALA A 1 332 ? 17.745 -13.129 -15.833 1.00 96.88 332 ALA A C 1
ATOM 2621 O O . ALA A 1 332 ? 16.778 -13.417 -15.122 1.00 96.88 332 ALA A O 1
ATOM 2622 N N . GLY A 1 333 ? 17.976 -13.747 -16.999 1.00 97.19 333 GLY A N 1
ATOM 2623 C CA . GLY A 1 333 ? 17.053 -14.678 -17.642 1.00 97.19 333 GLY A CA 1
ATOM 2624 C C . GLY A 1 333 ? 16.105 -14.012 -18.644 1.00 97.19 333 GLY A C 1
ATOM 2625 O O . GLY A 1 333 ? 16.331 -12.895 -19.105 1.00 97.19 333 GLY A O 1
ATOM 2626 N N . ARG A 1 334 ? 15.044 -14.738 -19.024 1.00 98.12 334 ARG A N 1
ATOM 2627 C CA . ARG A 1 334 ? 14.078 -14.302 -20.046 1.00 98.12 334 ARG A CA 1
ATOM 2628 C C . ARG A 1 334 ? 12.798 -13.751 -19.436 1.00 98.12 334 ARG A C 1
ATOM 2630 O O . ARG A 1 334 ? 12.236 -14.391 -18.549 1.00 98.12 334 ARG A O 1
ATOM 2637 N N . TYR A 1 335 ? 12.328 -12.626 -19.970 1.00 98.69 335 TYR A N 1
ATOM 2638 C CA . TYR A 1 335 ? 11.092 -11.968 -19.548 1.00 98.69 335 TYR A CA 1
ATOM 2639 C C . TYR A 1 335 ? 10.313 -11.424 -20.746 1.00 98.69 335 TYR A C 1
ATOM 2641 O O . TYR A 1 335 ? 10.890 -11.041 -21.759 1.00 98.69 335 TYR A O 1
ATOM 2649 N N . ASP A 1 336 ? 8.996 -11.341 -20.618 1.00 98.81 336 ASP A N 1
ATOM 2650 C CA . ASP A 1 336 ? 8.146 -10.757 -21.656 1.00 98.81 336 ASP A CA 1
ATOM 2651 C C . ASP A 1 336 ? 8.255 -9.226 -21.645 1.00 98.81 336 ASP A C 1
ATOM 2653 O O . ASP A 1 336 ? 8.273 -8.596 -22.701 1.00 98.81 336 ASP A O 1
ATOM 2657 N N . LEU A 1 337 ? 8.367 -8.625 -20.454 1.00 98.81 337 LEU A N 1
ATOM 2658 C CA . LEU A 1 337 ? 8.439 -7.178 -20.269 1.00 98.81 337 LEU A CA 1
ATOM 2659 C C . LEU A 1 337 ? 9.597 -6.769 -19.347 1.00 98.81 337 LEU A C 1
ATOM 2661 O O . LEU A 1 337 ? 9.595 -7.083 -18.159 1.00 98.81 337 LEU A O 1
ATOM 2665 N N . GLY A 1 338 ? 10.554 -6.022 -19.890 1.00 98.81 338 GLY A N 1
ATOM 2666 C CA . GLY A 1 338 ? 11.538 -5.242 -19.146 1.00 98.81 338 GLY A CA 1
ATOM 2667 C C . GLY A 1 338 ? 11.019 -3.835 -18.849 1.00 98.81 338 GLY A C 1
ATOM 2668 O O . GLY A 1 338 ? 10.294 -3.240 -19.650 1.00 98.81 338 GLY A O 1
ATOM 2669 N N . TRP A 1 339 ? 11.394 -3.295 -17.701 1.00 98.88 339 TRP A N 1
ATOM 2670 C CA . TRP A 1 339 ? 10.937 -2.007 -17.197 1.00 98.88 339 TRP A CA 1
ATOM 2671 C C . TRP A 1 339 ? 12.098 -1.276 -16.538 1.00 98.88 339 TRP A C 1
ATOM 2673 O O . TRP A 1 339 ? 12.830 -1.887 -15.769 1.00 98.88 339 TRP A O 1
ATOM 2683 N N . ALA A 1 340 ? 12.277 0.009 -16.833 1.00 98.50 340 ALA A N 1
ATOM 2684 C CA . ALA A 1 340 ? 13.245 0.857 -16.143 1.00 98.50 340 ALA A CA 1
ATOM 2685 C C . ALA A 1 340 ? 12.757 2.302 -16.086 1.00 98.50 340 ALA A C 1
ATOM 2687 O O . ALA A 1 340 ? 12.699 2.999 -17.096 1.00 98.50 340 ALA A O 1
ATOM 2688 N N . VAL A 1 341 ? 12.401 2.763 -14.896 1.00 97.88 341 VAL A N 1
ATOM 2689 C CA . VAL A 1 341 ? 11.926 4.130 -14.670 1.00 97.88 341 VAL A CA 1
ATOM 2690 C C . VAL A 1 341 ? 12.900 4.829 -13.742 1.00 97.88 341 VAL A C 1
ATOM 2692 O O . VAL A 1 341 ? 13.124 4.330 -12.646 1.00 97.88 341 VAL A O 1
ATOM 2695 N N . GLU A 1 342 ? 13.414 5.987 -14.166 1.00 95.56 342 GLU A N 1
ATOM 2696 C CA . GLU A 1 342 ? 14.436 6.762 -13.440 1.00 95.56 342 GLU A CA 1
ATOM 2697 C C . GLU A 1 342 ? 15.650 5.874 -13.097 1.00 95.56 342 GLU A C 1
ATOM 2699 O O . GLU A 1 342 ? 15.967 5.630 -11.935 1.00 95.56 342 GLU A O 1
ATOM 2704 N N . PHE A 1 343 ? 16.294 5.328 -14.134 1.00 97.44 343 PHE A N 1
ATOM 2705 C CA . PHE A 1 343 ? 17.426 4.404 -14.001 1.00 97.44 343 PHE A CA 1
ATOM 2706 C C . PHE A 1 343 ? 18.521 4.662 -15.042 1.00 97.44 343 PHE A C 1
ATOM 2708 O O . PHE A 1 343 ? 19.688 4.815 -14.685 1.00 97.44 343 PHE A O 1
ATOM 2715 N N . VAL A 1 344 ? 18.179 4.697 -16.335 1.00 97.19 344 VAL A N 1
ATOM 2716 C CA . VAL A 1 344 ? 19.171 4.694 -17.430 1.00 97.19 344 VAL A CA 1
ATOM 2717 C C . VAL A 1 344 ? 20.076 5.934 -17.438 1.00 97.19 344 VAL A C 1
ATOM 2719 O O . VAL A 1 344 ? 21.205 5.871 -17.917 1.00 97.19 344 VAL A O 1
ATOM 2722 N N . GLU A 1 345 ? 19.613 7.046 -16.870 1.00 96.75 345 GLU A N 1
ATOM 2723 C CA . GLU A 1 345 ? 20.358 8.295 -16.682 1.00 96.75 345 GLU A CA 1
ATOM 2724 C C . GLU A 1 345 ? 21.361 8.259 -15.515 1.00 96.75 345 GLU A C 1
ATOM 2726 O O . GLU A 1 345 ? 22.267 9.099 -15.457 1.00 96.75 345 GLU A O 1
ATOM 2731 N N . HIS A 1 346 ? 21.206 7.299 -14.598 1.00 95.62 346 HIS A N 1
ATOM 2732 C CA . HIS A 1 346 ? 22.049 7.122 -13.412 1.00 95.62 346 HIS A CA 1
ATOM 2733 C C . HIS A 1 346 ? 23.270 6.238 -13.681 1.00 95.62 346 HIS A C 1
ATOM 2735 O O . HIS A 1 346 ? 24.131 6.088 -12.819 1.00 95.62 346 HIS A O 1
ATOM 2741 N N . VAL A 1 347 ? 23.362 5.628 -14.862 1.00 95.81 347 VAL A N 1
ATOM 2742 C CA . VAL A 1 347 ? 24.478 4.758 -15.233 1.00 95.81 347 VAL A CA 1
ATOM 2743 C C . VAL A 1 347 ? 25.362 5.476 -16.245 1.00 95.81 347 VAL A C 1
ATOM 2745 O O . VAL A 1 347 ? 24.869 5.964 -17.261 1.00 95.81 347 VAL A O 1
ATOM 2748 N N . ASP A 1 348 ? 26.669 5.524 -15.968 1.00 96.19 348 ASP A N 1
ATOM 2749 C CA . ASP A 1 348 ? 27.672 6.110 -16.866 1.00 96.19 348 ASP A CA 1
ATOM 2750 C C . ASP A 1 348 ? 27.549 5.532 -18.289 1.00 96.19 348 ASP A C 1
ATOM 2752 O O . ASP A 1 348 ? 27.256 4.344 -18.467 1.00 96.19 348 ASP A O 1
ATOM 2756 N N . GLU A 1 349 ? 27.768 6.371 -19.306 1.00 96.44 349 GLU A N 1
ATOM 2757 C CA . GLU A 1 349 ? 27.656 5.977 -20.712 1.00 96.44 349 GLU A CA 1
ATOM 2758 C C . GLU A 1 349 ? 28.532 4.754 -21.041 1.00 96.44 349 GLU A C 1
ATOM 2760 O O . GLU A 1 349 ? 28.090 3.867 -21.781 1.00 96.44 349 GLU A O 1
ATOM 2765 N N . ASP A 1 350 ? 29.718 4.649 -20.432 1.00 97.00 350 ASP A N 1
ATOM 2766 C CA . ASP A 1 350 ? 30.640 3.523 -20.631 1.00 97.00 350 ASP A CA 1
ATOM 2767 C C . ASP A 1 350 ? 30.059 2.179 -20.141 1.00 97.00 350 ASP A C 1
ATOM 2769 O O . ASP A 1 350 ? 30.464 1.110 -20.608 1.00 97.00 350 ASP A O 1
ATOM 2773 N N . TYR A 1 351 ? 29.073 2.212 -19.237 1.00 97.56 351 TYR A N 1
ATOM 2774 C CA . TYR A 1 351 ? 28.409 1.031 -18.675 1.00 97.56 351 TYR A CA 1
ATOM 2775 C C . TYR A 1 351 ? 27.031 0.745 -19.286 1.00 97.56 351 TYR A C 1
ATOM 2777 O O . TYR A 1 351 ? 26.405 -0.254 -18.924 1.00 97.56 351 TYR A O 1
ATOM 2785 N N . VAL A 1 352 ? 26.570 1.533 -20.266 1.00 97.75 352 VAL A N 1
ATOM 2786 C CA . VAL A 1 352 ? 25.327 1.254 -21.016 1.00 97.75 352 VAL A CA 1
ATOM 2787 C C . VAL A 1 352 ? 25.266 -0.178 -21.568 1.00 97.75 352 VAL A C 1
ATOM 2789 O O . VAL A 1 352 ? 24.224 -0.826 -21.418 1.00 97.75 352 VAL A O 1
ATOM 2792 N N . PRO A 1 353 ? 26.352 -0.753 -22.131 1.00 97.81 353 PRO A N 1
ATOM 2793 C CA . PRO A 1 353 ? 26.330 -2.141 -22.591 1.00 97.81 353 PRO A CA 1
ATOM 2794 C C . PRO A 1 353 ? 25.970 -3.160 -21.497 1.00 97.81 353 PRO A C 1
ATOM 2796 O O . PRO A 1 353 ? 25.453 -4.232 -21.811 1.00 97.81 353 PRO A O 1
ATOM 2799 N N . HIS A 1 354 ? 26.216 -2.852 -20.219 1.00 98.12 354 HIS A N 1
ATOM 2800 C CA . HIS A 1 354 ? 25.984 -3.783 -19.118 1.00 98.12 354 HIS A CA 1
ATOM 2801 C C . HIS A 1 354 ? 24.497 -4.007 -18.833 1.00 98.12 354 HIS A C 1
ATOM 2803 O O . HIS A 1 354 ? 24.071 -5.161 -18.758 1.00 98.12 354 HIS A O 1
ATOM 2809 N N . PHE A 1 355 ? 23.694 -2.946 -18.710 1.00 97.62 355 PHE A N 1
ATOM 2810 C CA . PHE A 1 355 ? 22.247 -3.105 -18.515 1.00 97.62 355 PHE A CA 1
ATOM 2811 C C . PHE A 1 355 ? 21.518 -3.437 -19.821 1.00 97.62 355 PHE A C 1
ATOM 2813 O O . PHE A 1 355 ? 20.502 -4.130 -19.791 1.00 97.62 355 PHE A O 1
ATOM 2820 N N . MET A 1 356 ? 22.065 -3.054 -20.983 1.00 98.06 356 MET A N 1
ATOM 2821 C CA . MET A 1 356 ? 21.550 -3.532 -22.271 1.00 98.06 356 MET A CA 1
ATOM 2822 C C . MET A 1 356 ? 21.659 -5.056 -22.401 1.00 98.06 356 MET A C 1
ATOM 2824 O O . MET A 1 356 ? 20.764 -5.678 -22.968 1.00 98.06 356 MET A O 1
ATOM 2828 N N . ALA A 1 357 ? 22.694 -5.683 -21.826 1.00 96.81 357 ALA A N 1
ATOM 2829 C CA . ALA A 1 357 ? 22.783 -7.143 -21.764 1.00 96.81 357 ALA A CA 1
ATOM 2830 C C . ALA A 1 357 ? 21.616 -7.762 -20.971 1.00 96.81 357 ALA A C 1
ATOM 2832 O O . ALA A 1 357 ? 21.074 -8.785 -21.387 1.00 96.81 357 ALA A O 1
ATOM 2833 N N . THR A 1 358 ? 21.178 -7.113 -19.887 1.00 98.25 358 THR A N 1
ATOM 2834 C CA . THR A 1 358 ? 19.992 -7.526 -19.121 1.00 98.25 358 THR A CA 1
ATOM 2835 C C . THR A 1 358 ? 18.711 -7.364 -19.937 1.00 98.25 358 THR A C 1
ATOM 2837 O O . THR A 1 358 ? 17.919 -8.303 -20.033 1.00 98.25 358 THR A O 1
ATOM 2840 N N . PHE A 1 359 ? 18.523 -6.217 -20.598 1.00 98.38 359 PHE A N 1
ATOM 2841 C CA . PHE A 1 359 ? 17.386 -6.021 -21.503 1.00 98.38 359 PHE A CA 1
ATOM 2842 C C . PHE A 1 359 ? 17.399 -6.986 -22.687 1.00 98.38 359 PHE A C 1
ATOM 2844 O O . PHE A 1 359 ? 16.335 -7.359 -23.165 1.00 98.38 359 PHE A O 1
ATOM 2851 N N . GLY A 1 360 ? 18.564 -7.491 -23.096 1.00 97.19 360 GLY A N 1
ATOM 2852 C CA . GLY A 1 360 ? 18.701 -8.558 -24.087 1.00 97.19 360 GLY A CA 1
ATOM 2853 C C . GLY A 1 360 ? 17.984 -9.868 -23.726 1.00 97.19 360 GLY A C 1
ATOM 2854 O O . GLY A 1 360 ? 17.800 -10.710 -24.608 1.00 97.19 360 GLY A O 1
ATOM 2855 N N . GLY A 1 361 ? 17.535 -10.045 -22.478 1.00 97.44 361 GLY A N 1
ATOM 2856 C CA . GLY A 1 361 ? 16.641 -11.124 -22.042 1.00 97.44 361 GLY A CA 1
ATOM 2857 C C . GLY A 1 361 ? 15.140 -10.823 -22.185 1.00 97.44 361 GLY A C 1
ATOM 2858 O O . GLY A 1 361 ? 14.327 -11.729 -22.026 1.00 97.44 361 GLY A O 1
ATOM 2859 N N . CYS A 1 362 ? 14.756 -9.587 -22.505 1.00 98.50 362 CYS A N 1
ATOM 2860 C CA . CYS A 1 362 ? 13.363 -9.140 -22.563 1.00 98.50 362 CYS A CA 1
ATOM 2861 C C . CYS A 1 362 ? 12.797 -9.171 -23.996 1.00 98.50 362 CYS A C 1
ATOM 2863 O O . CYS A 1 362 ? 13.537 -8.941 -24.955 1.00 98.50 362 CYS A O 1
ATOM 2865 N N . GLU A 1 363 ? 11.502 -9.443 -24.166 1.00 98.44 363 GLU A N 1
ATOM 2866 C CA . GLU A 1 363 ? 10.825 -9.342 -25.475 1.00 98.44 363 GLU A CA 1
ATOM 2867 C C . GLU A 1 363 ? 10.371 -7.908 -25.778 1.00 98.44 363 GLU A C 1
ATOM 2869 O O . GLU A 1 363 ? 10.584 -7.399 -26.881 1.00 98.44 363 GLU A O 1
ATOM 2874 N N . HIS A 1 364 ? 9.826 -7.223 -24.775 1.00 98.81 364 HIS A N 1
ATOM 2875 C CA . HIS A 1 364 ? 9.482 -5.806 -24.822 1.00 98.81 364 HIS A CA 1
ATOM 2876 C C . HIS A 1 364 ? 10.179 -5.063 -23.688 1.00 98.81 364 HIS A C 1
ATOM 2878 O O . HIS A 1 364 ? 10.402 -5.636 -22.625 1.00 98.81 364 HIS A O 1
ATOM 2884 N N . VAL A 1 365 ? 10.517 -3.790 -23.886 1.00 98.88 365 VAL A N 1
ATOM 2885 C CA . VAL A 1 365 ? 11.142 -2.958 -22.849 1.00 98.88 365 VAL A CA 1
ATOM 2886 C C . VAL A 1 365 ? 10.479 -1.593 -22.810 1.00 98.88 365 VAL A C 1
ATOM 2888 O O . VAL A 1 365 ? 10.325 -0.953 -23.846 1.00 98.88 365 VAL A O 1
ATOM 2891 N N . PHE A 1 366 ? 10.110 -1.139 -21.620 1.00 98.88 366 PHE A N 1
ATOM 2892 C CA . PHE A 1 366 ? 9.710 0.238 -21.367 1.00 98.88 366 PHE A CA 1
ATOM 2893 C C . PHE A 1 366 ? 10.778 0.948 -20.537 1.00 98.88 366 PHE A C 1
ATOM 2895 O O . PHE A 1 366 ? 11.194 0.419 -19.506 1.00 98.88 366 PHE A O 1
ATOM 2902 N N . ILE A 1 367 ? 11.187 2.146 -20.963 1.00 98.81 367 ILE A N 1
ATOM 2903 C CA . ILE A 1 367 ? 12.080 3.004 -20.177 1.00 98.81 367 ILE A CA 1
ATOM 2904 C C . ILE A 1 367 ? 11.532 4.425 -20.031 1.00 98.81 367 ILE A C 1
ATOM 2906 O O . ILE A 1 367 ? 10.858 4.919 -20.937 1.00 98.81 367 ILE A O 1
ATOM 2910 N N . THR A 1 368 ? 11.918 5.120 -18.962 1.00 98.44 368 THR A N 1
ATOM 2911 C CA . THR A 1 368 ? 12.039 6.590 -18.955 1.00 98.44 368 THR A CA 1
ATOM 2912 C C . THR A 1 368 ? 13.509 6.984 -18.970 1.00 98.44 368 THR A C 1
ATOM 2914 O O . THR A 1 368 ? 14.377 6.160 -18.695 1.00 98.44 368 THR A O 1
ATOM 2917 N N . ALA A 1 369 ? 13.792 8.236 -19.326 1.00 97.00 369 ALA A N 1
ATOM 2918 C CA . ALA A 1 369 ? 15.134 8.791 -19.224 1.00 97.00 369 ALA A CA 1
ATOM 2919 C C . ALA A 1 369 ? 15.089 10.303 -18.994 1.00 97.00 369 ALA A C 1
ATOM 2921 O O . ALA A 1 369 ? 14.333 11.012 -19.671 1.00 97.00 369 ALA A O 1
ATOM 2922 N N . ALA A 1 370 ? 15.928 10.800 -18.091 1.00 96.81 370 ALA A N 1
ATOM 2923 C CA . ALA A 1 370 ? 16.165 12.225 -17.920 1.00 96.81 370 ALA A CA 1
ATOM 2924 C C . ALA A 1 370 ? 16.807 12.872 -19.163 1.00 96.81 370 ALA A C 1
ATOM 2926 O O . ALA A 1 370 ? 17.708 12.320 -19.802 1.00 96.81 370 ALA A O 1
ATOM 2927 N N . VAL A 1 371 ? 16.367 14.092 -19.485 1.00 96.81 371 VAL A N 1
ATOM 2928 C CA . VAL A 1 371 ? 16.889 14.878 -20.620 1.00 96.81 371 VAL A CA 1
ATOM 2929 C C . VAL A 1 371 ? 18.139 15.681 -20.231 1.00 96.81 371 VAL A C 1
ATOM 2931 O O . VAL A 1 371 ? 18.315 16.000 -19.051 1.00 96.81 371 VAL A O 1
ATOM 2934 N N . PRO A 1 372 ? 19.015 16.070 -21.183 1.00 97.69 372 PRO A N 1
ATOM 2935 C CA . PRO A 1 372 ? 20.230 16.824 -20.870 1.00 97.69 372 PRO A CA 1
ATOM 2936 C C . PRO A 1 372 ? 19.974 18.068 -20.008 1.00 97.69 372 PRO A C 1
ATOM 2938 O O . PRO A 1 372 ? 19.144 18.916 -20.337 1.00 97.69 372 PRO A O 1
ATOM 2941 N N . GLY A 1 373 ? 20.719 18.183 -18.905 1.00 94.44 373 GLY A N 1
ATOM 2942 C CA . GLY A 1 373 ? 20.603 19.281 -17.939 1.00 94.44 373 GLY A CA 1
ATOM 2943 C C . GLY A 1 373 ? 19.517 19.106 -16.868 1.00 94.44 373 GLY A C 1
ATOM 2944 O O . GLY A 1 373 ? 19.420 19.956 -15.984 1.00 94.44 373 GLY A O 1
ATOM 2945 N N . GLN A 1 374 ? 18.724 18.029 -16.904 1.00 94.56 374 GLN A N 1
ATOM 2946 C CA . GLN A 1 374 ? 17.785 17.698 -15.831 1.00 94.56 374 GLN A CA 1
ATOM 2947 C C . GLN A 1 374 ? 18.551 17.281 -14.561 1.00 94.56 374 GLN A C 1
ATOM 2949 O O . GLN A 1 374 ? 19.348 16.341 -14.620 1.00 94.56 374 GLN A O 1
ATOM 2954 N N . PRO A 1 375 ? 18.331 17.954 -13.416 1.00 93.44 375 PRO A N 1
ATOM 2955 C CA . PRO A 1 375 ? 19.013 17.624 -12.170 1.00 93.44 375 PRO A CA 1
ATOM 2956 C C . PRO A 1 375 ? 18.445 16.346 -11.541 1.00 93.44 375 PRO A C 1
ATOM 2958 O O . PRO A 1 375 ? 17.260 16.055 -11.685 1.00 93.44 375 PRO A O 1
ATOM 2961 N N . GLY A 1 376 ? 19.277 15.649 -10.773 1.00 92.44 376 GLY A N 1
ATOM 2962 C CA . GLY A 1 376 ? 18.895 14.502 -9.954 1.00 92.44 376 GLY A CA 1
ATOM 2963 C C . GLY A 1 376 ? 20.123 13.822 -9.352 1.00 92.44 376 GLY A C 1
ATOM 2964 O O . GLY A 1 376 ? 21.262 14.197 -9.654 1.00 92.44 376 GLY A O 1
ATOM 2965 N N . HIS A 1 377 ? 19.900 12.873 -8.442 1.00 93.69 377 HIS A N 1
ATOM 2966 C CA . HIS A 1 377 ? 20.985 12.151 -7.774 1.00 93.69 377 HIS A CA 1
ATOM 2967 C C . HIS A 1 377 ? 21.792 11.354 -8.797 1.00 93.69 377 HIS A C 1
ATOM 2969 O O . HIS A 1 377 ? 21.235 10.507 -9.477 1.00 93.69 377 HIS A O 1
ATOM 2975 N N . HIS A 1 378 ? 23.093 11.614 -8.906 1.00 93.75 378 HIS A N 1
ATOM 2976 C CA . HIS A 1 378 ? 23.984 10.891 -9.820 1.00 93.75 378 HIS A CA 1
ATOM 2977 C C . HIS A 1 378 ? 23.502 10.829 -11.290 1.00 93.75 378 HIS A C 1
ATOM 2979 O O . HIS A 1 378 ? 23.705 9.843 -11.985 1.00 93.75 378 HIS A O 1
ATOM 2985 N N . HIS A 1 379 ? 22.868 11.895 -11.787 1.00 95.69 379 HIS A N 1
ATOM 2986 C CA . HIS A 1 379 ? 22.515 12.026 -13.203 1.00 95.69 379 HIS A CA 1
ATOM 2987 C C . HIS A 1 379 ? 23.773 12.265 -14.050 1.00 95.69 379 HIS A C 1
ATOM 2989 O O . HIS A 1 379 ? 24.230 13.402 -14.195 1.00 95.69 379 HIS A O 1
ATOM 2995 N N . VAL A 1 380 ? 24.348 11.190 -14.588 1.00 96.50 380 VAL A N 1
ATOM 2996 C CA . VAL A 1 380 ? 25.612 11.214 -15.345 1.00 96.50 380 VAL A CA 1
ATOM 2997 C C . VAL A 1 380 ? 25.423 10.954 -16.839 1.00 96.50 380 VAL A C 1
ATOM 2999 O O . VAL A 1 380 ? 26.298 11.304 -17.625 1.00 96.50 380 VAL A O 1
ATOM 3002 N N . ASN A 1 381 ? 24.266 10.421 -17.246 1.00 96.31 381 ASN A N 1
ATOM 3003 C CA . ASN A 1 381 ? 23.962 10.076 -18.636 1.00 96.31 381 ASN A CA 1
ATOM 3004 C C . ASN A 1 381 ? 22.568 10.562 -19.073 1.00 96.31 381 ASN A C 1
ATOM 3006 O O . ASN A 1 381 ? 21.766 9.827 -19.647 1.00 96.31 381 ASN A O 1
ATOM 3010 N N . CYS A 1 382 ? 22.252 11.825 -18.787 1.00 97.69 382 CYS A N 1
ATOM 3011 C CA . CYS A 1 382 ? 21.024 12.452 -19.273 1.00 97.69 382 CYS A CA 1
ATOM 3012 C C . CYS A 1 382 ? 21.083 12.653 -20.795 1.00 97.69 382 CYS A C 1
ATOM 3014 O O . CYS A 1 382 ? 21.908 13.427 -21.284 1.00 97.69 382 CYS A O 1
ATOM 3016 N N . GLN A 1 383 ? 20.182 12.009 -21.539 1.00 97.94 383 GLN A N 1
ATOM 3017 C CA . GLN A 1 383 ? 20.207 11.954 -23.004 1.00 97.94 383 GLN A CA 1
ATOM 3018 C C . GLN A 1 383 ? 18.806 12.117 -23.605 1.00 97.94 383 GLN A C 1
ATOM 3020 O O . GLN A 1 383 ? 17.792 11.819 -22.977 1.00 97.94 383 GLN A O 1
ATOM 3025 N N . TRP A 1 384 ? 18.734 12.593 -24.850 1.00 97.62 384 TRP A N 1
ATOM 3026 C CA . TRP A 1 384 ? 17.465 12.705 -25.581 1.00 97.62 384 TRP A CA 1
ATOM 3027 C C . TRP A 1 384 ? 16.941 11.337 -26.037 1.00 97.62 384 TRP A C 1
ATOM 3029 O O . TRP A 1 384 ? 17.712 10.403 -26.236 1.00 97.62 384 TRP A O 1
ATOM 3039 N N . GLY A 1 385 ? 15.634 11.229 -26.293 1.00 97.12 385 GLY A N 1
ATOM 3040 C CA . GLY A 1 385 ? 15.007 9.971 -26.723 1.00 97.12 385 GLY A CA 1
ATOM 3041 C C . GLY A 1 385 ? 15.655 9.320 -27.954 1.00 97.12 385 GLY A C 1
ATOM 3042 O O . GLY A 1 385 ? 15.813 8.104 -27.976 1.00 97.12 385 GLY A O 1
ATOM 3043 N N . ASP A 1 386 ? 16.111 10.112 -28.932 1.00 98.19 386 ASP A N 1
ATOM 3044 C CA . ASP A 1 386 ? 16.771 9.599 -30.145 1.00 98.19 386 ASP A CA 1
ATOM 3045 C C . ASP A 1 386 ? 18.069 8.833 -29.842 1.00 98.19 386 ASP A C 1
ATOM 3047 O O . ASP A 1 386 ? 18.383 7.856 -30.522 1.00 98.19 386 ASP A O 1
ATOM 3051 N N . TYR A 1 387 ? 18.802 9.236 -28.799 1.00 98.44 387 TYR A N 1
ATOM 3052 C CA . TYR A 1 387 ? 19.988 8.515 -28.336 1.00 98.44 387 TYR A CA 1
ATOM 3053 C C . TYR A 1 387 ? 19.608 7.117 -27.838 1.00 98.44 387 TYR A C 1
ATOM 3055 O O . TYR A 1 387 ? 20.198 6.123 -28.261 1.00 98.44 387 TYR A O 1
ATOM 3063 N N . TRP A 1 388 ? 18.581 7.026 -26.989 1.00 98.38 388 TRP A N 1
ATOM 3064 C CA . TRP A 1 388 ? 18.119 5.747 -26.455 1.00 98.38 388 TRP A CA 1
ATOM 3065 C C . TRP A 1 388 ? 17.542 4.856 -27.548 1.00 98.38 388 TRP A C 1
ATOM 3067 O O . TRP A 1 388 ? 17.852 3.670 -27.584 1.00 98.38 388 TRP A O 1
ATOM 3077 N N . ILE A 1 389 ? 16.794 5.422 -28.499 1.00 98.62 389 ILE A N 1
ATOM 3078 C CA . ILE A 1 389 ? 16.307 4.684 -29.670 1.00 98.62 389 ILE A CA 1
ATOM 3079 C C . ILE A 1 389 ? 17.471 4.077 -30.460 1.00 98.62 389 ILE A C 1
ATOM 3081 O O . ILE A 1 389 ? 17.404 2.902 -30.820 1.00 98.62 389 ILE A O 1
ATOM 3085 N N . ALA A 1 390 ? 18.549 4.833 -30.691 1.00 98.25 390 ALA A N 1
ATOM 3086 C CA . ALA A 1 390 ? 19.734 4.319 -31.373 1.00 98.25 390 ALA A CA 1
ATOM 3087 C C . ALA A 1 390 ? 20.417 3.189 -30.580 1.00 98.25 390 ALA A C 1
ATOM 3089 O O . ALA A 1 390 ? 20.731 2.147 -31.152 1.00 98.25 390 ALA A O 1
ATOM 3090 N N . ARG A 1 391 ? 20.580 3.342 -29.259 1.00 97.94 391 ARG A N 1
ATOM 3091 C CA . ARG A 1 391 ? 21.210 2.315 -28.407 1.00 97.94 391 ARG A CA 1
ATOM 3092 C C . ARG A 1 391 ? 20.379 1.034 -28.308 1.00 97.94 391 ARG A C 1
ATOM 3094 O O . ARG A 1 391 ? 20.934 -0.058 -28.371 1.00 97.94 391 ARG A O 1
ATOM 3101 N N . PHE A 1 392 ? 19.054 1.144 -28.225 1.00 98.38 392 PHE A N 1
ATOM 3102 C CA . PHE A 1 392 ? 18.162 -0.018 -28.285 1.00 98.38 392 PHE A CA 1
ATOM 3103 C C . PHE A 1 392 ? 18.200 -0.697 -29.664 1.00 98.38 392 PHE A C 1
ATOM 3105 O O . PHE A 1 392 ? 18.195 -1.926 -29.734 1.00 98.38 392 PHE A O 1
ATOM 3112 N N . ALA A 1 393 ? 18.317 0.068 -30.755 1.00 98.06 393 ALA A N 1
ATOM 3113 C CA . ALA A 1 393 ? 18.479 -0.491 -32.098 1.00 98.06 393 ALA A CA 1
ATOM 3114 C C . ALA A 1 393 ? 19.771 -1.308 -32.251 1.00 98.06 393 ALA A C 1
ATOM 3116 O O . ALA A 1 393 ? 19.741 -2.407 -32.804 1.00 98.06 393 ALA A O 1
ATOM 3117 N N . GLU A 1 394 ? 20.889 -0.822 -31.705 1.00 96.25 394 GLU A N 1
ATOM 3118 C CA . GLU A 1 394 ? 22.158 -1.565 -31.649 1.00 96.25 394 GLU A CA 1
ATOM 3119 C C . GLU A 1 394 ? 22.036 -2.869 -30.841 1.00 96.25 394 GLU A C 1
ATOM 3121 O O . GLU A 1 394 ? 22.669 -3.870 -31.180 1.00 96.25 394 GLU A O 1
ATOM 3126 N N . ALA A 1 395 ? 21.177 -2.882 -29.817 1.00 95.38 395 ALA A N 1
ATOM 3127 C CA . ALA A 1 395 ? 20.869 -4.052 -28.995 1.00 95.38 395 ALA A CA 1
ATOM 3128 C C . ALA A 1 395 ? 19.802 -4.992 -29.604 1.00 95.38 395 ALA A C 1
ATOM 3130 O O . ALA A 1 395 ? 19.392 -5.956 -28.957 1.00 95.38 395 ALA A O 1
ATOM 3131 N N . GLY A 1 396 ? 19.356 -4.747 -30.842 1.00 97.00 396 GLY A N 1
ATOM 3132 C CA . GLY A 1 396 ? 18.395 -5.608 -31.540 1.00 97.00 396 GLY A CA 1
ATOM 3133 C C . GLY A 1 396 ? 16.929 -5.346 -31.191 1.00 97.00 396 GLY A C 1
ATOM 3134 O O . GLY A 1 396 ? 16.100 -6.243 -31.337 1.00 97.00 396 GLY A O 1
ATOM 3135 N N . PHE A 1 397 ? 16.592 -4.136 -30.745 1.00 98.50 397 PHE A N 1
ATOM 3136 C CA . PHE A 1 397 ? 15.219 -3.698 -30.503 1.00 98.50 397 PHE A CA 1
ATOM 3137 C C . PHE A 1 397 ? 14.746 -2.671 -31.539 1.00 98.50 397 PHE A C 1
ATOM 3139 O O . PHE A 1 397 ? 15.528 -1.959 -32.160 1.00 98.50 397 PHE A O 1
ATOM 3146 N N . VAL A 1 398 ? 13.433 -2.550 -31.701 1.00 98.50 398 VAL A N 1
ATOM 3147 C CA . VAL A 1 398 ? 12.775 -1.529 -32.519 1.00 98.50 398 VAL A CA 1
ATOM 3148 C C . VAL A 1 398 ? 11.845 -0.719 -31.623 1.00 98.50 398 VAL A C 1
ATOM 3150 O O . VAL A 1 398 ? 11.085 -1.284 -30.838 1.00 98.50 398 VAL A O 1
ATOM 3153 N N . HIS A 1 399 ? 11.902 0.607 -31.732 1.00 98.69 399 HIS A N 1
ATOM 3154 C CA . HIS A 1 399 ? 10.973 1.498 -31.035 1.00 98.69 399 HIS A CA 1
ATOM 3155 C C . HIS A 1 399 ? 9.530 1.260 -31.519 1.00 98.69 399 HIS A C 1
ATOM 3157 O O . HIS A 1 399 ? 9.271 1.303 -32.722 1.00 98.69 399 HIS A O 1
ATOM 3163 N N . ASP A 1 400 ? 8.600 1.028 -30.587 1.00 98.56 400 ASP A N 1
ATOM 3164 C CA . ASP A 1 400 ? 7.163 0.863 -30.838 1.00 98.56 400 ASP A CA 1
ATOM 3165 C C . ASP A 1 400 ? 6.430 2.177 -30.493 1.00 98.56 400 ASP A C 1
ATOM 3167 O O . ASP A 1 400 ? 6.071 2.404 -29.332 1.00 98.56 400 ASP A O 1
ATOM 3171 N N . PRO A 1 401 ? 6.193 3.071 -31.473 1.00 98.38 401 PRO A N 1
ATOM 3172 C CA . PRO A 1 401 ? 5.553 4.359 -31.216 1.00 98.38 401 PRO A CA 1
ATOM 3173 C C . PRO A 1 401 ? 4.100 4.229 -30.737 1.00 98.38 401 PRO A C 1
ATOM 3175 O O . PRO A 1 401 ? 3.640 5.084 -29.978 1.00 98.38 401 PRO A O 1
ATOM 3178 N N . ASP A 1 402 ? 3.386 3.171 -31.134 1.00 98.56 402 ASP A N 1
ATOM 3179 C CA . ASP A 1 402 ? 1.993 2.957 -30.738 1.00 98.56 402 ASP A CA 1
ATOM 3180 C C . ASP A 1 402 ? 1.912 2.523 -29.270 1.00 98.56 402 ASP A C 1
ATOM 3182 O O . ASP A 1 402 ? 1.089 3.043 -28.512 1.00 98.56 402 ASP A O 1
ATOM 3186 N N . ALA A 1 403 ? 2.793 1.611 -28.843 1.00 98.62 403 ALA A N 1
ATOM 3187 C CA . ALA A 1 403 ? 2.909 1.239 -27.435 1.00 98.62 403 ALA A CA 1
ATOM 3188 C C . ALA A 1 403 ? 3.390 2.415 -26.580 1.00 98.62 403 ALA A C 1
ATOM 3190 O O . ALA A 1 403 ? 2.835 2.644 -25.506 1.00 98.62 403 ALA A O 1
ATOM 3191 N N . THR A 1 404 ? 4.364 3.192 -27.067 1.00 98.81 404 THR A N 1
ATOM 3192 C CA . THR A 1 404 ? 4.835 4.418 -26.408 1.00 98.81 404 THR A CA 1
ATOM 3193 C C . THR A 1 404 ? 3.683 5.396 -26.178 1.00 98.81 404 THR A C 1
ATOM 3195 O O . THR A 1 404 ? 3.483 5.873 -25.060 1.00 98.81 404 THR A O 1
ATOM 3198 N N . ALA A 1 405 ? 2.882 5.677 -27.210 1.00 98.62 405 ALA A N 1
ATOM 3199 C CA . ALA A 1 405 ? 1.714 6.546 -27.084 1.00 98.62 405 ALA A CA 1
ATOM 3200 C C . ALA A 1 405 ? 0.677 5.973 -26.104 1.00 98.62 405 ALA A C 1
ATOM 3202 O O . ALA A 1 405 ? 0.091 6.715 -25.314 1.00 98.62 405 ALA A O 1
ATOM 3203 N N . GLY A 1 406 ? 0.481 4.655 -26.121 1.00 98.62 406 GLY A N 1
ATOM 3204 C CA . GLY A 1 406 ? -0.407 3.956 -25.204 1.00 98.62 406 GLY A CA 1
ATOM 3205 C C . GLY A 1 406 ? 0.013 4.072 -23.741 1.00 98.62 406 GLY A C 1
ATOM 3206 O O . GLY A 1 406 ? -0.811 4.462 -22.917 1.00 98.62 406 GLY A O 1
ATOM 3207 N N . VAL A 1 407 ? 1.287 3.829 -23.424 1.00 98.44 407 VAL A N 1
ATOM 3208 C CA . VAL A 1 407 ? 1.837 4.021 -22.073 1.00 98.44 407 VAL A CA 1
ATOM 3209 C C . VAL A 1 407 ? 1.630 5.455 -21.605 1.00 98.44 407 VAL A C 1
ATOM 3211 O O . VAL A 1 407 ? 1.072 5.678 -20.533 1.00 98.44 407 VAL A O 1
ATOM 3214 N N . ARG A 1 408 ? 1.991 6.440 -22.435 1.00 98.25 408 ARG A N 1
ATOM 3215 C CA . ARG A 1 408 ? 1.837 7.863 -22.099 1.00 98.25 408 ARG A CA 1
ATOM 3216 C C . ARG A 1 408 ? 0.382 8.251 -21.827 1.00 98.25 408 ARG A C 1
ATOM 3218 O O . ARG A 1 408 ? 0.132 9.089 -20.972 1.00 98.25 408 ARG A O 1
ATOM 3225 N N . ALA A 1 409 ? -0.574 7.644 -22.530 1.00 98.38 409 ALA A N 1
ATOM 3226 C CA . ALA A 1 409 ? -1.999 7.913 -22.343 1.00 98.38 409 ALA A CA 1
ATOM 3227 C C . ALA A 1 409 ? -2.608 7.224 -21.107 1.00 98.38 409 ALA A C 1
ATOM 3229 O O . ALA A 1 409 ? -3.620 7.701 -20.594 1.00 98.38 409 ALA A O 1
ATOM 3230 N N . HIS A 1 410 ? -2.024 6.112 -20.649 1.00 98.56 410 HIS A N 1
ATOM 3231 C CA . HIS A 1 410 ? -2.533 5.321 -19.521 1.00 98.56 410 HIS A CA 1
ATOM 3232 C C . HIS A 1 410 ? -1.716 5.488 -18.235 1.00 98.56 410 HIS A C 1
ATOM 3234 O O . HIS A 1 410 ? -2.098 4.933 -17.205 1.00 98.56 410 HIS A O 1
ATOM 3240 N N . SER A 1 411 ? -0.617 6.246 -18.278 1.00 98.25 411 SER A N 1
ATOM 3241 C CA . SER A 1 411 ? 0.231 6.504 -17.119 1.00 98.25 411 SER A CA 1
ATOM 3242 C C . SER A 1 411 ? -0.579 7.047 -15.939 1.00 98.25 411 SER A C 1
ATOM 3244 O O . SER A 1 411 ? -1.380 7.974 -16.048 1.00 98.25 411 SER A O 1
ATOM 3246 N N . SER A 1 412 ? -0.327 6.453 -14.782 1.00 96.94 412 SER A N 1
ATOM 3247 C CA . SER A 1 412 ? -0.865 6.824 -13.471 1.00 96.94 412 SER A CA 1
ATOM 3248 C C . SER A 1 412 ? 0.196 7.455 -12.562 1.00 96.94 412 SER A C 1
ATOM 3250 O O . SER A 1 412 ? -0.095 7.804 -11.413 1.00 96.94 412 SER A O 1
ATOM 3252 N N . MET A 1 413 ? 1.426 7.594 -13.068 1.00 95.81 413 MET A N 1
ATOM 3253 C CA . MET A 1 413 ? 2.576 8.089 -12.322 1.00 95.81 413 MET A CA 1
ATOM 3254 C C . MET A 1 413 ? 2.426 9.569 -11.968 1.00 95.81 413 MET A C 1
ATOM 3256 O O . MET A 1 413 ? 2.282 10.425 -12.843 1.00 95.81 413 MET A O 1
ATOM 3260 N N . ARG A 1 414 ? 2.550 9.904 -10.678 1.00 93.06 414 ARG A N 1
ATOM 3261 C CA . ARG A 1 414 ? 2.423 11.294 -10.200 1.00 93.06 414 ARG A CA 1
ATOM 3262 C C . ARG A 1 414 ? 3.526 12.213 -10.718 1.00 93.06 414 ARG A C 1
ATOM 3264 O O . ARG A 1 414 ? 3.250 13.375 -11.005 1.00 93.06 414 ARG A O 1
ATOM 3271 N N . SER A 1 415 ? 4.744 11.692 -10.849 1.00 93.25 415 SER A N 1
ATOM 3272 C CA . SER A 1 415 ? 5.921 12.422 -11.342 1.00 93.25 415 SER A CA 1
ATOM 3273 C C . SER A 1 415 ? 5.884 12.676 -12.854 1.00 93.25 415 SER A C 1
ATOM 3275 O O . SER A 1 415 ? 6.576 13.562 -13.347 1.00 93.25 415 SER A O 1
ATOM 3277 N N . ARG A 1 416 ? 5.023 11.953 -13.588 1.00 96.00 416 ARG A N 1
ATOM 3278 C CA . ARG A 1 416 ? 4.773 12.101 -15.033 1.00 96.00 416 ARG A CA 1
ATOM 3279 C C . ARG A 1 416 ? 5.967 11.800 -15.950 1.00 96.00 416 ARG A C 1
ATOM 3281 O O . ARG A 1 416 ? 5.915 12.159 -17.125 1.00 96.00 416 ARG A O 1
ATOM 3288 N N . PHE A 1 417 ? 7.003 11.112 -15.470 1.00 96.56 417 PHE A N 1
ATOM 3289 C CA . PHE A 1 417 ? 8.141 10.716 -16.309 1.00 96.56 417 PHE A CA 1
ATOM 3290 C C . PHE A 1 417 ? 7.702 9.823 -17.474 1.00 96.56 417 PHE A C 1
ATOM 3292 O O . PHE A 1 417 ? 8.023 10.120 -18.625 1.00 96.56 417 PHE A O 1
ATOM 3299 N N . SER A 1 418 ? 6.853 8.820 -17.210 1.00 96.81 418 SER A N 1
ATOM 3300 C CA . SER A 1 418 ? 6.286 7.962 -18.261 1.00 96.81 418 SER A CA 1
ATOM 3301 C C . SER A 1 418 ? 5.571 8.752 -19.356 1.00 96.81 418 SER A C 1
ATOM 3303 O O . SER A 1 418 ? 5.723 8.433 -20.531 1.00 96.81 418 SER A O 1
ATOM 3305 N N . GLU A 1 419 ? 4.830 9.807 -18.998 1.00 97.12 419 GLU A N 1
ATOM 3306 C CA . GLU A 1 419 ? 4.123 10.660 -19.965 1.00 97.12 419 GLU A CA 1
ATOM 3307 C C . GLU A 1 419 ? 5.076 11.502 -20.826 1.00 97.12 419 GLU A C 1
ATOM 3309 O O . GLU A 1 419 ? 4.800 11.751 -22.001 1.00 97.12 419 GLU A O 1
ATOM 3314 N N . GLN A 1 420 ? 6.171 11.980 -20.232 1.00 96.25 420 GLN A N 1
ATOM 3315 C CA . GLN A 1 420 ? 7.059 12.975 -20.835 1.00 96.25 420 GLN A CA 1
ATOM 3316 C C . GLN A 1 420 ? 8.178 12.340 -21.660 1.00 96.25 420 GLN A C 1
ATOM 3318 O O . GLN A 1 420 ? 8.418 12.756 -22.796 1.00 96.25 420 GLN A O 1
ATOM 3323 N N . THR A 1 421 ? 8.853 11.338 -21.100 1.00 97.50 421 THR A N 1
ATOM 3324 C CA . THR A 1 421 ? 10.078 10.754 -21.666 1.00 97.50 421 THR A CA 1
ATOM 3325 C C . THR A 1 421 ? 9.972 9.253 -21.908 1.00 97.50 421 THR A C 1
ATOM 3327 O O . THR A 1 421 ? 10.879 8.683 -22.503 1.00 97.50 421 THR A O 1
ATOM 3330 N N . GLY A 1 422 ? 8.850 8.626 -21.535 1.00 98.25 422 GLY A N 1
ATOM 3331 C CA . GLY A 1 422 ? 8.632 7.191 -21.699 1.00 98.25 422 GLY A CA 1
ATOM 3332 C C . GLY A 1 422 ? 8.776 6.712 -23.148 1.00 98.25 422 GLY A C 1
ATOM 3333 O O . GLY A 1 422 ? 8.234 7.352 -24.056 1.00 98.25 422 GLY A O 1
ATOM 3334 N N . LEU A 1 423 ? 9.472 5.595 -23.359 1.00 98.75 423 LEU A N 1
ATOM 3335 C CA . LEU A 1 423 ? 9.686 4.937 -24.653 1.00 98.75 423 LEU A CA 1
ATOM 3336 C C . LEU A 1 423 ? 9.490 3.426 -24.511 1.00 98.75 423 LEU A C 1
ATOM 3338 O O . LEU A 1 423 ? 9.971 2.826 -23.552 1.00 98.75 423 LEU A O 1
ATOM 3342 N N . VAL A 1 424 ? 8.807 2.813 -25.477 1.00 98.88 424 VAL A N 1
ATOM 3343 C CA . VAL A 1 424 ? 8.601 1.364 -25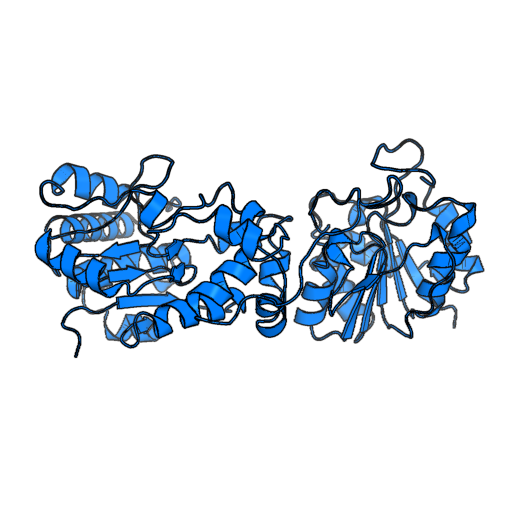.554 1.00 98.88 424 VAL A CA 1
ATOM 3344 C C . VAL A 1 424 ? 9.345 0.788 -26.752 1.00 98.88 424 VAL A C 1
ATOM 3346 O O . VAL A 1 424 ? 9.310 1.331 -27.856 1.00 98.88 424 VAL A O 1
ATOM 3349 N N . PHE A 1 425 ? 9.982 -0.352 -26.539 1.00 98.81 425 PHE A N 1
ATOM 3350 C CA . PHE A 1 425 ? 10.762 -1.089 -27.517 1.00 98.81 425 PHE A CA 1
ATOM 3351 C C . PHE A 1 425 ? 10.292 -2.540 -27.587 1.00 98.81 425 PHE A C 1
ATOM 3353 O O . PHE A 1 425 ? 9.839 -3.100 -26.592 1.00 98.81 425 PHE A O 1
ATOM 3360 N N . SER A 1 426 ? 10.423 -3.158 -28.757 1.00 98.38 426 SER A N 1
ATOM 3361 C CA . SER A 1 426 ? 10.156 -4.585 -28.976 1.00 98.38 426 SER A CA 1
ATOM 3362 C C . SER A 1 426 ? 11.339 -5.232 -29.676 1.00 98.38 426 SER A C 1
ATOM 3364 O O . SER A 1 426 ? 11.978 -4.589 -30.509 1.00 98.38 426 SER A O 1
ATOM 3366 N N . ARG A 1 427 ? 11.650 -6.487 -29.354 1.00 95.38 427 ARG A N 1
ATOM 3367 C CA . ARG A 1 427 ? 12.722 -7.236 -30.014 1.00 95.38 427 ARG A CA 1
ATOM 3368 C C . ARG A 1 427 ? 12.494 -7.261 -31.531 1.00 95.38 427 ARG A C 1
ATOM 3370 O O . ARG A 1 427 ? 11.376 -7.487 -31.995 1.00 95.38 427 ARG A O 1
ATOM 3377 N N . ALA A 1 428 ? 13.549 -7.009 -32.303 1.00 88.25 428 ALA A N 1
ATOM 3378 C CA . ALA A 1 428 ? 13.515 -7.169 -33.751 1.00 88.25 428 ALA A CA 1
ATOM 3379 C C . ALA A 1 428 ? 13.311 -8.659 -34.082 1.00 88.25 428 ALA A C 1
ATOM 3381 O O . ALA A 1 428 ? 14.066 -9.505 -33.597 1.00 88.25 428 ALA A O 1
ATOM 3382 N N . GLY A 1 429 ? 12.251 -8.961 -34.837 1.00 73.06 429 GLY A N 1
ATOM 3383 C CA . G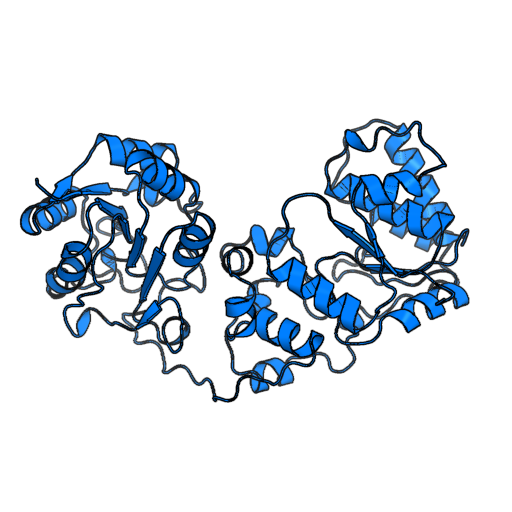LY A 1 429 ? 11.871 -10.326 -35.224 1.00 73.06 429 GLY A CA 1
ATOM 3384 C C . GLY A 1 429 ? 12.780 -10.980 -36.253 1.00 73.06 429 GLY A C 1
ATOM 3385 O O . GLY A 1 429 ? 13.557 -10.259 -36.921 1.00 73.06 429 GLY A O 1
#

Secondary structure (DSSP, 8-state):
--SS-EEEE--S---HHHHHHHHHHHHH-TT-EEE-HHHHHTT--S-TTS-GGGS-HHHHHHHHHHHHHHHH-EEEE-TTEEE-S--HHHHHHHHHHSEEEEB-TTSSBPSSEEEE-TT-HHHHHHHHHHHHHHHTTPPPPTTTTTHHHHHHHHHHHGGG-EEE-GGGT-SS-GGGGGGGG-B--HHHHHHTS-TT-SEEE--HHHHHHSTTTTHHHHS-HHHHHHS-BHHHHHHHHHTTPPPPSS---PPPPPTTS--STT-----HHHHHHHHHHHT--EEEEET-SS-HHHHHHHHTT-EEEEEE--TTTSTT-SSEEE--TTS-------EEEEEESS-GGGS-GGGHHHHHHHHTTEEEEEE--PPTT---TT------HHHHHHHHHHTTEEE-HHHHHHHHHH---TT-HHHHH-EEEEE--

Sequence (429 aa):
MTDHPIWLFWEGPRPAYIDLCLQTILRRCPGARLLDRAGFDALWVHDRDLPLDSLALNHQSDFIRAYLLAHHGGLYVDADCVALRDLSPLAEMARQHGFVGYREPQGYMSCNLMGARAGGAVIADHYRRVVARLRRRTPLQWLDLASTPMNAAIAARGREALILPTPAIMPLPWNESEALAVRRDDSRHAALMVEDAWCYMLSNNTIRGDERTRLLSHMPAEHLLAERYFLSYLLRRGLDLPPLADAFVPEPTPEHLGGHEHKTQFDEGALDYLIARFGANSFLDVGCGPPGMVYYARSRGLHAMGVDGDPLYARDSPVIIEHDYARGPLDAGRYDLGWAVEFVEHVDEDYVPHFMATFGGCEHVFITAAVPGQPGHHHVNCQWGDYWIARFAEAGFVHDPDATAGVRAHSSMRSRFSEQTGLVFSRAG

pLDDT: mean 95.77, std 5.43, range [42.44, 98.88]

Radius of gyration: 25.2 Å; chains: 1; bounding box: 66×36×69 Å

Foldseek 3Di:
DQLAEEEEEDEDDDFQLLVLLQLLQCVLPVRYDYDYPVNLVVVDDPPPVFPLVPDDPLLNVLLSLLVCCQAPWHKYAYSQKLFLHRCRVQQVLQQVLQKEFAAAPVGFTFSNIMTGDHNRQLSNQLNVQLSVLRVVVDDDDNPSSHRVSNRVSCVVRVPSYHYDYCCQAAVDHQVRLLLQLQFFFLVVLVVSHDPNHRIHRYDPCSLCPDQLRVLVRLDHNVQLCVGRGSSNSSSCSSNVHDGDPDHDDQDPFPQLFDQCPSGFQDWLQLVVLVCVVQVWQAEEEEQGRAVSVQSSSVSVNHNAAYEGQRSSHQPPRPRYDNDDLVVAADQPAATAEYEYEPHCQSDAPVSNVRVLNNCLRYQKYKYFAAAPPDDGRNRRRHHALVVVQVSVVVSQKHWDVVSLVSSLVRTPGPVSRSVPGMTMIGGHD